Protein AF-0000000065761387 (afdb_homodimer)

Organism: Psychrobacter cryohalolentis (strain ATCC BAA-1226 / DSM 17306 / VKM B-2378 / K5) (NCBI:txid335284)

pLDDT: mean 88.1, std 18.32, range [25.2, 98.88]

Nearest PDB structures (foldseek):
  1f6o-assembly1_A  TM=8.679E-01  e=4.770E-18  Homo sapiens
  1bnk-assembly1_A  TM=9.033E-01  e=1.591E-17  Homo sapiens
  3qi5-assembly1_A  TM=8.68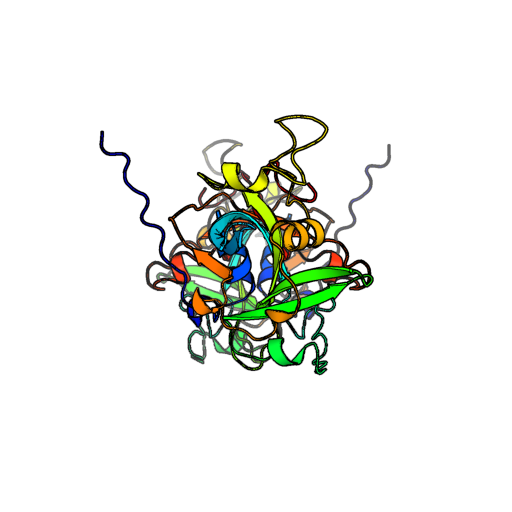0E-01  e=6.447E-18  Homo sapiens
  1ewn-assembly1_A  TM=8.950E-01  e=1.690E-17  Homo sapiens
  3qi5-assembly2_B  TM=8.631E-01  e=3.087E-17  Homo sapiens

Sequence (424 aa):
MLASQVVSSVVKPSWFARPTCVVAADLIGKVLCRELTDSDGQQKILRMRISETEAYIGEGDAACHAHAGTRTPRTEIMYHIGGVFYVYLTYGIHHMLNLVSGPTESPEAVLIRAGFLIEGSARLMNEQLLDVNRQLNHIKQLAGPGKLTKGLQIDRTLYGKPITPASKVWVEDDGCQPLVSLRPRIGIDYAGDAKEWLLRYIWTDHPSLSKKMLASQVVSSVVKPSWFARPTCVVAADLIGKVLCRELTDSDGQQKILRMRISETEAYIGEGDAACHAHAGTRTPRTEIMYHIGGVFYVYLTYGIHHMLNLVSGPTESPEAVLIRAGFLIEGSARLMNEQLLDVNRQLNHIKQLAGPGKLTKGLQIDRTLYGKPITPASKVWVEDDGCQPLVSLRPRIGIDYAGDAKEWLLRYIWTDHPSLSKK

Solvent-accessible surface area (backbone atoms only — not comparable to full-atom values): 21859 Å² total; per-residue (Å²): 129,77,75,76,72,66,71,64,39,76,49,57,32,70,69,30,46,34,56,39,67,45,48,29,53,63,42,32,42,22,32,44,35,34,58,44,68,45,97,86,65,46,77,41,64,44,38,27,33,28,32,24,24,31,44,31,71,7,47,88,24,65,67,22,87,26,26,80,65,47,75,45,86,85,48,46,61,26,34,35,51,17,21,25,30,44,39,47,73,45,93,86,74,32,36,41,53,24,43,20,12,16,50,65,74,38,37,16,26,27,36,52,31,15,18,30,76,44,80,84,30,68,66,70,70,38,72,86,86,45,65,79,87,82,96,70,75,52,47,47,56,20,31,24,31,45,43,31,22,61,73,63,69,51,55,58,88,45,45,64,37,53,37,31,69,92,62,37,34,28,41,31,41,52,77,55,74,66,60,40,27,51,36,51,52,80,92,40,82,82,18,66,74,54,37,67,38,60,39,15,31,30,37,61,89,47,83,25,46,61,66,135,130,81,70,78,73,67,69,64,40,76,48,55,32,68,70,30,47,35,57,37,68,44,50,28,52,62,43,35,41,23,31,44,33,34,56,45,68,46,97,86,66,46,77,42,65,43,38,27,35,27,32,25,25,31,44,32,70,7,47,88,24,65,68,24,88,26,27,80,66,47,76,44,87,85,48,47,60,27,34,35,50,17,22,25,31,44,40,48,74,45,94,84,73,32,34,39,52,24,42,20,11,15,50,65,75,39,37,16,28,26,36,51,31,16,17,31,76,43,84,85,28,67,67,69,60,37,73,87,78,42,62,88,86,81,91,78,67,53,45,49,54,20,31,24,31,42,42,31,24,62,73,65,70,49,56,60,87,45,46,63,36,54,37,31,68,91,62,36,34,28,41,31,41,52,78,55,73,65,60,40,26,52,35,51,53,80,90,40,84,83,18,64,74,54,38,70,37,57,39,16,31,29,38,61,88,47,84,26,46,60,68,134

Radius of gyration: 23.66 Å; Cα contacts (8 Å, |Δi|>4): 1040; chains: 2; bounding box: 50×80×62 Å

InterPro domains:
  IPR003180 Methylpurine-DNA glycosylase [MF_00527] (13-210)
  IPR003180 Methylpurine-DNA glycosylase [PF02245] (15-207)
  IPR003180 Methylpurine-DNA glycosylase [PTHR10429] (11-211)
  IPR003180 Methylpurine-DNA glycosylase [TIGR00567] (13-210)
  IPR003180 Methylpurine-DNA glycosylase [cd00540] (15-210)
  IPR011034 Formyl transferase-like, C-terminal domain superfamily [SSF50486] (12-211)
  IPR036995 Methylpurine-DNA glycosylase superfamily [G3DSA:3.10.300.10] (7-212)

Structure (mmCIF, N/CA/C/O backbone):
data_AF-0000000065761387-model_v1
#
loop_
_entity.id
_entity.type
_entity.pdbx_description
1 polymer 'Putative 3-methyladenine DNA glycosylase'
#
loop_
_atom_site.group_PDB
_atom_site.id
_atom_site.type_symbol
_atom_site.label_atom_id
_atom_site.label_alt_id
_atom_site.label_comp_id
_atom_site.label_asym_id
_atom_site.label_entity_id
_atom_site.label_seq_id
_atom_site.pdbx_PDB_ins_code
_atom_site.Cartn_x
_atom_site.Cartn_y
_atom_site.Cartn_z
_atom_site.occupancy
_atom_site.B_iso_or_equiv
_atom_site.auth_seq_id
_atom_site.auth_comp_id
_atom_site.auth_asym_id
_atom_site.auth_atom_id
_atom_site.pdbx_PDB_model_num
ATOM 1 N N . MET A 1 1 ? 29.922 13.508 22.656 1 25.2 1 MET A N 1
ATOM 2 C CA . MET A 1 1 ? 29.281 12.797 21.547 1 25.2 1 MET A CA 1
ATOM 3 C C . MET A 1 1 ? 28.188 13.656 20.922 1 25.2 1 MET A C 1
ATOM 5 O O . MET A 1 1 ? 27.266 14.109 21.609 1 25.2 1 MET A O 1
ATOM 9 N N . LEU A 1 2 ? 28.406 14.453 19.953 1 30.34 2 LEU A N 1
ATOM 10 C CA . LEU A 1 2 ? 27.578 15.484 19.359 1 30.34 2 LEU A CA 1
ATOM 11 C C . LEU A 1 2 ? 26.188 14.93 19.016 1 30.34 2 LEU A C 1
ATOM 13 O O . LEU A 1 2 ? 26.078 13.867 18.406 1 30.34 2 LEU A O 1
ATOM 17 N N . ALA A 1 3 ? 25.219 15.156 19.781 1 38.06 3 ALA A N 1
ATOM 18 C CA . ALA A 1 3 ? 23.844 14.836 19.422 1 38.06 3 ALA A CA 1
ATOM 19 C C . ALA A 1 3 ? 23.625 14.953 17.906 1 38.06 3 ALA A C 1
ATOM 21 O O . ALA A 1 3 ? 23.859 16.016 17.328 1 38.06 3 ALA A O 1
ATOM 22 N N . SER A 1 4 ? 23.938 14.07 17.094 1 41.97 4 SER A N 1
ATOM 23 C CA . SER A 1 4 ? 23.719 14.141 15.641 1 41.97 4 SER A CA 1
ATOM 24 C C . SER A 1 4 ? 22.438 14.898 15.305 1 41.97 4 SER A C 1
ATOM 26 O O . SER A 1 4 ? 21.359 14.547 15.781 1 41.97 4 SER A O 1
ATOM 28 N N . GLN A 1 5 ? 22.359 16.188 15.32 1 44.12 5 GLN A N 1
ATOM 29 C CA . GLN A 1 5 ? 21.266 17.109 15.039 1 44.12 5 GLN A CA 1
ATOM 30 C C . GLN A 1 5 ? 20.438 16.625 13.859 1 44.12 5 GLN A C 1
ATOM 32 O O . GLN A 1 5 ? 20.922 16.547 12.734 1 44.12 5 GLN A O 1
ATOM 37 N N . VAL A 1 6 ? 19.625 15.641 14.008 1 55.91 6 VAL A N 1
ATOM 38 C CA . VAL A 1 6 ? 18.734 15.227 12.93 1 55.91 6 VAL A CA 1
ATOM 39 C C . VAL A 1 6 ? 18.156 16.453 12.227 1 55.91 6 VAL A C 1
ATOM 41 O O . VAL A 1 6 ? 17.516 17.297 12.867 1 55.91 6 VAL A O 1
ATOM 44 N N . VAL A 1 7 ? 18.781 16.984 11.164 1 69.69 7 VAL A N 1
ATOM 45 C CA . VAL A 1 7 ? 18.328 18.125 10.375 1 69.69 7 VAL A CA 1
ATOM 46 C C . VAL A 1 7 ? 16.984 17.812 9.719 1 69.69 7 VAL A C 1
ATOM 48 O O . VAL A 1 7 ? 16.875 16.828 8.969 1 69.69 7 VAL A O 1
ATOM 51 N N . SER A 1 8 ? 15.859 18.359 10.25 1 86.19 8 SER A N 1
ATOM 52 C CA . SER A 1 8 ? 14.531 18.266 9.664 1 86.19 8 SER A CA 1
ATOM 53 C C . SER A 1 8 ? 14.406 19.188 8.445 1 86.19 8 SER A C 1
ATOM 55 O O . SER A 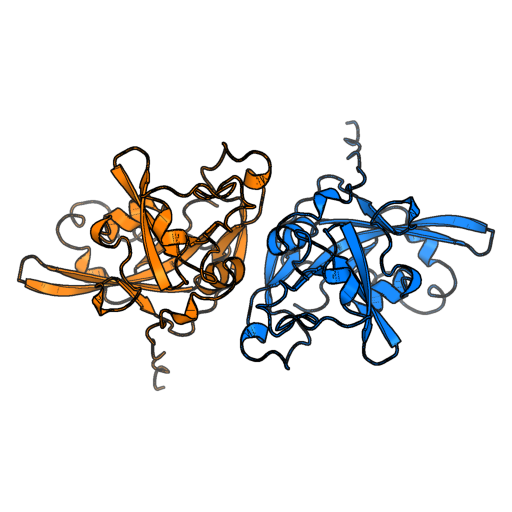1 8 ? 14.906 20.312 8.461 1 86.19 8 SER A O 1
ATOM 57 N N . SER A 1 9 ? 13.977 18.625 7.344 1 95 9 SER A N 1
ATOM 58 C CA . SER A 1 9 ? 13.742 19.406 6.137 1 95 9 SER A CA 1
ATOM 59 C C . SER A 1 9 ? 12.266 19.438 5.766 1 95 9 SER A C 1
ATOM 61 O O . SER A 1 9 ? 11.547 18.453 5.977 1 95 9 SER A O 1
ATOM 63 N N . VAL A 1 10 ? 11.875 20.578 5.254 1 97.75 10 VAL A N 1
ATOM 64 C CA . VAL A 1 10 ? 10.492 20.734 4.797 1 97.75 10 VAL A CA 1
ATOM 65 C C . VAL A 1 10 ? 10.273 19.875 3.549 1 97.75 10 VAL A C 1
ATOM 67 O O . VAL A 1 10 ? 11.07 19.922 2.607 1 97.75 10 VAL A O 1
ATOM 70 N N . VAL A 1 11 ? 9.273 19.125 3.572 1 98.31 11 VAL A N 1
ATOM 71 C CA . VAL A 1 11 ? 8.906 18.328 2.412 1 98.31 11 VAL A CA 1
ATOM 72 C C . VAL A 1 11 ? 8.258 19.219 1.351 1 98.31 11 VAL A C 1
ATOM 74 O O . VAL A 1 11 ? 7.289 19.922 1.63 1 98.31 11 VAL A O 1
ATOM 77 N N . LYS A 1 12 ? 8.742 19.156 0.144 1 98.31 12 LYS A N 1
ATOM 78 C CA . LYS A 1 12 ? 8.219 19.984 -0.938 1 98.31 12 LYS A CA 1
ATOM 79 C C . LYS A 1 12 ? 6.891 19.438 -1.453 1 98.31 12 LYS A C 1
ATOM 81 O O . LYS A 1 12 ? 6.68 18.219 -1.47 1 98.31 12 LYS A O 1
ATOM 86 N N . PRO A 1 13 ? 6.059 20.281 -1.964 1 98.56 13 PRO A N 1
ATOM 87 C CA . PRO A 1 13 ? 4.773 19.828 -2.496 1 98.56 13 PRO A CA 1
ATOM 88 C C . PRO A 1 13 ? 4.93 18.75 -3.58 1 98.56 13 PRO A C 1
ATOM 90 O O . PRO A 1 13 ? 4.121 17.828 -3.66 1 98.56 13 PRO A O 1
ATOM 93 N N . SER A 1 14 ? 5.922 18.812 -4.395 1 98.06 14 SER A N 1
ATOM 94 C CA . SER A 1 14 ? 6.125 17.859 -5.484 1 98.06 14 SER A CA 1
ATOM 95 C C . SER A 1 14 ? 6.324 16.438 -4.949 1 98.06 14 SER A C 1
ATOM 97 O O . SER A 1 14 ? 6.125 15.461 -5.672 1 98.06 14 SER A O 1
ATOM 99 N N . TRP A 1 15 ? 6.781 16.359 -3.721 1 97.94 15 TRP A N 1
ATOM 100 C CA . TRP A 1 15 ? 6.98 15.07 -3.061 1 97.94 15 TRP A CA 1
ATOM 101 C C . TRP A 1 15 ? 5.684 14.273 -3.012 1 97.94 15 TRP A C 1
ATOM 103 O O . TRP A 1 15 ? 5.699 13.047 -3.064 1 97.94 15 TRP A O 1
ATOM 113 N N . PHE A 1 16 ? 4.605 14.977 -3.025 1 98.62 16 PHE A N 1
ATOM 114 C CA . PHE A 1 16 ? 3.299 14.352 -2.869 1 98.62 16 PHE A CA 1
ATOM 115 C C . PHE A 1 16 ? 2.752 13.898 -4.219 1 98.62 16 PHE A C 1
ATOM 117 O O . PHE A 1 16 ? 1.76 13.164 -4.277 1 98.62 16 PHE A O 1
ATOM 124 N N . ALA A 1 17 ? 3.354 14.297 -5.301 1 97.31 17 ALA A N 1
ATOM 125 C CA . ALA A 1 17 ? 2.953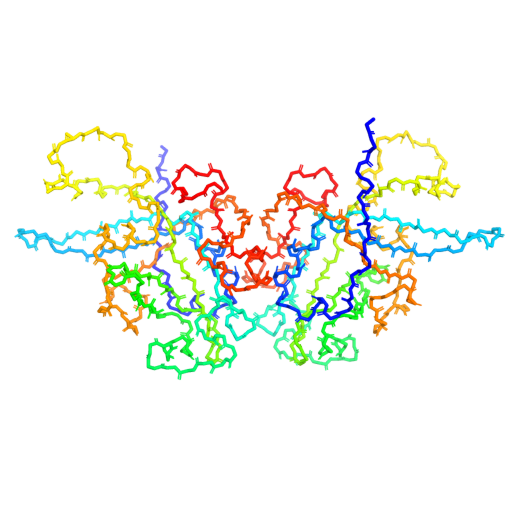 13.852 -6.633 1 97.31 17 ALA A CA 1
ATOM 126 C C . ALA A 1 17 ? 3.5 12.461 -6.934 1 97.31 17 ALA A C 1
ATOM 128 O O . ALA A 1 17 ? 4.094 12.234 -7.992 1 97.31 17 ALA A O 1
ATOM 129 N N . ARG A 1 18 ? 3.479 11.594 -6.039 1 96.81 18 ARG A N 1
ATOM 130 C CA . ARG A 1 18 ? 3.83 10.18 -6.07 1 96.81 18 ARG A CA 1
ATOM 131 C C . ARG A 1 18 ? 2.604 9.305 -5.832 1 96.81 18 ARG A C 1
ATOM 133 O O . ARG A 1 18 ? 1.55 9.797 -5.43 1 96.81 18 ARG A O 1
ATOM 140 N N . PRO A 1 19 ? 2.697 8 -6.152 1 96.44 19 PRO A N 1
ATOM 141 C CA . PRO A 1 19 ? 1.54 7.133 -5.922 1 96.44 19 PRO A CA 1
ATOM 142 C C . PRO A 1 19 ? 1.038 7.191 -4.48 1 96.44 19 PRO A C 1
ATOM 144 O O . PRO A 1 19 ? 1.84 7.219 -3.545 1 96.44 19 PRO A O 1
ATOM 147 N N . THR A 1 20 ? -0.28 7.18 -4.328 1 98.12 20 THR A N 1
ATOM 148 C CA . THR A 1 20 ? -0.917 7.461 -3.047 1 98.12 20 THR A CA 1
ATOM 149 C C . THR A 1 20 ? -0.501 6.434 -1.999 1 98.12 20 THR A C 1
ATOM 151 O O . THR A 1 20 ? -0.276 6.777 -0.837 1 98.12 20 THR A O 1
ATOM 154 N N . CYS A 1 21 ? -0.424 5.172 -2.383 1 98.25 21 CYS A N 1
ATOM 155 C CA . CYS A 1 21 ? -0.028 4.148 -1.422 1 98.25 21 CYS A CA 1
ATOM 156 C C . CYS A 1 21 ? 1.389 4.395 -0.917 1 98.25 21 CYS A C 1
ATOM 158 O O . CYS A 1 21 ? 1.69 4.133 0.249 1 98.25 21 CYS A O 1
ATOM 160 N N . VAL A 1 22 ? 2.285 4.891 -1.76 1 98.38 22 VAL A N 1
ATOM 161 C CA . VAL A 1 22 ? 3.658 5.219 -1.395 1 98.38 22 VAL A CA 1
ATOM 162 C C . VAL A 1 22 ? 3.672 6.418 -0.449 1 98.38 22 VAL A C 1
ATOM 164 O O . VAL A 1 22 ? 4.336 6.391 0.589 1 98.38 22 VAL A O 1
ATOM 167 N N . VAL A 1 23 ? 2.918 7.406 -0.789 1 98.75 23 VAL A N 1
ATOM 168 C CA . VAL A 1 23 ? 2.848 8.617 0.026 1 98.75 23 VAL A CA 1
ATOM 169 C C . VAL A 1 23 ? 2.305 8.273 1.411 1 98.75 23 VAL A C 1
ATOM 171 O O . VAL A 1 23 ? 2.863 8.703 2.426 1 98.75 23 VAL A O 1
ATOM 174 N N . ALA A 1 24 ? 1.229 7.527 1.438 1 98.88 24 ALA A N 1
ATOM 175 C CA . ALA A 1 24 ? 0.584 7.164 2.697 1 98.88 24 ALA A CA 1
ATOM 176 C C . ALA A 1 24 ? 1.552 6.43 3.619 1 98.88 24 ALA A C 1
ATOM 178 O O . ALA A 1 24 ? 1.617 6.715 4.816 1 98.88 24 ALA A O 1
ATOM 179 N N . ALA A 1 25 ? 2.291 5.508 3.062 1 98.81 25 ALA A N 1
ATOM 180 C CA . ALA A 1 25 ? 3.262 4.738 3.834 1 98.81 25 ALA A CA 1
ATOM 181 C C . ALA A 1 25 ? 4.426 5.617 4.289 1 98.81 25 ALA A C 1
ATOM 183 O O . ALA A 1 25 ? 4.832 5.562 5.449 1 98.81 25 ALA A O 1
ATOM 184 N N . ASP A 1 26 ? 4.93 6.449 3.416 1 98.56 26 ASP A N 1
ATOM 185 C CA . ASP A 1 26 ? 6.117 7.258 3.68 1 98.56 26 ASP A CA 1
ATOM 186 C C . ASP A 1 26 ? 5.812 8.367 4.688 1 98.56 26 ASP A C 1
ATOM 188 O O . ASP A 1 26 ? 6.723 8.891 5.332 1 98.56 26 ASP A O 1
ATOM 192 N N . LEU A 1 27 ? 4.582 8.734 4.816 1 98.81 27 LEU A N 1
ATOM 193 C CA . LEU A 1 27 ? 4.199 9.781 5.758 1 98.81 27 LEU A CA 1
ATOM 194 C C . LEU A 1 27 ? 4.34 9.297 7.195 1 98.81 27 LEU A C 1
ATOM 196 O O . LEU A 1 27 ? 4.473 10.109 8.117 1 98.81 27 LEU A O 1
ATOM 200 N N . ILE A 1 28 ? 4.207 7.973 7.395 1 98.75 28 ILE A N 1
ATOM 201 C CA . ILE A 1 28 ? 4.402 7.449 8.742 1 98.75 28 ILE A CA 1
ATOM 202 C C . ILE A 1 28 ? 5.809 7.793 9.227 1 98.75 28 ILE A C 1
ATOM 204 O O . ILE A 1 28 ? 6.797 7.512 8.547 1 98.75 28 ILE A O 1
ATOM 208 N N . GLY A 1 29 ? 5.867 8.492 10.312 1 97.81 29 GLY A N 1
ATOM 209 C CA . GLY A 1 29 ? 7.141 8.914 10.867 1 97.81 29 GLY A CA 1
ATOM 210 C C . GLY A 1 29 ? 7.484 10.359 10.539 1 97.81 29 GLY A C 1
ATOM 211 O O . GLY A 1 29 ? 8.336 10.961 11.195 1 97.81 29 GLY A O 1
ATOM 212 N N . LYS A 1 30 ? 6.887 10.898 9.555 1 98.44 30 LYS A N 1
ATOM 213 C CA . LYS A 1 30 ? 7.113 12.312 9.242 1 98.44 30 LYS A CA 1
ATOM 214 C C . LYS A 1 30 ? 6.438 13.211 10.266 1 98.44 30 LYS A C 1
ATOM 216 O O . LYS A 1 30 ? 5.652 12.75 11.094 1 98.44 30 LYS A O 1
ATOM 221 N N . VAL A 1 31 ? 6.738 14.516 10.156 1 97.5 31 VAL A N 1
ATOM 222 C CA . VAL A 1 31 ? 6.266 15.453 11.164 1 97.5 31 VAL A CA 1
ATOM 223 C C . VAL A 1 31 ? 5.324 16.469 10.523 1 97.5 31 VAL A C 1
ATOM 225 O O . VAL A 1 31 ? 5.715 17.188 9.609 1 97.5 31 VAL A O 1
ATOM 228 N N . LEU A 1 32 ? 4.102 16.5 10.945 1 97.94 32 LEU A N 1
ATOM 229 C CA . LEU A 1 32 ? 3.146 17.547 10.586 1 97.94 32 LEU A CA 1
ATOM 230 C C . LEU A 1 32 ? 3.293 18.766 11.5 1 97.94 32 LEU A C 1
ATOM 232 O O . LEU A 1 32 ? 3.172 18.641 12.719 1 97.94 32 LEU A O 1
ATOM 236 N N . CYS A 1 33 ? 3.475 19.891 10.898 1 96.81 33 CYS A N 1
ATOM 237 C CA . CYS A 1 33 ? 3.721 21.109 11.656 1 96.81 33 CYS A CA 1
ATOM 238 C C . CYS A 1 33 ? 2.576 22.094 11.477 1 96.81 33 CYS A C 1
ATOM 240 O O . CYS A 1 33 ? 2.029 22.234 10.375 1 96.81 33 CYS A O 1
ATOM 242 N N . ARG A 1 34 ? 2.293 22.766 12.508 1 96.5 34 ARG A N 1
ATOM 243 C CA . ARG A 1 34 ? 1.254 23.797 12.539 1 96.5 34 ARG A CA 1
ATOM 244 C C . ARG A 1 34 ? 1.735 25.031 13.281 1 96.5 34 ARG A C 1
ATOM 246 O O . ARG A 1 34 ? 2.146 24.953 14.438 1 96.5 34 ARG A O 1
ATOM 253 N N . GLU A 1 35 ? 1.705 26.125 12.609 1 95.06 35 GLU A N 1
ATOM 254 C CA . GLU A 1 35 ? 2.037 27.391 13.234 1 95.06 35 GLU A CA 1
ATOM 255 C C . GLU A 1 35 ? 0.789 28.078 13.773 1 95.06 35 GLU A C 1
ATOM 257 O O . GLU A 1 35 ? -0.197 28.25 13.055 1 95.06 35 GLU A O 1
ATOM 262 N N . LEU A 1 36 ? 0.84 28.422 15.031 1 92.06 36 LEU A N 1
ATOM 263 C CA . LEU A 1 36 ? -0.24 29.141 15.695 1 92.06 36 LEU A CA 1
ATOM 264 C C . LEU A 1 36 ? 0.288 30.391 16.391 1 92.06 36 LEU A C 1
ATOM 266 O O . LEU A 1 36 ? 1.486 30.5 16.656 1 92.06 36 LEU A O 1
ATOM 270 N N . THR A 1 37 ? -0.575 31.391 16.516 1 88.62 37 THR A N 1
ATOM 271 C CA . THR A 1 37 ? -0.281 32.594 17.312 1 88.62 37 THR A CA 1
ATOM 272 C C . THR A 1 37 ? -0.974 32.5 18.672 1 88.62 37 THR A C 1
ATOM 274 O O . THR A 1 37 ? -2.186 32.281 18.75 1 88.62 37 THR A O 1
ATOM 277 N N . ASP A 1 38 ? -0.186 32.656 19.672 1 80.69 38 ASP A N 1
ATOM 278 C CA . ASP A 1 38 ? -0.79 32.562 21 1 80.69 38 ASP A CA 1
ATOM 279 C C . ASP A 1 38 ? -1.457 33.875 21.391 1 80.69 38 ASP A C 1
ATOM 281 O O . ASP A 1 38 ? -1.491 34.812 20.609 1 80.69 38 ASP A O 1
ATOM 285 N N . SER A 1 39 ? -2.094 33.844 22.641 1 83.62 39 SER A N 1
ATOM 286 C CA . SER A 1 39 ? -2.857 34.969 23.125 1 83.62 39 SER A CA 1
ATOM 287 C C . SER A 1 39 ? -1.968 36.219 23.281 1 83.62 39 SER A C 1
ATOM 289 O O . SER A 1 39 ? -2.449 37.344 23.203 1 83.62 39 SER A O 1
ATOM 291 N N . ASP A 1 40 ? -0.707 36.062 23.453 1 87.06 40 ASP A N 1
ATOM 292 C CA . ASP A 1 40 ? 0.241 37.156 23.641 1 87.06 40 ASP A CA 1
ATOM 293 C C . ASP A 1 40 ? 0.829 37.594 22.297 1 87.06 40 ASP A C 1
ATOM 295 O O . ASP A 1 40 ? 1.705 38.469 22.266 1 87.06 40 ASP A O 1
ATOM 299 N N . GLY A 1 41 ? 0.37 36.938 21.297 1 86.56 41 GLY A N 1
ATOM 300 C CA . GLY A 1 41 ? 0.827 37.312 19.969 1 86.56 41 GLY A CA 1
ATOM 301 C C . GLY A 1 41 ? 2.09 36.562 19.547 1 86.56 41 GLY A C 1
ATOM 302 O O . GLY A 1 41 ? 2.664 36.875 18.5 1 86.56 41 GLY A O 1
ATOM 303 N N . GLN A 1 42 ? 2.504 35.688 20.344 1 88 42 GLN A N 1
ATOM 304 C CA . GLN A 1 42 ? 3.713 34.938 20.016 1 88 42 GLN A CA 1
ATOM 305 C C . GLN A 1 42 ? 3.391 33.75 19.141 1 88 42 GLN A C 1
ATOM 307 O O . GLN A 1 42 ? 2.404 33.031 19.375 1 88 42 GLN A O 1
ATOM 312 N N . GLN A 1 43 ? 4.281 33.562 18.156 1 88.81 43 GLN A N 1
ATOM 313 C CA . GLN A 1 43 ? 4.113 32.438 17.25 1 88.81 43 GLN A CA 1
ATOM 314 C C . GLN A 1 43 ? 4.637 31.141 17.891 1 88.81 43 GLN A C 1
ATOM 316 O O . GLN A 1 43 ? 5.684 31.141 18.531 1 88.81 43 GLN A O 1
ATOM 321 N N . LYS A 1 44 ? 3.812 30.156 17.75 1 88.31 44 LYS A N 1
ATOM 322 C CA . LYS A 1 44 ? 4.203 28.828 18.219 1 88.31 44 LYS A CA 1
ATOM 323 C C . LYS A 1 44 ? 4.008 27.781 17.125 1 88.31 44 LYS A C 1
ATOM 325 O O . LYS A 1 44 ? 3.064 27.875 16.344 1 88.31 44 LYS A O 1
ATOM 330 N N . ILE A 1 45 ? 4.953 26.812 17.156 1 92 45 ILE A N 1
ATOM 331 C CA . ILE A 1 45 ? 4.855 25.734 16.188 1 92 45 ILE A CA 1
ATOM 332 C C . ILE A 1 45 ? 4.562 24.406 16.891 1 92 45 ILE A C 1
ATOM 334 O O . ILE A 1 45 ? 5.336 23.969 17.75 1 92 45 ILE A O 1
ATOM 338 N N . LEU A 1 46 ? 3.418 23.875 16.594 1 92 46 LEU A N 1
ATOM 339 C CA . LEU A 1 46 ? 3.104 22.516 17.016 1 92 46 LEU A CA 1
ATOM 340 C C . LEU A 1 46 ? 3.676 21.5 16.031 1 92 46 LEU A C 1
ATOM 342 O O . LEU A 1 46 ? 3.617 21.703 14.82 1 92 46 LEU A O 1
ATOM 346 N N . ARG A 1 47 ? 4.277 20.422 16.625 1 93.69 47 ARG A N 1
ATOM 347 C CA . ARG A 1 47 ? 4.855 19.359 15.812 1 93.69 47 ARG A CA 1
ATOM 348 C C . ARG A 1 47 ? 4.289 18 16.203 1 93.69 47 ARG A C 1
ATOM 350 O O . ARG A 1 47 ? 4.434 17.578 17.359 1 93.69 47 ARG A O 1
ATOM 357 N N . MET A 1 48 ? 3.699 17.422 15.227 1 94.94 48 MET A N 1
ATOM 358 C CA . MET A 1 48 ? 3.107 16.109 15.438 1 94.94 48 MET A CA 1
ATOM 359 C C . MET A 1 48 ? 3.775 15.062 14.555 1 94.94 48 MET A C 1
ATOM 361 O O . MET A 1 48 ? 3.855 15.227 13.336 1 94.94 48 MET A O 1
ATOM 365 N N . ARG A 1 49 ? 4.215 14.023 15.172 1 96.62 49 ARG A N 1
ATOM 366 C CA . ARG A 1 49 ? 4.688 12.875 14.406 1 96.62 49 ARG A CA 1
ATOM 367 C C . ARG A 1 49 ? 3.52 12 13.953 1 96.62 49 ARG A C 1
ATOM 369 O O . ARG A 1 49 ? 2.691 11.594 14.766 1 96.62 49 ARG A O 1
ATOM 376 N N . ILE A 1 50 ? 3.482 11.703 12.688 1 97.94 50 ILE A N 1
ATOM 377 C CA . ILE A 1 50 ? 2.363 10.969 12.109 1 97.94 50 ILE A CA 1
ATOM 378 C C . ILE A 1 50 ? 2.543 9.477 12.359 1 97.94 50 ILE A C 1
ATOM 380 O O . ILE A 1 50 ? 3.592 8.906 12.055 1 97.94 50 ILE A O 1
ATOM 384 N N . SER A 1 51 ? 1.485 8.828 12.898 1 98.19 51 SER A N 1
ATOM 385 C CA . SER A 1 51 ? 1.59 7.402 13.211 1 98.19 51 SER A CA 1
ATOM 386 C C . SER A 1 51 ? 0.546 6.594 12.453 1 98.19 51 SER A C 1
ATOM 388 O O . SER A 1 51 ? 0.612 5.363 12.414 1 98.19 51 SER A O 1
ATOM 390 N N . GLU A 1 52 ? -0.405 7.277 11.828 1 98.62 52 GLU A N 1
ATOM 391 C CA . GLU A 1 52 ? -1.51 6.574 11.18 1 98.62 52 GLU A CA 1
ATOM 392 C C . GLU A 1 52 ? -2.07 7.379 10.016 1 98.62 52 GLU A C 1
ATOM 394 O O . GLU A 1 52 ? -2.383 8.562 10.164 1 98.62 52 GLU A O 1
ATOM 399 N N . THR A 1 53 ? -2.146 6.758 8.867 1 98.81 53 THR A N 1
ATOM 400 C CA . THR A 1 53 ? -2.732 7.375 7.684 1 98.81 53 THR A CA 1
ATOM 401 C C . THR A 1 53 ? -3.68 6.406 6.984 1 98.81 53 THR A C 1
ATOM 403 O O . THR A 1 53 ? -3.639 5.199 7.234 1 98.81 53 THR A O 1
ATOM 406 N N . GLU A 1 54 ? -4.539 6.887 6.184 1 98.75 54 GLU A N 1
ATOM 407 C CA . GLU A 1 54 ? -5.375 6.117 5.266 1 98.75 54 GLU A CA 1
ATOM 408 C C . GLU A 1 54 ? -5.246 6.629 3.836 1 98.75 54 GLU A C 1
ATOM 410 O O . GLU A 1 54 ? -5.309 7.836 3.594 1 98.75 54 GLU A O 1
ATOM 415 N N . ALA A 1 55 ? -5.059 5.664 2.943 1 98.75 55 ALA A N 1
ATOM 416 C CA . ALA A 1 55 ? -4.984 6.027 1.53 1 98.75 55 ALA A CA 1
ATOM 417 C C . ALA A 1 55 ? -6.348 5.895 0.858 1 98.75 55 ALA A C 1
ATOM 419 O O . ALA A 1 55 ? -7.031 4.883 1.024 1 98.75 55 ALA A O 1
ATOM 420 N N . TYR A 1 56 ? -6.738 6.863 0.179 1 98.06 56 TYR A N 1
ATOM 421 C CA . TYR A 1 56 ? -7.891 6.848 -0.713 1 98.06 56 TYR A CA 1
ATOM 422 C C . TYR A 1 56 ? -7.461 7.023 -2.164 1 98.06 56 TYR A C 1
ATOM 424 O O . TYR A 1 56 ? -6.996 8.094 -2.555 1 98.06 56 TYR A O 1
ATOM 432 N N . ILE A 1 57 ? -7.66 5.98 -2.93 1 95.69 57 ILE A N 1
ATOM 433 C CA . ILE A 1 57 ? -6.891 5.852 -4.164 1 95.69 57 ILE A CA 1
ATOM 434 C C . ILE A 1 57 ? -7.793 6.141 -5.363 1 95.69 57 ILE A C 1
ATOM 436 O O . ILE A 1 57 ? -7.629 5.539 -6.426 1 95.69 57 ILE A O 1
ATOM 440 N N . GLY A 1 58 ? -8.742 6.938 -5.23 1 93.06 58 GLY A N 1
ATOM 441 C CA . GLY A 1 58 ? -9.406 7.594 -6.344 1 93.06 58 GLY A CA 1
ATOM 442 C C . GLY A 1 58 ? -10.609 6.828 -6.863 1 93.06 58 GLY A C 1
ATOM 443 O O . GLY A 1 58 ? -11.406 6.316 -6.078 1 93.06 58 GLY A O 1
ATOM 444 N N . GLU A 1 59 ? -10.75 6.77 -8.234 1 88.56 59 GLU A N 1
ATOM 445 C CA . GLU A 1 59 ? -11.992 6.402 -8.898 1 88.56 59 GLU A CA 1
ATOM 446 C C . GLU A 1 59 ? -12.312 4.922 -8.703 1 88.56 59 GLU A C 1
ATOM 448 O O . GLU A 1 59 ? -13.484 4.539 -8.625 1 88.56 59 GLU A O 1
ATOM 453 N N . GLY A 1 60 ? -11.328 4.133 -8.594 1 88.38 60 GLY A N 1
ATOM 454 C CA . GLY A 1 60 ? -11.539 2.705 -8.422 1 88.38 60 GLY A CA 1
ATOM 455 C C . GLY A 1 60 ? -11.766 2.303 -6.98 1 88.38 60 GLY A C 1
ATOM 456 O O . GLY A 1 60 ? -11.938 1.118 -6.68 1 88.38 60 GLY A O 1
ATOM 457 N N . ASP A 1 61 ? -11.859 3.205 -6.141 1 94.25 61 ASP A N 1
ATOM 458 C CA . ASP A 1 61 ? -12.008 3.004 -4.703 1 94.25 61 ASP A CA 1
ATOM 459 C C . ASP A 1 61 ? -13.383 3.445 -4.227 1 94.25 61 ASP A C 1
ATOM 461 O O . ASP A 1 61 ? -13.648 4.641 -4.082 1 94.25 61 ASP A O 1
ATOM 465 N N . ALA A 1 62 ? -14.203 2.498 -3.857 1 93.81 62 ALA A N 1
ATOM 466 C CA . ALA A 1 62 ? -15.586 2.779 -3.477 1 93.81 62 ALA A CA 1
ATOM 467 C C . ALA A 1 62 ? -15.648 3.588 -2.184 1 93.81 62 ALA A C 1
ATOM 469 O O . ALA A 1 62 ? -16.688 4.168 -1.853 1 93.81 62 ALA A O 1
ATOM 470 N N . ALA A 1 63 ? -14.562 3.602 -1.438 1 94 63 ALA A N 1
ATOM 471 C CA . ALA A 1 63 ? -14.523 4.359 -0.19 1 94 63 ALA A CA 1
ATOM 472 C C . ALA A 1 63 ? -14.078 5.797 -0.434 1 94 63 ALA A C 1
ATOM 474 O O . ALA A 1 63 ? -14.133 6.633 0.472 1 94 63 ALA A O 1
ATOM 475 N N . CYS A 1 64 ? -13.633 6.086 -1.55 1 93.69 64 CYS A N 1
ATOM 476 C CA . CYS A 1 64 ? -13.117 7.41 -1.885 1 93.69 64 CYS A CA 1
ATOM 477 C C . CYS A 1 64 ? -14.258 8.352 -2.26 1 93.69 64 CYS A C 1
ATOM 479 O O . CYS A 1 64 ? -15.188 7.961 -2.959 1 93.69 64 CYS A O 1
ATOM 481 N N . HIS A 1 65 ? -14.125 9.594 -1.852 1 91.25 65 HIS A N 1
ATOM 482 C CA . HIS A 1 65 ? -15.133 10.602 -2.145 1 91.25 65 HIS A CA 1
ATOM 483 C C . HIS A 1 65 ? -15.266 10.828 -3.646 1 91.25 65 HIS A C 1
ATOM 485 O O . HIS A 1 65 ? -16.312 11.281 -4.121 1 91.25 65 HIS A O 1
ATOM 491 N N . ALA A 1 66 ? -14.242 10.57 -4.355 1 87.75 66 ALA A N 1
ATOM 492 C CA . ALA A 1 66 ? -14.219 10.773 -5.801 1 87.75 66 ALA A CA 1
ATOM 493 C C . ALA A 1 66 ? -14.5 9.477 -6.543 1 87.75 66 ALA A C 1
ATOM 495 O O . ALA A 1 66 ? -14.164 9.344 -7.723 1 87.75 66 ALA A O 1
ATOM 496 N N . HIS A 1 67 ? -15.055 8.586 -5.871 1 86.25 67 HIS A N 1
ATOM 497 C CA . HIS A 1 67 ? -15.383 7.312 -6.508 1 86.25 67 HIS A CA 1
ATOM 498 C C . HIS A 1 67 ? -16.234 7.523 -7.758 1 86.25 67 HIS A C 1
ATOM 500 O O . HIS A 1 67 ? -17.078 8.414 -7.797 1 86.25 67 HIS A O 1
ATOM 506 N N . ALA A 1 68 ? -15.953 6.637 -8.789 1 81.81 68 ALA A N 1
ATOM 507 C CA . ALA A 1 68 ? -16.719 6.621 -10.031 1 81.81 68 ALA A CA 1
ATOM 508 C C . ALA A 1 68 ? -16.656 7.977 -10.727 1 81.81 68 ALA A C 1
ATOM 510 O O . ALA A 1 68 ? -17.594 8.359 -11.438 1 81.81 68 ALA A O 1
ATOM 511 N N . GLY A 1 69 ? -15.641 8.773 -10.367 1 79.75 69 GLY A N 1
ATOM 512 C CA . GLY A 1 69 ? -15.398 10.023 -11.07 1 79.75 69 GLY A CA 1
ATOM 513 C C . GLY A 1 69 ? -16.281 11.164 -10.586 1 79.75 69 GLY A C 1
ATOM 514 O O . GLY A 1 69 ? -16.531 12.117 -11.32 1 79.75 69 GLY A O 1
ATOM 515 N N . THR A 1 70 ? -16.859 11.062 -9.461 1 81.69 70 THR A N 1
ATOM 516 C CA . THR A 1 70 ? -17.688 12.133 -8.922 1 81.69 70 THR A CA 1
ATOM 517 C C . THR A 1 70 ? -16.859 13.391 -8.68 1 81.69 70 THR A C 1
ATOM 519 O O . THR A 1 70 ? -15.852 13.352 -7.98 1 81.69 70 THR A O 1
ATOM 522 N N . ARG A 1 71 ? -17.266 14.398 -9.359 1 88.94 71 ARG A N 1
ATOM 523 C CA . ARG A 1 71 ? -16.578 15.68 -9.242 1 88.94 71 ARG A CA 1
ATOM 524 C C . ARG A 1 71 ? -17.531 16.766 -8.75 1 88.94 71 ARG A C 1
ATOM 526 O O . ARG A 1 71 ? -18.453 17.156 -9.469 1 88.94 71 ARG A O 1
ATOM 533 N N . THR A 1 72 ? -17.438 17.156 -7.48 1 90.94 72 THR A N 1
ATOM 534 C CA . THR A 1 72 ? -18.219 18.203 -6.816 1 90.94 72 THR A CA 1
ATOM 535 C C . THR A 1 72 ? -17.328 19.359 -6.406 1 90.94 72 THR A C 1
ATOM 537 O O . THR A 1 72 ? -16.109 19.266 -6.457 1 90.94 72 THR A O 1
ATOM 540 N N . PRO A 1 73 ? -17.922 20.422 -6.074 1 91.12 73 PRO A N 1
ATOM 541 C CA . PRO A 1 73 ? -17.094 21.531 -5.566 1 91.12 73 PRO A CA 1
ATOM 542 C C . PRO A 1 73 ? -16.203 21.109 -4.402 1 91.12 73 PRO A C 1
ATOM 544 O O . PRO A 1 73 ? -15.062 21.562 -4.309 1 91.12 73 PRO A O 1
ATOM 547 N N . ARG A 1 74 ? -16.656 20.234 -3.574 1 91.69 74 ARG A N 1
ATOM 548 C CA . ARG A 1 74 ? -15.891 19.75 -2.428 1 91.69 74 ARG A CA 1
ATOM 549 C C . ARG A 1 74 ? -14.711 18.891 -2.877 1 91.69 74 ARG A C 1
ATOM 551 O O . ARG A 1 74 ? -13.602 19.047 -2.373 1 91.69 74 ARG A O 1
ATOM 558 N N . THR A 1 75 ? -14.883 18.016 -3.893 1 94.31 75 THR A N 1
ATOM 559 C CA . THR A 1 75 ? -13.875 17.031 -4.254 1 94.31 75 THR A CA 1
ATOM 560 C C . THR A 1 75 ? -12.992 17.547 -5.391 1 94.31 75 THR A C 1
ATOM 562 O O . THR A 1 75 ? -12.008 16.906 -5.762 1 94.31 75 THR A O 1
ATOM 565 N N . GLU A 1 76 ? -13.328 18.703 -5.922 1 96 76 GLU A N 1
ATOM 566 C CA . GLU A 1 76 ? -12.602 19.266 -7.062 1 96 76 GLU A CA 1
ATOM 567 C C . GLU A 1 76 ? -11.102 19.297 -6.801 1 96 76 GLU A C 1
ATOM 569 O O . GLU A 1 76 ? -10.305 18.969 -7.68 1 96 76 GLU A O 1
ATOM 574 N N . ILE A 1 77 ? -10.711 19.641 -5.648 1 97.19 77 ILE A N 1
ATOM 575 C CA . ILE A 1 77 ? -9.312 19.859 -5.309 1 97.19 77 ILE A CA 1
ATOM 576 C C . ILE A 1 77 ? -8.555 18.531 -5.383 1 97.19 77 ILE A C 1
ATOM 578 O O . ILE A 1 77 ? -7.328 18.516 -5.547 1 97.19 77 ILE A O 1
ATOM 582 N N . MET A 1 78 ? -9.25 17.438 -5.242 1 97 78 MET A N 1
ATOM 583 C CA . MET A 1 78 ? -8.602 16.125 -5.301 1 97 78 MET A CA 1
ATOM 584 C C . MET A 1 78 ? -8.07 15.836 -6.703 1 97 78 MET A C 1
ATOM 586 O O . MET A 1 78 ? -7.242 14.945 -6.887 1 97 78 MET A O 1
ATOM 590 N N . TYR A 1 79 ? -8.578 16.531 -7.691 1 96.69 79 TYR A N 1
ATOM 591 C CA . TYR A 1 79 ? -8.156 16.344 -9.07 1 96.69 79 TYR A CA 1
ATOM 592 C C . TYR A 1 79 ? -6.906 17.156 -9.383 1 96.69 79 TYR A C 1
ATOM 594 O O . TYR A 1 79 ? -6.359 17.078 -10.484 1 96.69 79 TYR A O 1
ATOM 602 N N . HIS A 1 80 ? -6.484 17.906 -8.43 1 96.81 80 HIS A N 1
ATOM 603 C CA . HIS A 1 80 ? -5.234 18.656 -8.523 1 96.81 80 HIS A CA 1
ATOM 604 C C . HIS A 1 80 ? -4.027 17.734 -8.344 1 96.81 80 HIS A C 1
ATOM 606 O O . HIS A 1 80 ? -4.156 16.641 -7.789 1 96.81 80 HIS A O 1
ATOM 612 N N . ILE A 1 81 ? -2.867 18.188 -8.852 1 97.88 81 ILE A N 1
ATOM 613 C CA . ILE A 1 81 ? -1.622 17.469 -8.586 1 97.88 81 ILE A CA 1
ATOM 614 C C . ILE A 1 81 ? -1.355 17.422 -7.086 1 97.88 81 ILE A C 1
ATOM 616 O O . ILE A 1 81 ? -1.714 18.359 -6.359 1 97.88 81 ILE A O 1
ATOM 620 N N . GLY A 1 82 ? -0.672 16.406 -6.668 1 98.44 82 GLY A N 1
ATOM 621 C CA . GLY A 1 82 ? -0.343 16.297 -5.258 1 98.44 82 GLY A CA 1
ATOM 622 C C . GLY A 1 82 ? 0.37 17.516 -4.703 1 98.44 82 GLY A C 1
ATOM 623 O O . GLY A 1 82 ? 1.166 18.141 -5.402 1 98.44 82 GLY A O 1
ATOM 624 N N . GLY A 1 83 ? 0.087 17.734 -3.361 1 98.75 83 GLY A N 1
ATOM 625 C CA . GLY A 1 83 ? 0.834 18.812 -2.729 1 98.75 83 GLY A CA 1
ATOM 626 C C . GLY A 1 83 ? -0.052 19.922 -2.189 1 98.75 83 GLY A C 1
ATOM 627 O O . GLY A 1 83 ? 0.437 20.984 -1.815 1 98.75 83 GLY A O 1
ATOM 628 N N . VAL A 1 84 ? -1.372 19.656 -2.137 1 98.81 84 VAL A N 1
ATOM 629 C CA . VAL A 1 84 ? -2.318 20.609 -1.576 1 98.81 84 VAL A CA 1
ATOM 630 C C . VAL A 1 84 ? -3.209 19.922 -0.546 1 98.81 84 VAL A C 1
ATOM 632 O O . VAL A 1 84 ? -3.262 18.688 -0.494 1 98.81 84 VAL A O 1
ATOM 635 N N . PHE A 1 85 ? -3.883 20.734 0.239 1 98.81 85 PHE A N 1
ATOM 636 C CA . PHE A 1 85 ? -4.742 20.188 1.282 1 98.81 85 PHE A CA 1
ATOM 637 C C . PHE A 1 85 ? -6.16 19.984 0.764 1 98.81 85 PHE A C 1
ATOM 639 O O . PHE A 1 85 ? -6.676 20.812 0.01 1 98.81 85 PHE A O 1
ATOM 646 N N . TYR A 1 86 ? -6.746 18.922 1.14 1 98.56 86 TYR A N 1
ATOM 647 C CA . TYR A 1 86 ? -8.18 18.656 1.069 1 98.56 86 TYR A CA 1
ATOM 648 C C . TYR A 1 86 ? -8.766 18.469 2.463 1 98.56 86 TYR A C 1
ATOM 650 O O . TYR A 1 86 ? -8.477 17.469 3.137 1 98.56 86 TYR A O 1
ATOM 658 N N . VAL A 1 87 ? -9.531 19.422 2.908 1 98.06 87 VAL A N 1
ATOM 659 C CA . VAL A 1 87 ? -10.156 19.359 4.223 1 98.06 87 VAL A CA 1
ATOM 660 C C . VAL A 1 87 ? -11.672 19.422 4.074 1 98.06 87 VAL A C 1
ATOM 662 O O . VAL A 1 87 ? -12.203 20.297 3.395 1 98.06 87 VAL A O 1
ATOM 665 N N . TYR A 1 88 ? -12.344 18.5 4.66 1 96.25 88 TYR A N 1
ATOM 666 C CA . TYR A 1 88 ? -13.805 18.484 4.633 1 96.25 88 TYR A CA 1
ATOM 667 C C . TYR A 1 88 ? -14.375 18.188 6.012 1 96.25 88 TYR A C 1
ATOM 669 O O . TYR A 1 88 ? -13.633 17.828 6.934 1 96.25 88 TYR A O 1
ATOM 677 N N . LEU A 1 89 ? -15.664 18.391 6.109 1 94.12 89 LEU A N 1
ATOM 678 C CA . LEU A 1 89 ? -16.344 18.156 7.375 1 94.12 89 LEU A CA 1
ATOM 679 C C . LEU A 1 89 ? -17.109 16.828 7.344 1 94.12 89 LEU A C 1
ATOM 681 O O . LEU A 1 89 ? -17.719 16.484 6.328 1 94.12 89 LEU A O 1
ATOM 685 N N . THR A 1 90 ? -16.969 16.141 8.398 1 89.69 90 THR A N 1
ATOM 686 C CA . THR A 1 90 ? -17.781 14.945 8.617 1 89.69 90 THR A CA 1
ATOM 687 C C . THR A 1 90 ? -18.641 15.102 9.867 1 89.69 90 THR A C 1
ATOM 689 O O . THR A 1 90 ? -18.203 15.711 10.852 1 89.69 90 THR A O 1
ATOM 692 N N . TYR A 1 91 ? -19.859 14.555 9.883 1 85 91 TYR A N 1
ATOM 693 C CA . TYR A 1 91 ? -20.812 14.609 10.984 1 85 91 TYR A CA 1
ATOM 694 C C . TYR A 1 91 ? -21.031 16.047 11.445 1 85 91 TYR A C 1
ATOM 696 O O . TYR A 1 91 ? -21.219 16.297 12.641 1 85 91 TYR A O 1
ATOM 704 N N . GLY A 1 92 ? -20.797 16.938 10.688 1 82.94 92 GLY A N 1
ATOM 705 C CA . GLY A 1 92 ? -21.156 18.344 10.898 1 82.94 92 GLY A CA 1
ATOM 706 C C . GLY A 1 92 ? -20.094 19.109 11.664 1 82.94 92 GLY A C 1
ATOM 707 O O . GLY A 1 92 ? -20.047 20.344 11.594 1 82.94 92 GLY A O 1
ATOM 708 N N . ILE A 1 93 ? -19.109 18.391 12.312 1 87.62 93 ILE A N 1
ATOM 709 C CA . ILE A 1 93 ? -18.297 19.219 13.203 1 87.62 93 ILE A CA 1
ATOM 710 C C . ILE A 1 93 ? -16.844 18.781 13.117 1 87.62 93 ILE A C 1
ATOM 712 O O . ILE A 1 93 ? -15.945 19.516 13.578 1 87.62 93 ILE A O 1
ATOM 716 N N . HIS A 1 94 ? -16.562 17.625 12.539 1 94.12 94 HIS A N 1
ATOM 717 C CA . HIS A 1 94 ? -15.188 17.141 12.555 1 94.12 94 HIS A CA 1
ATOM 718 C C . HIS A 1 94 ? -14.5 17.391 11.211 1 94.12 94 HIS A C 1
ATOM 720 O O . HIS A 1 94 ? -14.977 16.922 10.172 1 94.12 94 HIS A O 1
ATOM 726 N N . HIS A 1 95 ? -13.375 18.094 11.297 1 97.38 95 HIS A N 1
ATOM 727 C CA . HIS A 1 95 ? -12.594 18.312 10.086 1 97.38 95 HIS A CA 1
ATOM 728 C C . HIS A 1 95 ? -11.68 17.125 9.789 1 97.38 95 HIS A C 1
ATOM 730 O O . HIS A 1 95 ? -11.055 16.578 10.703 1 97.38 95 HIS A O 1
ATOM 736 N N . MET A 1 96 ? -11.664 16.734 8.539 1 98 96 MET A N 1
ATOM 737 C CA . MET A 1 96 ? -10.797 15.664 8.062 1 98 96 MET A CA 1
ATOM 738 C C . MET A 1 96 ? -9.68 16.219 7.184 1 98 96 MET A C 1
ATOM 740 O O . MET A 1 96 ? -9.938 16.734 6.094 1 98 96 MET A O 1
ATOM 744 N N . LEU A 1 97 ? -8.461 16.094 7.711 1 98.56 97 LEU A N 1
ATOM 745 C CA . LEU A 1 97 ? -7.316 16.609 6.984 1 98.56 97 LEU A CA 1
ATOM 746 C C . LEU A 1 97 ? -6.758 15.578 6.02 1 98.56 97 LEU A C 1
ATOM 748 O O . LEU A 1 97 ? -6.262 14.531 6.445 1 98.56 97 LEU A O 1
ATOM 752 N N . ASN A 1 98 ? -6.859 15.852 4.734 1 98.81 98 ASN A N 1
ATOM 753 C CA . ASN A 1 98 ? -6.254 15.031 3.691 1 98.81 98 ASN A CA 1
ATOM 754 C C . ASN A 1 98 ? -5.172 15.789 2.934 1 98.81 98 ASN A C 1
ATOM 756 O O . ASN A 1 98 ? -5.293 17 2.715 1 98.81 98 ASN A O 1
ATOM 760 N N . LEU A 1 99 ? -4.16 15.078 2.594 1 98.88 99 LEU A N 1
ATOM 761 C CA . LEU A 1 99 ? -3.119 15.562 1.695 1 98.88 99 LEU A CA 1
ATOM 762 C C . LEU A 1 99 ? -3.291 14.969 0.298 1 98.88 99 LEU A C 1
ATOM 764 O O . LEU A 1 99 ? -3.141 13.766 0.105 1 98.88 99 LEU A O 1
ATOM 768 N N . VAL A 1 100 ? -3.631 15.812 -0.664 1 98.75 100 VAL A N 1
ATOM 769 C CA . VAL A 1 100 ? -3.809 15.344 -2.035 1 98.75 100 VAL A CA 1
ATOM 770 C C . VAL A 1 100 ? -2.496 14.766 -2.559 1 98.75 100 VAL A C 1
ATOM 772 O O . VAL A 1 100 ? -1.427 15.344 -2.338 1 98.75 100 VAL A O 1
ATOM 775 N N . SER A 1 101 ? -2.576 13.656 -3.256 1 98.31 101 SER A N 1
ATOM 776 C CA . SER A 1 101 ? -1.426 12.938 -3.795 1 98.31 101 SER A CA 1
ATOM 777 C C . SER A 1 101 ? -1.688 12.461 -5.219 1 98.31 101 SER A C 1
ATOM 779 O O . SER A 1 101 ? -2.832 12.469 -5.68 1 98.31 101 SER A O 1
ATOM 781 N N . GLY A 1 102 ? -0.555 12.047 -5.898 1 96.69 102 GLY A N 1
ATOM 782 C CA . GLY A 1 102 ? -0.693 11.523 -7.246 1 96.69 102 GLY A CA 1
ATOM 783 C C . GLY A 1 102 ? -0.656 12.602 -8.312 1 96.69 102 GLY A C 1
ATOM 784 O O . GLY A 1 102 ? -0.405 13.773 -8.016 1 96.69 102 GLY A O 1
ATOM 785 N N . PRO A 1 103 ? -0.855 12.172 -9.57 1 95.12 103 PRO A N 1
ATOM 786 C CA . PRO A 1 103 ? -0.828 13.125 -10.68 1 95.12 103 PRO A CA 1
ATOM 787 C C . PRO A 1 103 ? -2.148 13.867 -10.859 1 95.12 103 PRO A C 1
ATOM 789 O O . PRO A 1 103 ? -3.143 13.531 -10.211 1 95.12 103 PRO A O 1
ATOM 792 N N . THR A 1 104 ? -2.033 14.867 -11.703 1 96.19 104 THR A N 1
ATOM 793 C CA . THR A 1 104 ? -3.242 15.609 -12.055 1 96.19 104 THR A CA 1
ATOM 794 C C . THR A 1 104 ? -4.312 14.672 -12.602 1 96.19 104 THR A C 1
ATOM 796 O O . THR A 1 104 ? -4.004 13.695 -13.289 1 96.19 104 THR 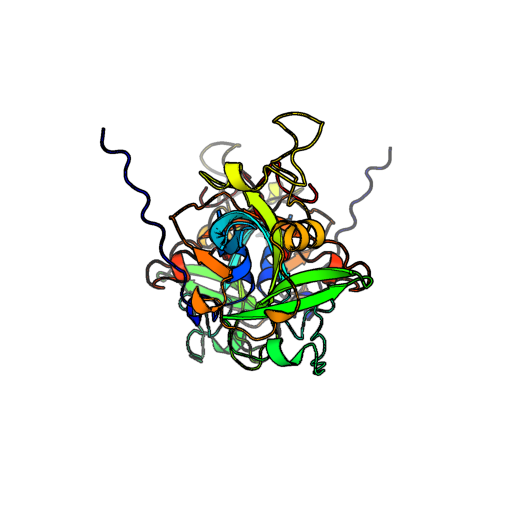A O 1
ATOM 799 N N . GLU A 1 105 ? -5.539 14.945 -12.219 1 94.31 105 GLU A N 1
ATOM 800 C CA . GLU A 1 105 ? -6.734 14.281 -12.727 1 94.31 105 GLU A CA 1
ATOM 801 C C . GLU A 1 105 ? -6.863 12.867 -12.156 1 94.31 105 GLU A C 1
ATOM 803 O O . GLU A 1 105 ? -7.625 12.047 -12.68 1 94.31 105 GLU A O 1
ATOM 808 N N . SER A 1 106 ? -6.09 12.523 -11.234 1 93.25 106 SER A N 1
ATOM 809 C CA . SER A 1 106 ? -6.246 11.344 -10.391 1 93.25 106 SER A CA 1
ATOM 810 C C . SER A 1 106 ? -6.656 11.727 -8.977 1 93.25 106 SER A C 1
ATOM 812 O O . SER A 1 106 ? -5.809 12.062 -8.141 1 93.25 106 SER A O 1
ATOM 814 N N . PRO A 1 107 ? -7.938 11.75 -8.711 1 96.44 107 PRO A N 1
ATOM 815 C CA . PRO A 1 107 ? -8.453 12.289 -7.453 1 96.44 107 PRO A CA 1
ATOM 816 C C . PRO A 1 107 ? -8.141 11.398 -6.254 1 96.44 107 PRO A C 1
ATOM 818 O O . PRO A 1 107 ? -9.031 10.734 -5.723 1 96.44 107 PRO A O 1
ATOM 821 N N . GLU A 1 108 ? -6.949 11.383 -5.766 1 97.5 108 GLU A N 1
ATOM 822 C CA . GLU A 1 108 ? -6.449 10.586 -4.652 1 97.5 108 GLU A CA 1
ATOM 823 C C . GLU A 1 108 ? -5.941 11.469 -3.521 1 97.5 108 GLU A C 1
ATOM 825 O O . GLU A 1 108 ? -5.598 12.633 -3.744 1 97.5 108 GLU A O 1
ATOM 830 N N . ALA A 1 109 ? -5.922 10.906 -2.322 1 98.5 109 ALA A N 1
ATOM 831 C CA . ALA A 1 109 ? -5.465 11.656 -1.159 1 98.5 109 ALA A CA 1
ATOM 832 C C . ALA A 1 109 ? -5.145 10.727 0.006 1 98.5 109 ALA A C 1
ATOM 834 O O . ALA A 1 109 ? -5.52 9.547 -0.011 1 98.5 109 ALA A O 1
ATOM 835 N N . VAL A 1 110 ? -4.445 11.281 0.971 1 98.88 110 VAL A N 1
ATOM 836 C CA . VAL A 1 110 ? -4.094 10.562 2.189 1 98.88 110 VAL A CA 1
ATOM 837 C C . VAL A 1 110 ? -4.711 11.258 3.4 1 98.88 110 VAL A C 1
ATOM 839 O O . VAL A 1 110 ? -4.414 12.422 3.672 1 98.88 110 VAL A O 1
ATOM 842 N N . LEU A 1 111 ? -5.559 10.578 4.098 1 98.75 111 LEU A N 1
ATOM 843 C CA . LEU A 1 111 ? -6.129 11.07 5.348 1 98.75 111 LEU A CA 1
ATOM 844 C C . LEU A 1 111 ? -5.141 10.898 6.496 1 98.75 111 LEU A C 1
ATOM 846 O O . LEU A 1 111 ? -4.59 9.812 6.691 1 98.75 111 LEU A O 1
ATOM 850 N N . ILE A 1 112 ? -4.812 11.938 7.203 1 98.81 112 ILE A N 1
ATOM 851 C CA . ILE A 1 112 ? -4.035 11.828 8.438 1 98.81 112 ILE A CA 1
ATOM 852 C C . ILE A 1 112 ? -4.957 11.461 9.594 1 98.81 112 ILE A C 1
ATOM 854 O O . ILE A 1 112 ? -5.84 12.234 9.969 1 98.81 112 ILE A O 1
ATOM 858 N N . ARG A 1 113 ? -4.715 10.352 10.234 1 98.06 113 ARG A N 1
ATOM 859 C CA . ARG A 1 113 ? -5.703 9.836 11.172 1 98.06 113 ARG A CA 1
ATOM 860 C C . ARG A 1 113 ? -5.23 10 12.609 1 98.06 113 ARG A C 1
ATOM 862 O O . ARG A 1 113 ? -6.047 10.125 13.531 1 98.06 113 ARG A O 1
ATOM 869 N N . ALA A 1 114 ? -3.887 9.82 12.797 1 97.38 114 ALA A N 1
ATOM 870 C CA . ALA A 1 114 ? -3.391 9.906 14.172 1 97.38 114 ALA A CA 1
ATOM 871 C C . ALA A 1 114 ? -1.922 10.32 14.195 1 97.38 114 ALA A C 1
ATOM 873 O O . ALA A 1 114 ? -1.225 10.227 13.188 1 97.38 114 ALA A O 1
ATOM 874 N N . GLY A 1 115 ? -1.501 10.742 15.32 1 96.38 115 GLY A N 1
ATOM 875 C CA . GLY A 1 115 ? -0.13 11.102 15.641 1 96.38 115 GLY A CA 1
ATOM 876 C C . GLY A 1 115 ? 0.058 11.477 17.094 1 96.38 115 GLY A C 1
ATOM 877 O O . GLY A 1 115 ? -0.834 11.266 17.922 1 96.38 115 GLY A O 1
ATOM 878 N N . PHE A 1 116 ? 1.252 11.922 17.359 1 94.19 116 PHE A N 1
ATOM 879 C CA . PHE A 1 116 ? 1.566 12.359 18.719 1 94.19 116 PHE A CA 1
ATOM 880 C C . PHE A 1 116 ? 2.516 13.555 18.703 1 94.19 116 PHE A C 1
ATOM 882 O O . PHE A 1 116 ? 3.355 13.672 17.797 1 94.19 116 PHE A O 1
ATOM 889 N N . LEU A 1 117 ? 2.369 14.414 19.625 1 92.31 117 LEU A N 1
ATOM 890 C CA . LEU A 1 117 ? 3.182 15.617 19.703 1 92.31 117 LEU A CA 1
ATOM 891 C C . LEU A 1 117 ? 4.617 15.289 20.094 1 92.31 117 LEU A C 1
ATOM 893 O O . LEU A 1 117 ? 4.848 14.445 20.969 1 92.31 117 LEU A O 1
ATOM 897 N N . ILE A 1 118 ? 5.574 15.906 19.312 1 87.69 118 ILE A N 1
ATOM 898 C CA . ILE A 1 118 ? 6.98 15.711 19.656 1 87.69 118 ILE A CA 1
ATOM 899 C C . ILE A 1 118 ? 7.562 17.016 20.203 1 87.69 118 ILE A C 1
ATOM 901 O O . ILE A 1 118 ? 6.945 18.078 20.094 1 87.69 118 ILE A O 1
ATOM 905 N N . GLU A 1 119 ? 8.945 17.078 20.734 1 69.62 119 GLU A N 1
ATOM 906 C CA . GLU A 1 119 ? 9.773 18.062 21.422 1 69.62 119 GLU A CA 1
ATOM 907 C C . GLU A 1 119 ? 9.031 19.375 21.594 1 69.62 119 GLU A C 1
ATOM 909 O O . GLU A 1 119 ? 8.094 19.672 20.844 1 69.62 119 GLU A O 1
ATOM 914 N N . GLY A 1 120 ? 9.367 20.281 22.406 1 56.91 120 GLY A N 1
ATOM 915 C CA . GLY A 1 120 ? 9.109 21.625 22.875 1 56.91 120 GLY A CA 1
ATOM 916 C C . GLY A 1 120 ? 7.656 22.031 22.719 1 56.91 120 GLY A C 1
ATOM 917 O O . GLY A 1 120 ? 7.312 23.203 22.938 1 56.91 120 GLY A O 1
ATOM 918 N N . SER A 1 121 ? 7.004 21.188 21.984 1 48.44 121 SER A N 1
ATOM 919 C CA . SER A 1 121 ? 5.617 21.609 21.844 1 48.44 121 SER A CA 1
ATOM 920 C C . SER A 1 121 ? 4.836 21.438 23.141 1 48.44 121 SER A C 1
ATOM 922 O O . SER A 1 121 ? 3.646 21.75 23.203 1 48.44 121 SER A O 1
ATOM 924 N N . ALA A 1 122 ? 5.492 20.734 24.031 1 42.75 122 ALA A N 1
ATOM 925 C CA . ALA A 1 122 ? 4.805 20.547 25.297 1 42.75 122 ALA A CA 1
ATOM 926 C C . ALA A 1 122 ? 4.285 21.875 25.844 1 42.75 122 ALA A C 1
ATOM 928 O O . ALA A 1 122 ? 3.307 21.906 26.594 1 42.75 122 ALA A O 1
ATOM 929 N N . ARG A 1 123 ? 5.219 22.844 25.766 1 40.22 123 ARG A N 1
ATOM 930 C CA . ARG A 1 123 ? 4.727 23.953 26.594 1 40.22 123 ARG A CA 1
ATOM 931 C C . ARG A 1 123 ? 3.328 24.375 26.156 1 40.22 123 ARG A C 1
ATOM 933 O O . ARG A 1 123 ? 2.676 25.172 26.828 1 40.22 123 ARG A O 1
ATOM 940 N N . LEU A 1 124 ? 3.141 24.312 24.859 1 40.22 124 LEU A N 1
ATOM 941 C CA . LEU A 1 124 ? 2.027 25.141 24.406 1 40.22 124 LEU A CA 1
ATOM 942 C C . LEU A 1 124 ? 0.693 24.516 24.797 1 40.22 124 LEU A C 1
ATOM 944 O O . LEU A 1 124 ? -0.366 25.094 24.547 1 40.22 124 LEU A O 1
ATOM 948 N N . MET A 1 125 ? 0.651 23.156 24.891 1 42.09 125 MET A N 1
ATOM 949 C CA . MET A 1 125 ? -0.718 22.828 25.266 1 42.09 125 MET A CA 1
ATOM 950 C C . MET A 1 125 ? -1.032 23.328 26.672 1 42.09 125 MET A C 1
ATOM 952 O O . MET A 1 125 ? -1.213 22.531 27.594 1 42.09 125 MET A O 1
ATOM 956 N N . ASN A 1 126 ? -0.28 24.234 27.188 1 36.09 126 ASN A N 1
ATOM 957 C CA . ASN A 1 126 ? -0.524 24.719 28.547 1 36.09 126 ASN A CA 1
ATOM 958 C C . ASN A 1 126 ? -2.016 24.766 28.859 1 36.09 126 ASN A C 1
ATOM 960 O O . ASN A 1 126 ? -2.463 24.234 29.875 1 36.09 126 ASN A O 1
ATOM 964 N N . GLU A 1 127 ? -2.625 26.109 28.875 1 37.03 127 GLU A N 1
ATOM 965 C CA . GLU A 1 127 ? -3.58 26.812 29.719 1 37.03 127 GLU A CA 1
ATOM 966 C C . GLU A 1 127 ? -4.977 26.219 29.594 1 37.03 127 GLU A C 1
ATOM 968 O O . GLU A 1 127 ? -5.695 26.094 30.594 1 37.03 127 GLU A O 1
ATOM 973 N N . GLN A 1 128 ? -5.707 26.375 28.484 1 36.84 128 GLN A N 1
ATOM 974 C CA . GLN A 1 128 ? -7.133 26.047 28.531 1 36.84 128 GLN A CA 1
ATOM 975 C C . GLN A 1 128 ? -7.348 24.562 28.734 1 36.84 128 GLN A C 1
ATOM 977 O O . GLN A 1 128 ? -8.289 24.141 29.422 1 36.84 128 GLN A O 1
ATOM 982 N N . LEU A 1 129 ? -6.633 23.688 28.062 1 38.09 129 LEU A N 1
ATOM 983 C CA . LEU A 1 129 ? -6.816 22.25 28.266 1 38.09 129 LEU A CA 1
ATOM 984 C C . LEU A 1 129 ? -6.023 21.781 29.484 1 38.09 129 LEU A C 1
ATOM 986 O O . LEU A 1 129 ? -6.039 20.594 29.797 1 38.09 129 LEU A O 1
ATOM 990 N N . LEU A 1 130 ? -5.152 22.641 30.062 1 37.03 130 LEU A N 1
ATOM 991 C CA . LEU A 1 130 ? -4.387 22.297 31.266 1 37.03 130 LEU A CA 1
ATOM 992 C C . LEU A 1 130 ? -5.293 22.188 32.469 1 37.03 130 LEU A C 1
ATOM 994 O O . LEU A 1 130 ? -4.82 21.953 33.594 1 37.03 130 LEU A O 1
ATOM 998 N N . ASP A 1 131 ? -6.371 23.031 32.719 1 35.31 131 ASP A N 1
ATOM 999 C CA . ASP A 1 131 ? -6.902 22.844 34.062 1 35.31 131 ASP A CA 1
ATOM 1000 C C . ASP A 1 131 ? -6.836 21.375 34.469 1 35.31 131 ASP A C 1
ATOM 1002 O O . ASP A 1 131 ? -6.453 21.062 35.625 1 35.31 131 ASP A O 1
ATOM 1006 N N . VAL A 1 132 ? -7.949 20.656 34.438 1 33.22 132 VAL A N 1
ATOM 1007 C CA . VAL A 1 132 ? -8.281 19.516 35.281 1 33.22 132 VAL A CA 1
ATOM 1008 C C . VAL A 1 132 ? -7.164 18.469 35.219 1 33.22 132 VAL A C 1
ATOM 1010 O O . VAL A 1 132 ? -6.652 18.016 36.219 1 33.22 132 VAL A O 1
ATOM 1013 N N . ASN A 1 133 ? -7.5 17.062 35.031 1 32.5 133 ASN A N 1
ATOM 1014 C CA . ASN A 1 133 ? -6.91 15.742 35.25 1 32.5 133 ASN A CA 1
ATOM 1015 C C . ASN A 1 133 ? -5.508 15.656 34.656 1 32.5 133 ASN A C 1
ATOM 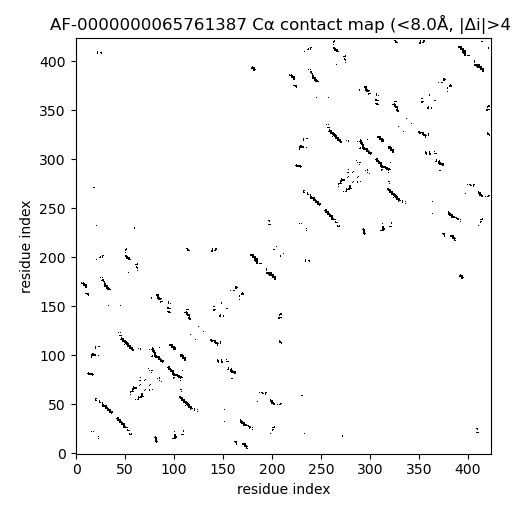1017 O O . ASN A 1 133 ? -5.141 16.453 33.781 1 32.5 133 ASN A O 1
ATOM 1021 N N . ARG A 1 134 ? -4.773 14.172 34.562 1 34.66 134 ARG A N 1
ATOM 1022 C CA . ARG A 1 134 ? -3.52 13.422 34.531 1 34.66 134 ARG A CA 1
ATOM 1023 C C . ARG A 1 134 ? -2.586 13.977 33.469 1 34.66 134 ARG A C 1
ATOM 1025 O O . ARG A 1 134 ? -3.035 14.391 32.406 1 34.66 134 ARG A O 1
ATOM 1032 N N . GLN A 1 135 ? -1.187 14.359 33.5 1 34.28 135 GLN A N 1
ATOM 1033 C CA . GLN A 1 135 ? 0.155 14.078 33 1 34.28 135 GLN A CA 1
ATOM 1034 C C . GLN A 1 135 ? 0.101 13.25 31.719 1 34.28 135 GLN A C 1
ATOM 1036 O O . GLN A 1 135 ? 1.047 13.258 30.922 1 34.28 135 GLN A O 1
ATOM 1041 N N . LEU A 1 136 ? -0.242 11.914 31.812 1 39.78 136 LEU A N 1
ATOM 1042 C CA . LEU A 1 136 ? -0.145 10.703 31 1 39.78 136 LEU A CA 1
ATOM 1043 C C . LEU A 1 136 ? -0.749 10.922 29.625 1 39.78 136 LEU A C 1
ATOM 1045 O O . LEU A 1 136 ? -0.362 10.258 28.656 1 39.78 136 LEU A O 1
ATOM 1049 N N . ASN A 1 137 ? -2.162 11.164 29.375 1 49.94 137 ASN A N 1
ATOM 1050 C CA . ASN A 1 137 ? -2.947 10.539 28.312 1 49.94 137 ASN A CA 1
ATOM 1051 C C . ASN A 1 137 ? -2.627 11.141 26.953 1 49.94 137 ASN A C 1
ATOM 1053 O O . ASN A 1 137 ? -3.516 11.648 26.266 1 49.94 137 ASN A O 1
ATOM 1057 N N . HIS A 1 138 ? -1.564 11.672 26.781 1 65.38 138 HIS A N 1
ATOM 1058 C CA . HIS A 1 138 ? -0.956 12.555 25.797 1 65.38 138 HIS A CA 1
ATOM 1059 C C . HIS A 1 138 ? -0.74 11.844 24.469 1 65.38 138 HIS A C 1
ATOM 1061 O O . HIS A 1 138 ? -1.034 12.398 23.406 1 65.38 138 HIS A O 1
ATOM 1067 N N . ILE A 1 139 ? -0.356 10.695 24.609 1 76.75 139 ILE A N 1
ATOM 1068 C CA . ILE A 1 139 ? 0.043 10.008 23.375 1 76.75 139 ILE A CA 1
ATOM 1069 C C . ILE A 1 139 ? -1.185 9.75 22.516 1 76.75 139 ILE A C 1
ATOM 1071 O O . ILE A 1 139 ? -1.077 9.672 21.281 1 76.75 139 ILE A O 1
ATOM 1075 N N . LYS A 1 140 ? -2.387 9.781 23.109 1 83.88 140 LYS A N 1
ATOM 1076 C CA . LYS A 1 140 ? -3.6 9.492 22.344 1 83.88 140 LYS A CA 1
ATOM 1077 C C . LYS A 1 140 ? -4.418 10.758 22.109 1 83.88 140 LYS A C 1
ATOM 1079 O O . LYS A 1 140 ? -5.57 10.688 21.672 1 83.88 140 LYS A O 1
ATOM 1084 N N . GLN A 1 141 ? -3.807 11.883 22.438 1 85.88 141 GLN A N 1
ATOM 1085 C CA . GLN A 1 141 ? -4.516 13.148 22.312 1 85.88 141 GLN A CA 1
ATOM 1086 C C . GLN A 1 141 ? -4.906 13.414 20.859 1 85.88 141 GLN A C 1
ATOM 1088 O O . GLN A 1 141 ? -5.918 14.062 20.594 1 85.88 141 GLN A O 1
ATOM 1093 N N . LEU A 1 142 ? -4.121 12.852 20 1 92.38 142 LEU A N 1
ATOM 1094 C CA . LEU A 1 142 ? -4.355 13.07 18.578 1 92.38 142 LEU A CA 1
ATOM 1095 C C . LEU A 1 142 ? -4.684 11.766 17.875 1 92.38 142 LEU A C 1
ATOM 1097 O O . LEU A 1 142 ? -4.387 11.602 16.688 1 92.38 142 LEU A O 1
ATOM 1101 N N . ALA A 1 143 ? -5.273 10.828 18.656 1 92.56 143 ALA A N 1
ATOM 1102 C CA . ALA A 1 143 ? -5.633 9.516 18.109 1 92.56 143 ALA A CA 1
ATOM 1103 C C . ALA A 1 143 ? -7 9.555 17.438 1 92.56 143 ALA A C 1
ATOM 1105 O O . ALA A 1 143 ? -7.996 9.117 18.016 1 92.56 143 ALA A O 1
ATOM 1106 N N . GLY A 1 144 ? -7.148 9.961 16.359 1 94.94 144 GLY A N 1
ATOM 1107 C CA . GLY A 1 144 ? -8.344 10.133 15.539 1 94.94 144 GLY A CA 1
ATOM 1108 C C . GLY A 1 144 ? -8.305 11.383 14.688 1 94.94 144 GLY A C 1
ATOM 1109 O O . GLY A 1 144 ? -7.875 12.445 15.148 1 94.94 144 GLY A O 1
ATOM 1110 N N . PRO A 1 145 ? -8.844 11.234 13.547 1 96.12 145 PRO A N 1
ATOM 1111 C CA . PRO A 1 145 ? -8.695 12.367 12.633 1 96.12 145 PRO A CA 1
ATOM 1112 C C . PRO A 1 145 ? -9.398 13.625 13.141 1 96.12 145 PRO A C 1
ATOM 1114 O O . PRO A 1 145 ? -8.891 14.734 12.961 1 96.12 145 PRO A O 1
ATOM 1117 N N . GLY A 1 146 ? -10.562 13.469 13.766 1 94.62 146 GLY A N 1
ATOM 1118 C CA . GLY A 1 146 ? -11.25 14.617 14.344 1 94.62 146 GLY A CA 1
ATOM 1119 C C . GLY A 1 146 ? -10.508 15.242 15.508 1 94.62 146 GLY A C 1
ATOM 1120 O O . GLY A 1 146 ? -10.383 16.469 15.586 1 94.62 146 GLY A O 1
ATOM 1121 N N . LYS A 1 147 ? -10.016 14.367 16.375 1 92.69 147 LYS A N 1
ATOM 1122 C CA . LYS A 1 147 ? -9.234 14.852 17.516 1 92.69 147 LYS A CA 1
ATOM 1123 C C . LYS A 1 147 ? -7.988 15.586 17.047 1 92.69 147 LYS A C 1
ATOM 1125 O O . LYS A 1 147 ? -7.613 16.609 17.625 1 92.69 147 LYS A O 1
ATOM 1130 N N . LEU A 1 148 ? -7.465 15.086 16.031 1 94.81 148 LEU A N 1
ATOM 1131 C CA . LEU A 1 148 ? -6.23 15.625 15.484 1 94.81 148 LEU A CA 1
ATOM 1132 C C . LEU A 1 148 ? -6.441 17.062 14.984 1 94.81 148 LEU A C 1
ATOM 1134 O O . LEU A 1 148 ? -5.695 17.969 15.359 1 94.81 148 LEU A O 1
ATOM 1138 N N . THR A 1 149 ? -7.426 17.234 14.172 1 96.44 149 THR A N 1
ATOM 1139 C CA . THR A 1 149 ? -7.637 18.562 13.594 1 96.44 149 THR A CA 1
ATOM 1140 C C . THR A 1 149 ? -8.102 19.547 14.664 1 96.44 149 THR A C 1
ATOM 1142 O O . THR A 1 149 ? -7.746 20.734 14.617 1 96.44 149 THR A O 1
ATOM 1145 N N . LYS A 1 150 ? -8.867 19.078 15.641 1 93.75 150 LYS A N 1
ATOM 1146 C CA . LYS A 1 150 ? -9.242 19.938 16.766 1 93.75 150 LYS A CA 1
ATOM 1147 C C . LYS A 1 150 ? -8.016 20.359 17.562 1 93.75 150 LYS A C 1
ATOM 1149 O O . LYS A 1 150 ? -7.84 21.547 17.844 1 93.75 150 LYS A O 1
ATOM 1154 N N . GLY A 1 151 ? -7.184 19.422 17.828 1 92.19 151 GLY A N 1
ATOM 1155 C CA . GLY A 1 151 ? -5.984 19.703 18.594 1 92.19 151 GLY A CA 1
ATOM 1156 C C . GLY A 1 151 ? -5.02 20.641 17.891 1 92.19 151 GLY A C 1
ATOM 1157 O O . GLY A 1 151 ? -4.367 21.453 18.547 1 92.19 151 GLY A O 1
ATOM 1158 N N . LEU A 1 152 ? -4.969 20.531 16.656 1 94.06 152 LEU A N 1
ATOM 1159 C CA . LEU A 1 152 ? -4.031 21.344 15.891 1 94.06 152 LEU A CA 1
ATOM 1160 C C . LEU A 1 152 ? -4.715 22.594 15.344 1 94.06 152 LEU A C 1
ATOM 1162 O O . LEU A 1 152 ? -4.098 23.375 14.633 1 94.06 152 LEU A O 1
ATOM 1166 N N . GLN A 1 153 ? -5.953 22.703 15.602 1 93.88 153 GLN A N 1
ATOM 1167 C CA . GLN A 1 153 ? -6.746 23.844 15.164 1 93.88 153 GLN A CA 1
ATOM 1168 C C . GLN A 1 153 ? -6.715 23.969 13.641 1 93.88 153 GLN A C 1
ATOM 1170 O O . GLN A 1 153 ? -6.426 25.047 13.109 1 93.88 153 GLN A O 1
ATOM 1175 N N . ILE A 1 154 ? -6.98 22.906 12.984 1 96.56 154 ILE A N 1
ATOM 1176 C CA . ILE A 1 154 ? -7.055 22.859 11.523 1 96.56 154 ILE A CA 1
ATOM 1177 C C . ILE A 1 154 ? -8.516 22.844 11.086 1 96.56 154 ILE A C 1
ATOM 1179 O O . ILE A 1 154 ? -9.336 22.109 11.648 1 96.56 154 ILE A O 1
ATOM 1183 N N . ASP A 1 155 ? -8.766 23.703 10.086 1 96.38 155 ASP A N 1
ATOM 1184 C CA . ASP A 1 155 ? -10.125 23.75 9.555 1 96.38 155 ASP A CA 1
ATOM 1185 C C . ASP A 1 155 ? -10.117 23.922 8.039 1 96.38 155 ASP A C 1
ATOM 1187 O O . ASP A 1 155 ? -9.086 23.734 7.391 1 96.38 155 ASP A O 1
ATOM 1191 N N . ARG A 1 156 ? -11.25 24.234 7.469 1 96.56 156 ARG A N 1
ATOM 1192 C CA . ARG A 1 156 ? -11.445 24.219 6.023 1 96.56 156 ARG A CA 1
ATOM 1193 C C . ARG A 1 156 ? -10.75 25.391 5.355 1 96.56 156 ARG A C 1
ATOM 1195 O O . ARG A 1 156 ? -10.648 25.453 4.129 1 96.56 156 ARG A O 1
ATOM 1202 N N . THR A 1 157 ? -10.234 26.328 6.102 1 97 157 THR A N 1
ATOM 1203 C CA . THR A 1 157 ? -9.492 27.438 5.512 1 97 157 THR A CA 1
ATOM 1204 C C . THR A 1 157 ? -8.258 26.922 4.773 1 97 157 THR A C 1
ATOM 1206 O O . THR A 1 157 ? -7.695 27.625 3.936 1 97 157 THR A O 1
ATOM 1209 N N . LEU A 1 158 ? -7.867 25.719 5.055 1 97.69 158 LEU A N 1
ATOM 1210 C CA . LEU A 1 158 ? -6.699 25.109 4.43 1 97.69 158 LEU A CA 1
ATOM 1211 C C . LEU A 1 158 ? -7.055 24.516 3.068 1 97.69 158 LEU A C 1
ATOM 1213 O O . LEU A 1 158 ? -6.168 24.172 2.285 1 97.69 158 LEU A O 1
ATOM 1217 N N . TYR A 1 159 ? -8.305 24.406 2.752 1 98.12 159 TYR A N 1
ATOM 1218 C CA . TYR A 1 159 ? -8.758 23.781 1.513 1 98.12 159 TYR A CA 1
ATOM 1219 C C . TYR A 1 159 ? -8.062 24.406 0.307 1 98.12 159 TYR A C 1
ATOM 1221 O O . TYR A 1 159 ? -8.164 25.609 0.071 1 98.12 159 TYR A O 1
ATOM 1229 N N . GLY A 1 160 ? -7.312 23.594 -0.365 1 98.25 160 GLY A N 1
ATOM 1230 C CA . GLY A 1 160 ? -6.707 24.016 -1.616 1 98.25 160 GLY A CA 1
ATOM 1231 C C . GLY A 1 160 ? -5.363 24.688 -1.429 1 98.25 160 GLY A C 1
ATOM 1232 O O . GLY A 1 160 ? -4.66 24.969 -2.402 1 98.25 160 GLY A O 1
ATOM 1233 N N . LYS A 1 161 ? -4.938 24.938 -0.277 1 98.62 161 LYS A N 1
ATOM 1234 C CA . LYS A 1 161 ? -3.65 25.578 -0.03 1 98.62 161 LYS A CA 1
ATOM 1235 C C . LYS A 1 161 ? -2.502 24.578 -0.208 1 98.62 161 LYS A C 1
ATOM 1237 O O . LYS A 1 161 ? -2.66 23.391 0.05 1 98.62 161 LYS A O 1
ATOM 1242 N N . PRO A 1 162 ? -1.319 25.094 -0.65 1 98.75 162 PRO A N 1
ATOM 1243 C CA . PRO A 1 162 ? -0.158 24.219 -0.779 1 98.75 162 PRO A CA 1
ATOM 1244 C C . PRO A 1 162 ? 0.377 23.734 0.57 1 98.75 162 PRO A C 1
ATOM 1246 O O . PRO A 1 162 ? 0.286 24.469 1.563 1 98.75 162 PRO A O 1
ATOM 1249 N N . ILE A 1 163 ? 0.915 22.625 0.584 1 98.75 163 ILE A N 1
ATOM 1250 C CA . ILE A 1 163 ? 1.552 22.078 1.779 1 98.75 163 ILE A CA 1
ATOM 1251 C C . ILE A 1 163 ? 2.939 22.688 1.948 1 98.75 163 ILE A C 1
ATOM 1253 O O . ILE A 1 163 ? 3.945 22.078 1.587 1 98.75 163 ILE A O 1
ATOM 1257 N N . THR A 1 164 ? 2.949 23.859 2.51 1 98.62 164 THR A N 1
ATOM 1258 C CA . THR A 1 164 ? 4.16 24.641 2.734 1 98.62 164 THR A CA 1
ATOM 1259 C C . THR A 1 164 ? 4.02 25.5 3.984 1 98.62 164 THR A C 1
ATOM 1261 O O . THR A 1 164 ? 2.91 25.734 4.461 1 98.62 164 THR A O 1
ATOM 1264 N N . PRO A 1 165 ? 5.133 25.969 4.469 1 97.75 165 PRO A N 1
ATOM 1265 C CA . PRO A 1 165 ? 5.07 26.844 5.641 1 97.75 165 PRO A CA 1
ATOM 1266 C C . PRO A 1 165 ? 4.215 28.094 5.402 1 97.75 165 PRO A C 1
ATOM 1268 O O . PRO A 1 165 ? 3.625 28.625 6.344 1 97.75 165 PRO A O 1
ATOM 1271 N N . ALA A 1 166 ? 4.105 28.516 4.188 1 97.75 166 ALA A N 1
ATOM 1272 C CA . ALA A 1 166 ? 3.287 29.672 3.869 1 97.75 166 ALA A CA 1
ATOM 1273 C C . ALA A 1 166 ? 1.828 29.438 4.25 1 97.75 166 ALA A C 1
ATOM 1275 O O . ALA A 1 166 ? 1.104 30.391 4.566 1 97.75 166 ALA A O 1
ATOM 1276 N N . SER A 1 167 ? 1.396 28.234 4.305 1 98.31 167 SER A N 1
ATOM 1277 C CA . SER A 1 167 ? 0.034 27.859 4.668 1 98.31 167 SER A CA 1
ATOM 1278 C C . SER A 1 167 ? -0.102 27.672 6.176 1 98.31 167 SER A C 1
ATOM 1280 O O . SER A 1 167 ? -1.187 27.359 6.672 1 98.31 167 SER A O 1
ATOM 1282 N N . LYS A 1 168 ? 0.989 27.75 6.93 1 97.44 168 LYS A N 1
ATOM 1283 C CA . LYS A 1 168 ? 1.075 27.594 8.375 1 97.44 168 LYS A CA 1
ATOM 1284 C C . LYS A 1 168 ? 0.876 26.141 8.789 1 97.44 168 LYS A C 1
ATOM 1286 O O . LYS A 1 168 ? 0.757 25.844 9.977 1 97.44 168 LYS A O 1
ATOM 1291 N N . VAL A 1 169 ? 0.677 25.281 7.855 1 98.31 169 VAL A N 1
ATOM 1292 C CA . VAL A 1 169 ? 0.702 23.828 8.031 1 98.31 169 VAL A CA 1
ATOM 1293 C C . VAL A 1 169 ? 1.607 23.188 6.98 1 98.31 169 VAL A C 1
ATOM 1295 O O . VAL A 1 169 ? 1.487 23.484 5.789 1 98.31 169 VAL A O 1
ATOM 1298 N N . TRP A 1 170 ? 2.568 22.406 7.367 1 98.62 170 TRP A N 1
ATOM 1299 C CA . TRP A 1 170 ? 3.475 21.75 6.434 1 98.62 170 TRP A CA 1
ATOM 1300 C C . TRP A 1 170 ? 4.004 20.438 7.016 1 98.62 170 TRP A C 1
ATOM 1302 O O . TRP A 1 170 ? 3.629 20.047 8.125 1 98.62 170 TRP A O 1
ATOM 1312 N N . VAL A 1 171 ? 4.762 19.703 6.242 1 98.62 171 VAL A N 1
ATOM 1313 C CA . VAL A 1 171 ? 5.332 18.422 6.664 1 98.62 171 VAL A CA 1
ATOM 1314 C C . VAL A 1 171 ? 6.859 18.516 6.641 1 98.62 171 VAL A C 1
ATOM 1316 O O . VAL A 1 171 ? 7.441 19.078 5.719 1 98.62 171 VAL A O 1
ATOM 1319 N N . GLU A 1 172 ? 7.434 17.922 7.637 1 98 172 GLU A N 1
ATOM 1320 C CA . GLU A 1 172 ? 8.891 17.844 7.711 1 98 172 GLU A CA 1
ATOM 1321 C C . GLU A 1 172 ? 9.367 16.391 7.742 1 98 172 GLU A C 1
ATOM 1323 O O . GLU A 1 172 ? 8.633 15.5 8.172 1 98 172 GLU A O 1
ATOM 1328 N N . ASP A 1 173 ? 10.547 16.25 7.219 1 97.56 173 ASP A N 1
ATOM 1329 C CA . ASP A 1 173 ? 11.25 14.977 7.227 1 97.56 173 ASP A CA 1
ATOM 1330 C C . ASP A 1 173 ? 12.531 15.055 8.062 1 97.56 173 ASP A C 1
ATOM 1332 O O . ASP A 1 173 ? 13.453 15.797 7.719 1 97.56 173 ASP A O 1
ATOM 1336 N N . ASP A 1 174 ? 12.625 14.32 9.141 1 95.19 174 ASP A N 1
ATOM 1337 C CA . ASP A 1 174 ? 13.828 14.312 9.977 1 95.19 174 ASP A CA 1
ATOM 1338 C C . ASP A 1 174 ? 14.539 12.969 9.906 1 95.19 174 ASP A C 1
ATOM 1340 O O . ASP A 1 174 ? 15.398 12.672 10.742 1 95.19 174 ASP A O 1
ATOM 1344 N N . GLY A 1 175 ? 14.047 12.07 9.016 1 94.44 175 GLY A N 1
ATOM 1345 C CA . GLY A 1 175 ? 14.727 10.805 8.773 1 94.44 175 GLY A CA 1
ATOM 1346 C C . GLY A 1 175 ? 14.125 9.641 9.539 1 94.44 175 GLY A C 1
ATOM 1347 O O . GLY A 1 175 ? 14.547 8.5 9.375 1 94.44 175 GLY A O 1
ATOM 1348 N N . CYS A 1 176 ? 13.078 9.875 10.336 1 95 176 CYS A N 1
ATOM 1349 C CA . CYS A 1 176 ? 12.422 8.812 11.086 1 95 176 CYS A CA 1
ATOM 1350 C C . CYS A 1 176 ? 11.711 7.844 10.148 1 95 176 CYS A C 1
ATOM 1352 O O . CYS A 1 176 ? 10.898 8.258 9.32 1 95 176 CYS A O 1
ATOM 1354 N N . GLN A 1 177 ? 12 6.535 10.242 1 94.69 177 GLN A N 1
ATOM 1355 C CA . GLN A 1 177 ? 11.406 5.496 9.406 1 94.69 177 GLN A CA 1
ATOM 1356 C C . GLN A 1 177 ? 10.984 4.293 10.242 1 94.69 177 GLN A C 1
ATOM 1358 O O . GLN A 1 177 ? 11.711 3.293 10.312 1 94.69 177 GLN A O 1
ATOM 1363 N N . PRO A 1 178 ? 9.875 4.363 10.812 1 96.81 178 PRO A N 1
ATOM 1364 C CA . PRO A 1 178 ? 9.422 3.23 11.625 1 96.81 178 PRO A CA 1
ATOM 1365 C C . PRO A 1 178 ? 8.922 2.064 10.773 1 96.81 178 PRO A C 1
ATOM 1367 O O . PRO A 1 178 ? 8.781 2.199 9.555 1 96.81 178 PRO A O 1
ATOM 1370 N N . LEU A 1 179 ? 8.695 0.935 11.484 1 96.5 179 LEU A N 1
ATOM 1371 C CA . LEU A 1 179 ? 8.047 -0.191 10.828 1 96.5 179 LEU A CA 1
ATOM 1372 C C . LEU A 1 179 ? 6.59 0.13 10.516 1 96.5 179 LEU A C 1
ATOM 1374 O O . LEU A 1 179 ? 5.875 0.677 11.359 1 96.5 179 LEU A O 1
ATOM 1378 N N . VAL A 1 180 ? 6.23 -0.191 9.312 1 98.44 180 VAL A N 1
ATOM 1379 C CA . VAL A 1 180 ? 4.879 0.118 8.859 1 98.44 180 VAL A CA 1
ATOM 1380 C C . VAL A 1 180 ? 4.102 -1.176 8.633 1 98.44 180 VAL A C 1
ATOM 1382 O O . VAL A 1 180 ? 4.605 -2.102 7.988 1 98.44 180 VAL A O 1
ATOM 1385 N N . SER A 1 181 ? 2.891 -1.259 9.148 1 98.06 181 SER A N 1
ATOM 1386 C CA . SER A 1 181 ? 1.948 -2.354 8.938 1 98.06 181 SER A CA 1
ATOM 1387 C C . SER A 1 181 ? 0.663 -1.86 8.281 1 98.06 181 SER A C 1
ATOM 1389 O O . SER A 1 181 ? 0.403 -0.656 8.242 1 98.06 181 SER A O 1
ATOM 1391 N N . LEU A 1 182 ? -0.073 -2.824 7.777 1 98.56 182 LEU A N 1
ATOM 1392 C CA . LEU A 1 182 ? -1.31 -2.482 7.082 1 98.56 182 LEU A CA 1
ATOM 1393 C C . LEU A 1 182 ? -2.523 -2.998 7.848 1 98.56 182 LEU A C 1
ATOM 1395 O O . LEU A 1 182 ? -2.469 -4.07 8.453 1 98.56 182 LEU A O 1
ATOM 1399 N N . ARG A 1 183 ? -3.557 -2.209 7.801 1 97.88 183 ARG A N 1
ATOM 1400 C CA . ARG A 1 183 ? -4.875 -2.547 8.328 1 97.88 183 ARG A CA 1
ATOM 1401 C C . ARG A 1 183 ? -5.98 -2.037 7.41 1 97.88 183 ARG A C 1
ATOM 1403 O O . ARG A 1 183 ? -5.734 -1.2 6.539 1 97.88 183 ARG A O 1
ATOM 1410 N N . PRO A 1 184 ? -7.172 -2.619 7.605 1 97.38 184 PRO A N 1
ATOM 1411 C CA . PRO A 1 184 ? -8.305 -2.018 6.895 1 97.38 184 PRO A CA 1
ATOM 1412 C C . PRO A 1 184 ? -8.617 -0.601 7.375 1 97.38 184 PRO A C 1
ATOM 1414 O O . PRO A 1 184 ? -8.406 -0.282 8.547 1 97.38 184 PRO A O 1
ATOM 1417 N N . ARG A 1 185 ? -9.086 0.212 6.5 1 97.94 185 ARG A N 1
ATOM 1418 C CA . ARG A 1 185 ? -9.477 1.572 6.855 1 97.94 185 ARG A CA 1
ATOM 1419 C C . ARG A 1 185 ? -10.648 1.566 7.832 1 97.94 185 ARG A C 1
ATOM 1421 O O . ARG A 1 185 ? -11.312 0.543 8 1 97.94 185 ARG A O 1
ATOM 1428 N N . ILE A 1 186 ? -10.875 2.658 8.484 1 96.31 186 ILE A N 1
ATOM 1429 C CA . ILE A 1 186 ? -11.875 2.738 9.539 1 96.31 186 ILE A CA 1
ATOM 1430 C C . ILE A 1 186 ? -13.023 3.643 9.094 1 96.31 186 ILE A C 1
ATOM 1432 O O . ILE A 1 186 ? -12.797 4.688 8.477 1 96.31 186 ILE A O 1
ATOM 1436 N N . GLY A 1 187 ? -14.203 3.281 9.406 1 93.19 187 GLY A N 1
ATOM 1437 C CA . GLY A 1 187 ? -15.359 4.145 9.234 1 93.19 187 GLY A CA 1
ATOM 1438 C C . GLY A 1 187 ? -15.914 4.137 7.824 1 93.19 187 GLY A C 1
ATOM 1439 O O . GLY A 1 187 ? -16.484 5.129 7.371 1 93.19 187 GLY A O 1
ATOM 1440 N N . ILE A 1 188 ? -15.648 3.102 7.09 1 94.94 188 ILE A N 1
ATOM 1441 C CA . ILE A 1 188 ? -16.094 3.09 5.699 1 94.94 188 ILE A CA 1
ATOM 1442 C C . ILE A 1 188 ? -16.984 1.873 5.453 1 94.94 188 ILE A C 1
ATOM 1444 O O . ILE A 1 188 ? -16.828 1.182 4.441 1 94.94 188 ILE A O 1
ATOM 1448 N N . ASP A 1 189 ? -17.828 1.559 6.273 1 91.81 189 ASP A N 1
ATOM 1449 C CA . ASP A 1 189 ? -18.719 0.398 6.215 1 91.81 189 ASP A CA 1
ATOM 1450 C C . ASP A 1 189 ? -19.609 0.448 4.977 1 91.81 189 ASP A C 1
ATOM 1452 O O . ASP A 1 189 ? -20.094 -0.586 4.508 1 91.81 189 ASP A O 1
ATOM 1456 N N . TYR A 1 190 ? -19.734 1.54 4.406 1 90.44 190 TYR A N 1
ATOM 1457 C CA . TYR A 1 190 ? -20.594 1.749 3.254 1 90.44 190 TYR A CA 1
ATOM 1458 C C . TYR A 1 190 ? -19.906 1.322 1.965 1 90.44 190 TYR A C 1
ATOM 1460 O O . TYR A 1 190 ? -20.547 1.209 0.917 1 90.44 190 TYR A O 1
ATOM 1468 N N . ALA A 1 191 ? -18.656 0.969 1.938 1 94 191 ALA A N 1
ATOM 1469 C CA . ALA A 1 191 ? -17.844 0.881 0.73 1 94 191 ALA A CA 1
ATOM 1470 C C . ALA A 1 191 ? -17.766 -0.558 0.23 1 94 191 ALA A C 1
ATOM 1472 O O . ALA A 1 191 ? -16.766 -0.946 -0.399 1 94 191 ALA A O 1
ATOM 1473 N N . GLY A 1 192 ? -18.734 -1.392 0.589 1 93.62 192 GLY A N 1
ATOM 1474 C CA . GLY A 1 192 ? -18.734 -2.762 0.102 1 93.62 192 GLY A CA 1
ATOM 1475 C C . GLY A 1 192 ? -17.438 -3.5 0.392 1 93.62 192 GLY A C 1
ATOM 1476 O O . GLY A 1 192 ? -16.953 -3.482 1.522 1 93.62 192 GLY A O 1
ATOM 1477 N N . ASP A 1 193 ? -16.812 -4.129 -0.688 1 92.94 193 ASP A N 1
ATOM 1478 C CA . ASP A 1 193 ? -15.617 -4.938 -0.526 1 92.94 193 ASP A CA 1
ATOM 1479 C C . ASP A 1 193 ? -14.414 -4.066 -0.174 1 92.94 193 ASP A C 1
ATOM 1481 O O . ASP A 1 193 ? -13.461 -4.535 0.457 1 92.94 193 ASP A O 1
ATOM 1485 N N . ALA A 1 194 ? -14.461 -2.863 -0.577 1 95.12 194 ALA A N 1
ATOM 1486 C CA . ALA A 1 194 ? -13.328 -1.965 -0.359 1 95.12 194 ALA A CA 1
ATOM 1487 C C . ALA A 1 194 ? -13.078 -1.75 1.131 1 95.12 194 ALA A C 1
ATOM 1489 O O . ALA A 1 194 ? -12 -1.294 1.526 1 95.12 194 ALA A O 1
ATOM 1490 N N . LYS A 1 195 ? -14.07 -2.07 1.961 1 95.5 195 LYS A N 1
ATOM 1491 C CA . LYS A 1 195 ? -13.906 -1.905 3.402 1 95.5 195 LYS A CA 1
ATOM 1492 C C . LYS A 1 195 ? -12.836 -2.844 3.947 1 95.5 195 LYS A C 1
ATOM 1494 O O . LYS A 1 195 ? -12.25 -2.584 5.004 1 95.5 195 LYS A O 1
ATOM 1499 N N . GLU A 1 196 ? -12.539 -3.914 3.17 1 95.69 196 GLU A N 1
ATOM 1500 C CA . GLU A 1 196 ? -11.586 -4.91 3.641 1 95.69 196 GLU A CA 1
ATOM 1501 C C . GLU A 1 196 ? -10.188 -4.641 3.09 1 95.69 196 GLU A C 1
ATOM 1503 O O . GLU A 1 196 ? -9.219 -5.305 3.473 1 95.69 196 GLU A O 1
ATOM 1508 N N . TRP A 1 197 ? -10.141 -3.682 2.186 1 97.5 197 TRP A N 1
ATOM 1509 C CA . TRP A 1 197 ? -8.844 -3.402 1.571 1 97.5 197 TRP A CA 1
ATOM 1510 C C . TRP A 1 197 ? -7.859 -2.857 2.6 1 97.5 197 TRP A C 1
ATOM 1512 O O . TRP A 1 197 ? -8.219 -2.027 3.438 1 97.5 197 TRP A O 1
ATOM 1522 N N . LEU A 1 198 ? -6.621 -3.355 2.549 1 98.25 198 LEU A N 1
ATOM 1523 C CA . LEU A 1 198 ? -5.578 -2.916 3.471 1 98.25 198 LEU A CA 1
ATOM 1524 C C . LEU A 1 198 ? -4.934 -1.621 2.986 1 98.25 198 LEU A C 1
ATOM 1526 O O . LEU A 1 198 ? -3.875 -1.646 2.357 1 98.25 198 LEU A O 1
ATOM 1530 N N . LEU A 1 199 ? -5.57 -0.498 3.387 1 98.62 199 LEU A N 1
ATOM 1531 C CA . LEU A 1 199 ? -5.098 0.802 2.922 1 98.62 199 LEU A CA 1
ATOM 1532 C C . LEU A 1 199 ? -4.93 1.768 4.09 1 98.62 199 LEU A C 1
ATOM 1534 O O . LEU A 1 199 ? -4.867 2.982 3.891 1 98.62 199 LEU A O 1
ATOM 1538 N N . ARG A 1 200 ? -4.961 1.223 5.285 1 98.62 200 ARG A N 1
ATOM 1539 C CA . ARG A 1 200 ? -4.555 1.964 6.477 1 98.62 200 ARG A CA 1
ATOM 1540 C C . ARG A 1 200 ? -3.127 1.616 6.875 1 98.62 200 ARG A C 1
ATOM 1542 O O . ARG A 1 200 ? -2.807 0.447 7.102 1 98.62 200 ARG A O 1
ATOM 1549 N N . TYR A 1 201 ? -2.318 2.607 6.883 1 98.81 201 TYR A N 1
ATOM 1550 C CA . TYR A 1 201 ? -0.899 2.477 7.195 1 98.81 201 TYR A CA 1
ATOM 1551 C C . TYR A 1 201 ? -0.604 2.947 8.617 1 98.81 201 TYR A C 1
ATOM 1553 O O . TYR A 1 201 ? -0.968 4.062 8.992 1 98.81 201 TYR A O 1
ATOM 1561 N N . ILE A 1 202 ? 0.062 2.082 9.383 1 98.62 202 ILE A N 1
ATOM 1562 C CA . ILE A 1 202 ? 0.235 2.42 10.797 1 98.62 202 ILE A CA 1
ATOM 1563 C C . ILE A 1 202 ? 1.686 2.186 11.211 1 98.62 202 ILE A C 1
ATOM 1565 O O . ILE A 1 202 ? 2.359 1.311 10.656 1 98.62 202 ILE A O 1
ATOM 1569 N N . TRP A 1 203 ? 2.121 3.068 12.078 1 97.94 203 TRP A N 1
ATOM 1570 C CA . TRP A 1 203 ? 3.295 2.703 12.859 1 97.94 203 TRP A CA 1
ATOM 1571 C C . TRP A 1 203 ? 3.031 1.449 13.688 1 97.94 203 TRP A C 1
ATOM 1573 O O . TRP A 1 203 ? 2.26 1.483 14.648 1 97.94 203 TRP A O 1
ATOM 1583 N N . THR A 1 204 ? 3.74 0.383 13.305 1 96.81 204 THR A N 1
ATOM 1584 C CA . THR A 1 204 ? 3.418 -0.936 13.836 1 96.81 204 THR A CA 1
ATOM 1585 C C . THR A 1 204 ? 3.404 -0.913 15.359 1 96.81 204 THR A C 1
ATOM 1587 O O . THR A 1 204 ? 4.418 -0.612 15.992 1 96.81 204 THR A O 1
ATOM 1590 N N . ASP A 1 205 ? 2.199 -1.157 15.922 1 92.75 205 ASP A N 1
ATOM 1591 C CA . ASP A 1 205 ? 1.938 -1.383 17.344 1 92.75 205 ASP A CA 1
ATOM 1592 C C . ASP A 1 205 ? 2.244 -0.132 18.156 1 92.75 205 ASP A C 1
ATOM 1594 O O . ASP A 1 205 ? 2.582 -0.227 19.344 1 92.75 205 ASP A O 1
ATOM 1598 N N . HIS A 1 206 ? 2.193 0.973 17.609 1 95 206 HIS A N 1
ATOM 1599 C CA . HIS A 1 206 ? 2.438 2.195 18.375 1 95 206 HIS A CA 1
ATOM 1600 C C . HIS A 1 206 ? 1.227 2.568 19.219 1 95 206 HIS A C 1
ATOM 1602 O O . HIS A 1 206 ? 0.086 2.451 18.766 1 95 206 HIS A O 1
ATOM 1608 N N . PRO A 1 207 ? 1.384 3.08 20.344 1 92.69 207 PRO A N 1
ATOM 1609 C CA . PRO A 1 207 ? 0.277 3.359 21.266 1 92.69 207 PRO A CA 1
ATOM 1610 C C . PRO A 1 207 ? -0.565 4.555 20.828 1 92.69 207 PRO A C 1
ATOM 1612 O O . PRO A 1 207 ? -1.67 4.758 21.344 1 92.69 207 PRO A O 1
ATOM 1615 N N . SER A 1 208 ? -0.149 5.355 19.922 1 92.62 208 SER A N 1
ATOM 1616 C CA . SER A 1 208 ? -0.844 6.574 19.516 1 92.62 208 SER A CA 1
ATOM 1617 C C . SER A 1 208 ? -1.936 6.273 18.5 1 92.62 208 SER A C 1
ATOM 1619 O O . SER A 1 208 ? -2.682 7.168 18.094 1 92.62 208 SER A O 1
ATOM 1621 N N . LEU A 1 209 ? -2.045 5.07 18.047 1 94.5 209 LEU A N 1
ATOM 1622 C CA . LEU A 1 209 ? -2.982 4.719 16.984 1 94.5 209 LEU A CA 1
ATOM 1623 C C . LEU A 1 209 ? -4.422 4.926 17.438 1 94.5 209 LEU A C 1
ATOM 1625 O O . LEU A 1 209 ? -4.723 4.805 18.625 1 94.5 209 LEU A O 1
ATOM 1629 N N . SER A 1 210 ? -5.25 5.277 16.562 1 89.44 210 SER A N 1
ATOM 1630 C CA . SER A 1 210 ? -6.664 5.496 16.859 1 89.44 210 SER A CA 1
ATOM 1631 C C . SER A 1 210 ? -7.363 4.184 17.203 1 89.44 210 SER A C 1
ATOM 1633 O O . SER A 1 210 ? -8.297 4.16 18 1 89.44 210 SER A O 1
ATOM 1635 N N . LYS A 1 211 ? -7.07 3.199 16.5 1 82.5 211 LYS A N 1
ATOM 1636 C CA . LYS A 1 211 ? -7.555 1.842 16.734 1 82.5 211 LYS A CA 1
ATOM 1637 C C . LYS A 1 211 ? -6.445 0.818 16.484 1 82.5 211 LYS A C 1
ATOM 1639 O O . LYS A 1 211 ? -5.555 1.041 15.672 1 82.5 211 LYS A O 1
ATOM 1644 N N . LYS A 1 212 ? -6.52 -0.276 17.219 1 71.06 212 LYS A N 1
ATOM 1645 C CA . LYS A 1 212 ? -5.523 -1.324 17.016 1 71.06 212 LYS A CA 1
ATOM 1646 C C . LYS A 1 212 ? -5.738 -2.035 15.688 1 71.06 212 LYS A C 1
ATOM 1648 O O . LYS A 1 212 ? -6.875 -2.156 15.219 1 71.06 212 LYS A O 1
ATOM 1653 N N . MET B 1 1 ? -15.891 -32.656 17.125 1 27.39 1 MET B N 1
ATOM 1654 C CA . MET B 1 1 ? -15.82 -31.25 16.781 1 27.39 1 MET B CA 1
ATOM 1655 C C . MET B 1 1 ? -15.477 -31.062 15.305 1 27.39 1 MET B C 1
ATOM 1657 O O . MET B 1 1 ? -14.469 -31.578 14.828 1 27.39 1 MET B O 1
ATOM 1661 N N . LEU B 1 2 ? -16.453 -30.984 14.344 1 26.83 2 LEU B N 1
ATOM 1662 C CA . LEU B 1 2 ? -16.312 -30.938 12.891 1 26.83 2 LEU B CA 1
ATOM 1663 C C . LEU B 1 2 ? -15.312 -29.859 12.484 1 26.83 2 LEU B C 1
ATOM 1665 O O . LEU B 1 2 ? -15.453 -28.688 12.859 1 26.83 2 LEU B O 1
ATOM 1669 N N . ALA B 1 3 ? -14.133 -30.172 12.398 1 37.78 3 ALA B N 1
ATOM 1670 C CA . ALA B 1 3 ? -13.117 -29.266 11.867 1 37.78 3 ALA B CA 1
ATOM 1671 C C . ALA B 1 3 ? -13.711 -28.344 10.797 1 37.78 3 ALA B C 1
ATOM 1673 O O . ALA B 1 3 ? -14.32 -28.828 9.836 1 37.78 3 ALA B O 1
ATOM 1674 N N . SER B 1 4 ? -14.188 -27.172 11.016 1 42.31 4 SER B N 1
ATOM 1675 C CA . SER B 1 4 ? -14.727 -26.219 10.055 1 42.31 4 SER B CA 1
ATOM 1676 C C . SER B 1 4 ? -14.008 -26.312 8.719 1 42.31 4 SER B C 1
ATOM 1678 O O . SER B 1 4 ? -12.781 -26.172 8.656 1 42.31 4 SER B O 1
ATOM 1680 N N . GLN B 1 5 ? -14.227 -27.203 7.844 1 44.5 5 GLN B N 1
ATOM 1681 C CA . GLN B 1 5 ? -13.68 -27.406 6.508 1 44.5 5 GLN B CA 1
ATOM 1682 C C . GLN B 1 5 ? -13.414 -26.078 5.812 1 44.5 5 GLN B C 1
ATOM 1684 O O . GLN B 1 5 ? -14.344 -25.312 5.555 1 44.5 5 GLN B O 1
ATOM 1689 N N . VAL B 1 6 ? -12.398 -25.359 6.133 1 55.69 6 VAL B N 1
ATOM 1690 C CA . VAL B 1 6 ? -12.078 -24.125 5.418 1 55.69 6 VAL B CA 1
ATOM 1691 C C . VAL B 1 6 ? -12.258 -24.344 3.914 1 55.69 6 VAL B C 1
ATOM 1693 O O . VAL B 1 6 ? -11.609 -25.203 3.324 1 55.69 6 VAL B O 1
ATOM 1696 N N . VAL B 1 7 ? -13.406 -24.141 3.301 1 68.44 7 VAL B N 1
ATOM 1697 C CA . VAL B 1 7 ? -13.703 -24.281 1.879 1 68.44 7 VAL B CA 1
ATOM 1698 C C . VAL B 1 7 ? -12.867 -23.281 1.079 1 68.44 7 VAL B C 1
ATOM 1700 O O . VAL B 1 7 ? -12.945 -22.078 1.312 1 68.44 7 VAL B O 1
ATOM 1703 N N . SER B 1 8 ? -11.789 -23.766 0.373 1 86.19 8 SER B N 1
ATOM 1704 C CA . SER B 1 8 ? -10.977 -22.969 -0.547 1 86.19 8 SER B CA 1
ATOM 1705 C C . SER B 1 8 ? -11.703 -22.734 -1.863 1 86.19 8 SER B C 1
ATOM 1707 O O . SER B 1 8 ? -12.383 -23.625 -2.381 1 86.19 8 SER B O 1
ATOM 1709 N N . SER B 1 9 ? -11.797 -21.484 -2.27 1 94.75 9 SER B N 1
ATOM 1710 C CA . SER B 1 9 ? -12.406 -21.141 -3.547 1 94.75 9 SER B CA 1
ATOM 1711 C C . SER B 1 9 ? -11.383 -20.547 -4.508 1 94.75 9 SER B C 1
ATOM 1713 O O . SER B 1 9 ? -10.445 -19.859 -4.086 1 94.75 9 SER B O 1
ATOM 1715 N N . VAL B 1 10 ? -11.586 -20.891 -5.77 1 97.75 10 VAL B N 1
ATOM 1716 C CA . VAL B 1 10 ? -10.711 -20.344 -6.809 1 97.75 10 VAL B CA 1
ATOM 1717 C C . VAL B 1 10 ? -10.977 -18.844 -6.969 1 97.75 10 VAL B C 1
ATOM 1719 O O . VAL B 1 10 ? -12.125 -18.422 -7.074 1 97.75 10 VAL B O 1
ATOM 1722 N N . VAL B 1 11 ? -9.961 -18.109 -6.953 1 98.31 11 VAL B N 1
ATOM 1723 C CA . VAL B 1 11 ? -10.07 -16.672 -7.18 1 98.31 11 VAL B CA 1
ATOM 1724 C C . VAL B 1 11 ? -10.297 -16.391 -8.664 1 98.31 11 VAL B C 1
ATOM 1726 O O . VAL B 1 11 ? -9.516 -16.844 -9.508 1 98.31 11 VAL B O 1
ATOM 1729 N N . LYS B 1 12 ? -11.305 -15.641 -8.984 1 98.25 12 LYS B N 1
ATOM 1730 C CA . LYS B 1 12 ? -11.617 -15.336 -10.383 1 98.25 12 LYS B CA 1
ATOM 1731 C C . LYS B 1 12 ? -10.656 -14.289 -10.945 1 98.25 12 LYS B C 1
ATOM 1733 O O . LYS B 1 12 ? -10.211 -13.398 -10.219 1 98.25 12 LYS B O 1
ATOM 1738 N N . PRO B 1 13 ? -10.43 -14.328 -12.219 1 98.56 13 PRO B N 1
ATOM 1739 C CA . PRO B 1 13 ? -9.531 -13.344 -12.828 1 98.56 13 PRO B CA 1
ATOM 1740 C C . PRO B 1 13 ? -9.969 -11.906 -12.562 1 98.56 13 PRO B C 1
ATOM 1742 O O . PRO B 1 13 ? -9.125 -11.023 -12.383 1 98.56 13 PRO B O 1
ATOM 1745 N N . SER B 1 14 ? -11.211 -11.602 -12.508 1 98.06 14 SER B N 1
ATOM 1746 C CA . SER B 1 14 ? -11.711 -10.25 -12.297 1 98.06 14 SER B CA 1
ATOM 1747 C C . SER B 1 14 ? -11.273 -9.695 -10.953 1 98.06 14 SER B C 1
ATOM 1749 O O . SER B 1 14 ? -11.25 -8.484 -10.742 1 98.06 14 SER B O 1
ATOM 1751 N N . TRP B 1 15 ? -10.992 -10.602 -10.031 1 97.94 15 TRP B N 1
ATOM 1752 C CA . TRP B 1 15 ? -10.523 -10.227 -8.703 1 97.94 15 TRP B CA 1
ATOM 1753 C C . TRP B 1 15 ? -9.234 -9.406 -8.797 1 97.94 15 TRP B C 1
ATOM 1755 O O . TRP B 1 15 ? -8.984 -8.539 -7.957 1 97.94 15 TRP B O 1
ATOM 1765 N N . PHE B 1 16 ? -8.523 -9.617 -9.844 1 98.62 16 PHE B N 1
ATOM 1766 C CA . PHE B 1 16 ? -7.215 -8.992 -10.008 1 98.62 16 PHE B CA 1
ATOM 1767 C C . PHE B 1 16 ? -7.348 -7.617 -10.648 1 98.62 16 PHE B C 1
ATOM 1769 O O . PHE B 1 16 ? -6.387 -6.844 -10.68 1 98.62 16 PHE B O 1
ATOM 1776 N N . ALA B 1 17 ? -8.5 -7.281 -11.164 1 97.31 17 ALA B N 1
ATOM 1777 C CA . ALA B 1 17 ? -8.75 -5.961 -11.742 1 97.31 17 ALA B CA 1
ATOM 1778 C C . ALA B 1 17 ? -9.023 -4.93 -10.648 1 97.31 17 ALA B C 1
ATOM 1780 O O . ALA B 1 17 ? -10.008 -4.191 -10.727 1 97.31 17 ALA B O 1
ATOM 1781 N N . ARG B 1 18 ? -8.344 -4.945 -9.609 1 96.81 18 ARG B N 1
ATOM 1782 C CA . ARG B 1 18 ? -8.312 -4.039 -8.469 1 96.81 18 ARG B CA 1
ATOM 1783 C C . ARG B 1 18 ? -6.977 -3.316 -8.375 1 96.81 18 ARG B C 1
ATOM 1785 O O . ARG B 1 18 ? -6.016 -3.686 -9.055 1 96.81 18 ARG B O 1
ATOM 1792 N N . PRO B 1 19 ? -6.902 -2.23 -7.582 1 96.44 19 PRO B N 1
ATOM 1793 C CA . PRO B 1 19 ? -5.625 -1.525 -7.457 1 96.44 19 PRO B CA 1
ATOM 1794 C C . PRO B 1 19 ? -4.484 -2.443 -7.023 1 96.44 19 PRO B C 1
ATOM 1796 O O . PRO B 1 19 ? -4.676 -3.299 -6.156 1 96.44 19 PRO B O 1
ATOM 1799 N N . THR B 1 20 ? -3.324 -2.234 -7.621 1 98.12 20 THR B N 1
ATOM 1800 C CA . THR B 1 20 ? -2.207 -3.164 -7.492 1 98.12 20 THR B CA 1
ATOM 1801 C C . THR B 1 20 ? -1.771 -3.285 -6.035 1 98.12 20 THR B C 1
ATOM 1803 O O . THR B 1 20 ? -1.444 -4.379 -5.566 1 98.12 20 THR B O 1
ATOM 1806 N N . CYS B 1 21 ? -1.734 -2.178 -5.305 1 98.25 21 CYS B N 1
ATOM 1807 C CA . CYS B 1 21 ? -1.33 -2.238 -3.902 1 98.25 21 CYS B CA 1
ATOM 1808 C C . CYS B 1 21 ? -2.299 -3.09 -3.092 1 98.25 21 CYS B C 1
ATOM 1810 O O . CYS B 1 21 ? -1.888 -3.793 -2.166 1 98.25 21 CYS B O 1
ATOM 1812 N N . VAL B 1 22 ? -3.58 -3.053 -3.416 1 98.38 22 VAL B N 1
ATOM 1813 C CA . VAL B 1 22 ? -4.605 -3.854 -2.752 1 98.38 22 VAL B CA 1
ATOM 1814 C C . VAL B 1 22 ? -4.41 -5.328 -3.096 1 98.38 22 VAL B C 1
ATOM 1816 O O . VAL B 1 22 ? -4.422 -6.188 -2.209 1 98.38 22 VAL B O 1
ATOM 1819 N N . VAL B 1 23 ? -4.203 -5.59 -4.336 1 98.75 23 VAL B N 1
ATOM 1820 C CA . VAL B 1 23 ? -4.012 -6.961 -4.793 1 98.75 23 VAL B CA 1
ATOM 1821 C C . VAL B 1 23 ? -2.771 -7.559 -4.129 1 98.75 23 VAL B C 1
ATOM 1823 O O . VAL B 1 23 ? -2.811 -8.68 -3.623 1 98.75 23 VAL B O 1
ATOM 1826 N N . ALA B 1 24 ? -1.689 -6.816 -4.148 1 98.88 24 ALA B N 1
ATOM 1827 C CA . ALA B 1 24 ? -0.427 -7.293 -3.588 1 98.88 24 ALA B CA 1
ATOM 1828 C C . ALA B 1 24 ? -0.582 -7.656 -2.115 1 98.88 24 ALA B C 1
ATOM 1830 O O . ALA B 1 24 ? -0.089 -8.695 -1.669 1 98.88 24 ALA B O 1
ATOM 1831 N N . ALA B 1 25 ? -1.252 -6.812 -1.377 1 98.81 25 ALA B N 1
ATOM 1832 C CA . ALA B 1 25 ? -1.478 -7.047 0.047 1 98.81 25 ALA B CA 1
ATOM 1833 C C . ALA B 1 25 ? -2.41 -8.234 0.265 1 98.81 25 ALA B C 1
ATOM 1835 O O . ALA B 1 25 ? -2.137 -9.102 1.101 1 98.81 25 ALA B O 1
ATOM 1836 N N . ASP B 1 26 ? -3.473 -8.328 -0.499 1 98.56 26 ASP B N 1
ATOM 1837 C CA . ASP B 1 26 ? -4.504 -9.344 -0.316 1 98.56 26 ASP B CA 1
ATOM 1838 C C . ASP B 1 26 ? -3.996 -10.719 -0.723 1 98.56 26 ASP B C 1
ATOM 1840 O O . ASP B 1 26 ? -4.539 -11.742 -0.293 1 98.56 26 ASP B O 1
ATOM 1844 N N . LEU B 1 27 ? -3.01 -10.773 -1.545 1 98.81 27 LEU B N 1
ATOM 1845 C CA . LEU B 1 27 ? -2.457 -12.047 -1.986 1 98.81 27 LEU B CA 1
ATOM 1846 C C . LEU B 1 27 ? -1.725 -12.742 -0.845 1 98.81 27 LEU B C 1
ATOM 1848 O O . LEU B 1 27 ? -1.554 -13.969 -0.867 1 98.81 27 LEU B O 1
ATOM 1852 N N . ILE B 1 28 ? -1.19 -11.938 0.098 1 98.75 28 ILE B N 1
ATOM 1853 C CA . ILE B 1 28 ? -0.54 -12.562 1.245 1 98.75 28 ILE B CA 1
ATOM 1854 C C . ILE B 1 28 ? -1.531 -13.469 1.972 1 98.75 28 ILE B C 1
ATOM 1856 O O . ILE B 1 28 ? -2.631 -13.031 2.324 1 98.75 28 ILE B O 1
ATOM 1860 N N . GLY B 1 29 ? -1.19 -14.711 2.074 1 97.75 29 GLY B N 1
ATOM 1861 C CA . GLY B 1 29 ? -2.059 -15.68 2.717 1 97.75 29 GLY B CA 1
ATOM 1862 C C . GLY B 1 29 ? -2.848 -16.516 1.729 1 97.75 29 GLY B C 1
ATOM 1863 O O . GLY B 1 29 ? -3.361 -17.578 2.082 1 97.75 29 GLY B O 1
ATOM 1864 N N . LYS B 1 30 ? -2.996 -16.062 0.544 1 98.44 30 LYS B N 1
ATOM 1865 C CA . LYS B 1 30 ? -3.674 -16.859 -0.472 1 98.44 30 LYS B CA 1
ATOM 1866 C C . LYS B 1 30 ? -2.803 -18.031 -0.923 1 98.44 30 LYS B C 1
ATOM 1868 O O . LYS B 1 30 ? -1.624 -18.109 -0.571 1 98.44 30 LYS B O 1
ATOM 1873 N N . VAL B 1 31 ? -3.408 -18.906 -1.73 1 97.5 31 VAL B N 1
ATOM 1874 C CA . VAL B 1 31 ? -2.721 -20.141 -2.109 1 97.5 31 VAL B CA 1
ATOM 1875 C C . VAL B 1 31 ? -2.512 -20.172 -3.623 1 97.5 31 VAL B C 1
ATOM 1877 O O . VAL B 1 31 ? -3.477 -20.125 -4.391 1 97.5 31 VAL B O 1
ATOM 1880 N N . LEU B 1 32 ? -1.295 -20.203 -4.055 1 97.94 32 LEU B N 1
ATOM 1881 C CA . LEU B 1 32 ? -0.934 -20.438 -5.449 1 97.94 32 LEU B CA 1
ATOM 1882 C C . LEU B 1 32 ? -0.873 -21.922 -5.75 1 97.94 32 LEU B C 1
ATOM 1884 O O . LEU B 1 32 ? -0.12 -22.672 -5.109 1 97.94 32 LEU B O 1
ATOM 1888 N N . CYS B 1 33 ? -1.594 -22.328 -6.727 1 96.75 33 CYS B N 1
ATOM 1889 C CA . CYS B 1 33 ? -1.699 -23.75 -7.07 1 96.75 33 CYS B CA 1
ATOM 1890 C C . CYS B 1 33 ? -1.079 -24.031 -8.43 1 96.75 33 CYS B C 1
ATOM 1892 O O . CYS B 1 33 ? -1.226 -23.234 -9.359 1 96.75 33 CYS B O 1
ATOM 1894 N N . ARG B 1 34 ? -0.47 -25.125 -8.508 1 96.5 34 ARG B N 1
ATOM 1895 C CA . ARG B 1 34 ? 0.159 -25.594 -9.734 1 96.5 34 ARG B CA 1
ATOM 1896 C C . ARG B 1 34 ? -0.151 -27.078 -9.969 1 96.5 34 ARG B C 1
ATOM 1898 O O . ARG B 1 34 ? 0.118 -27.922 -9.117 1 96.5 34 ARG B O 1
ATOM 1905 N N . GLU B 1 35 ? -0.728 -27.344 -11.086 1 95 35 GLU B N 1
ATOM 1906 C CA . GLU B 1 35 ? -0.979 -28.719 -11.477 1 95 35 GLU B CA 1
ATOM 1907 C C . GLU B 1 35 ? 0.166 -29.266 -12.32 1 95 35 GLU B C 1
ATOM 1909 O O . GLU B 1 35 ? 0.573 -28.641 -13.305 1 95 35 GLU B O 1
ATOM 1914 N N . LEU B 1 36 ? 0.688 -30.391 -11.898 1 92.06 36 LEU B N 1
ATOM 1915 C CA . LEU B 1 36 ? 1.751 -31.078 -12.609 1 92.06 36 LEU B CA 1
ATOM 1916 C C . LEU B 1 36 ? 1.379 -32.531 -12.852 1 92.06 36 LEU B C 1
ATOM 1918 O O . LEU B 1 36 ? 0.504 -33.094 -12.18 1 92.06 36 LEU B O 1
ATOM 1922 N N . THR B 1 37 ? 1.922 -33.094 -13.93 1 88.56 37 THR B N 1
ATOM 1923 C CA . THR B 1 37 ? 1.814 -34.531 -14.188 1 88.56 37 THR B CA 1
ATOM 1924 C C . THR B 1 37 ? 3.105 -35.25 -13.812 1 88.56 37 THR B C 1
ATOM 1926 O O . THR B 1 37 ? 4.191 -34.844 -14.258 1 88.56 37 THR B O 1
ATOM 1929 N N . ASP B 1 38 ? 2.945 -36.219 -12.992 1 80.94 38 ASP B N 1
ATOM 1930 C CA . ASP B 1 38 ? 4.152 -36.938 -12.57 1 80.94 38 ASP B CA 1
ATOM 1931 C C . ASP B 1 38 ? 4.594 -37.938 -13.625 1 80.94 38 ASP B C 1
ATOM 1933 O O . ASP B 1 38 ? 3.986 -38.031 -14.695 1 80.94 38 ASP B O 1
ATOM 1937 N N . SER B 1 39 ? 5.77 -38.625 -13.297 1 83.88 39 SER B N 1
ATOM 1938 C CA . SER B 1 39 ? 6.375 -39.562 -14.234 1 83.88 39 SER B CA 1
ATOM 1939 C C . SER B 1 39 ? 5.434 -40.719 -14.547 1 83.88 39 SER B C 1
ATOM 1941 O O . SER B 1 39 ? 5.523 -41.344 -15.617 1 83.88 39 SER B O 1
ATOM 1943 N N . ASP B 1 40 ? 4.52 -41.031 -13.711 1 87.38 40 ASP B N 1
ATOM 1944 C CA . ASP B 1 40 ? 3.576 -42.156 -13.875 1 87.38 40 ASP B CA 1
ATOM 1945 C C . ASP B 1 40 ? 2.295 -41.688 -14.562 1 87.38 40 ASP B C 1
ATOM 1947 O O . ASP B 1 40 ? 1.347 -42.438 -14.719 1 87.38 40 ASP B O 1
ATOM 1951 N N . GLY B 1 41 ? 2.299 -40.406 -14.859 1 86.69 41 GLY B N 1
ATOM 1952 C CA . GLY B 1 41 ? 1.148 -39.844 -15.547 1 86.69 41 GLY B CA 1
ATOM 1953 C C . GLY B 1 41 ? 0.067 -39.375 -14.602 1 86.69 41 GLY B C 1
ATOM 1954 O O . GLY B 1 41 ? -1.021 -38.969 -15.039 1 86.69 41 GLY B O 1
ATOM 1955 N N . GLN B 1 42 ? 0.341 -39.406 -13.383 1 88.19 42 GLN B N 1
ATOM 1956 C CA . GLN B 1 42 ? -0.639 -38.969 -12.398 1 88.19 42 GLN B CA 1
ATOM 1957 C C . GLN B 1 42 ? -0.546 -37.438 -12.18 1 88.19 42 GLN B C 1
ATOM 1959 O O . GLN B 1 42 ? 0.551 -36.906 -12.086 1 88.19 42 GLN B O 1
ATOM 1964 N N . GLN B 1 43 ? -1.737 -36.875 -12.094 1 88.88 43 GLN B N 1
ATOM 1965 C CA . GLN B 1 43 ? -1.802 -35.438 -11.852 1 88.88 43 GLN B CA 1
ATOM 1966 C C . GLN B 1 43 ? -1.608 -35.125 -10.375 1 88.88 43 GLN B C 1
ATOM 1968 O O . GLN B 1 43 ? -2.141 -35.812 -9.508 1 88.88 43 GLN B O 1
ATOM 1973 N N . LYS B 1 44 ? -0.762 -34.156 -10.18 1 88.31 44 LYS B N 1
ATOM 1974 C CA . LYS B 1 44 ? -0.53 -33.656 -8.828 1 88.31 44 LYS B CA 1
ATOM 1975 C C . LYS B 1 44 ? -0.69 -32.156 -8.758 1 88.31 44 LYS B C 1
ATOM 1977 O O . LYS B 1 44 ? -0.339 -31.438 -9.703 1 88.31 44 LYS B O 1
ATOM 1982 N N . ILE B 1 45 ? -1.238 -31.719 -7.594 1 92 45 ILE B N 1
ATOM 1983 C CA . ILE B 1 45 ? -1.408 -30.281 -7.395 1 92 45 ILE B CA 1
ATOM 1984 C C . ILE B 1 45 ? -0.493 -29.812 -6.266 1 92 45 ILE B C 1
ATOM 1986 O O . ILE B 1 45 ? -0.594 -30.281 -5.133 1 92 45 ILE B O 1
ATOM 1990 N N . LEU B 1 46 ? 0.427 -28.969 -6.641 1 91.94 46 LEU B N 1
ATOM 1991 C CA . LEU B 1 46 ? 1.225 -28.266 -5.645 1 91.94 46 LEU B CA 1
ATOM 1992 C C . LEU B 1 46 ? 0.489 -27.031 -5.141 1 91.94 46 LEU B C 1
ATOM 1994 O O . LEU B 1 46 ? -0.133 -26.297 -5.926 1 91.94 46 LEU B O 1
ATOM 1998 N N . ARG B 1 47 ? 0.539 -26.844 -3.801 1 93.62 47 ARG B N 1
ATOM 1999 C CA . ARG B 1 47 ? -0.104 -25.703 -3.178 1 93.62 47 ARG B CA 1
ATOM 2000 C C . ARG B 1 47 ? 0.888 -24.906 -2.326 1 93.62 47 ARG B C 1
ATOM 2002 O O . ARG B 1 47 ? 1.465 -25.453 -1.379 1 93.62 47 ARG B O 1
ATOM 2009 N N . MET B 1 48 ? 1.026 -23.703 -2.721 1 94.94 48 MET B N 1
ATOM 2010 C CA . MET B 1 48 ? 1.936 -22.812 -2.004 1 94.94 48 MET B CA 1
ATOM 2011 C C . MET B 1 48 ? 1.176 -21.641 -1.386 1 94.94 48 MET B C 1
ATOM 2013 O O . MET B 1 48 ? 0.446 -20.922 -2.082 1 94.94 48 MET B O 1
ATOM 2017 N N . ARG B 1 49 ? 1.364 -21.469 -0.134 1 96.62 49 ARG B N 1
ATOM 2018 C CA . ARG B 1 49 ? 0.854 -20.266 0.515 1 96.62 49 ARG B CA 1
ATOM 2019 C C . ARG B 1 49 ? 1.789 -19.078 0.29 1 96.62 49 ARG B C 1
ATOM 2021 O O . ARG B 1 49 ? 2.99 -19.172 0.554 1 96.62 49 ARG B O 1
ATOM 2028 N N . ILE B 1 50 ? 1.248 -18 -0.166 1 97.94 50 ILE B N 1
ATOM 2029 C CA . ILE B 1 50 ? 2.045 -16.828 -0.524 1 97.94 50 ILE B CA 1
ATOM 2030 C C . ILE B 1 50 ? 2.381 -16.031 0.731 1 97.94 50 ILE B C 1
ATOM 2032 O O . ILE B 1 50 ? 1.489 -15.68 1.508 1 97.94 50 ILE B O 1
ATOM 2036 N N . SER B 1 51 ? 3.678 -15.703 0.91 1 98.19 51 SER B N 1
ATOM 2037 C CA . SER B 1 51 ? 4.086 -14.977 2.105 1 98.19 51 SER B CA 1
ATOM 2038 C C . SER B 1 51 ? 4.746 -13.648 1.744 1 98.19 51 SER B C 1
ATOM 2040 O O . SER B 1 51 ? 4.965 -12.797 2.611 1 98.19 51 SER B O 1
ATOM 2042 N N . GLU B 1 52 ? 5.055 -13.453 0.472 1 98.62 52 GLU B N 1
ATOM 2043 C CA . GLU B 1 52 ? 5.801 -12.266 0.064 1 98.62 52 GLU B CA 1
ATOM 2044 C C . GLU B 1 52 ? 5.477 -11.883 -1.376 1 98.62 52 GLU B C 1
ATOM 2046 O O . GLU B 1 52 ? 5.531 -12.719 -2.277 1 98.62 52 GLU B O 1
ATOM 2051 N N . THR B 1 53 ? 5.09 -10.641 -1.567 1 98.81 53 THR B N 1
ATOM 2052 C CA . THR B 1 53 ? 4.82 -10.109 -2.896 1 98.81 53 THR B CA 1
ATOM 2053 C C . THR B 1 53 ? 5.469 -8.734 -3.066 1 98.81 53 THR B C 1
ATOM 2055 O O . THR B 1 53 ? 5.844 -8.094 -2.084 1 98.81 53 THR B O 1
ATOM 2058 N N . GLU B 1 54 ? 5.66 -8.312 -4.25 1 98.75 54 GLU B N 1
ATOM 2059 C CA . GLU B 1 54 ? 6.059 -6.953 -4.609 1 98.75 54 GLU B CA 1
ATOM 2060 C C . GLU B 1 54 ? 5.094 -6.344 -5.625 1 98.75 54 GLU B C 1
A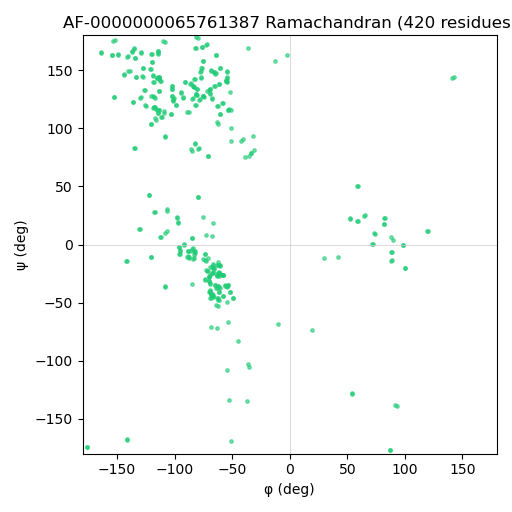TOM 2062 O O . GLU B 1 54 ? 4.738 -6.988 -6.613 1 98.75 54 GLU B O 1
ATOM 2067 N N . ALA B 1 55 ? 4.707 -5.113 -5.32 1 98.75 55 ALA B N 1
ATOM 2068 C CA . ALA B 1 55 ? 3.836 -4.402 -6.25 1 98.75 55 ALA B CA 1
ATOM 2069 C C . ALA B 1 55 ? 4.648 -3.525 -7.199 1 98.75 55 ALA B C 1
ATOM 2071 O O . ALA B 1 55 ? 5.539 -2.791 -6.77 1 98.75 55 ALA B O 1
ATOM 2072 N N . TYR B 1 56 ? 4.391 -3.619 -8.422 1 98.06 56 TYR B N 1
ATOM 2073 C CA . TYR B 1 56 ? 4.891 -2.723 -9.453 1 98.06 56 TYR B CA 1
ATOM 2074 C C . TYR B 1 56 ? 3.748 -1.94 -10.094 1 98.06 56 TYR B C 1
ATOM 2076 O O . TYR B 1 56 ? 2.912 -2.512 -10.797 1 98.06 56 TYR B O 1
ATOM 2084 N N . ILE B 1 57 ? 3.754 -0.648 -9.859 1 95.69 57 ILE B N 1
ATOM 2085 C CA . ILE B 1 57 ? 2.516 0.11 -10 1 95.69 57 ILE B CA 1
ATOM 2086 C C . ILE B 1 57 ? 2.572 0.955 -11.273 1 95.69 57 ILE B C 1
ATOM 2088 O O . ILE B 1 57 ? 2.014 2.053 -11.32 1 95.69 57 ILE B O 1
ATOM 2092 N N . GLY B 1 58 ? 3.252 0.549 -12.242 1 93.06 58 GLY B N 1
ATOM 2093 C CA . GLY B 1 58 ? 3.064 1.028 -13.602 1 93.06 58 GLY B CA 1
ATOM 2094 C C . GLY B 1 58 ? 3.977 2.188 -13.953 1 93.06 58 GLY B C 1
ATOM 2095 O O . GLY B 1 58 ? 5.16 2.184 -13.609 1 93.06 58 GLY B O 1
ATOM 2096 N N . GLU B 1 59 ? 3.406 3.201 -14.68 1 88.56 59 GLU B N 1
ATOM 2097 C CA . GLU B 1 59 ? 4.18 4.203 -15.406 1 88.56 59 GLU B CA 1
ATOM 2098 C C . GLU B 1 59 ? 4.895 5.152 -14.453 1 88.56 59 GLU B C 1
ATOM 2100 O O . GLU B 1 59 ? 5.984 5.641 -14.75 1 88.56 59 GLU B O 1
ATOM 2105 N N . GLY B 1 60 ? 4.324 5.387 -13.344 1 88.31 60 GLY B N 1
ATOM 2106 C CA . GLY B 1 60 ? 4.918 6.297 -12.375 1 88.31 60 GLY B CA 1
ATOM 2107 C C . GLY B 1 60 ? 5.941 5.625 -11.477 1 88.31 60 GLY B C 1
ATOM 2108 O O . GLY B 1 60 ? 6.512 6.266 -10.594 1 88.31 60 GLY B O 1
ATOM 2109 N N . ASP B 1 61 ? 6.23 4.445 -11.719 1 94.31 61 ASP B N 1
ATOM 2110 C CA . ASP B 1 61 ? 7.137 3.625 -10.922 1 94.31 61 ASP B CA 1
ATOM 2111 C C . ASP B 1 61 ? 8.422 3.322 -11.688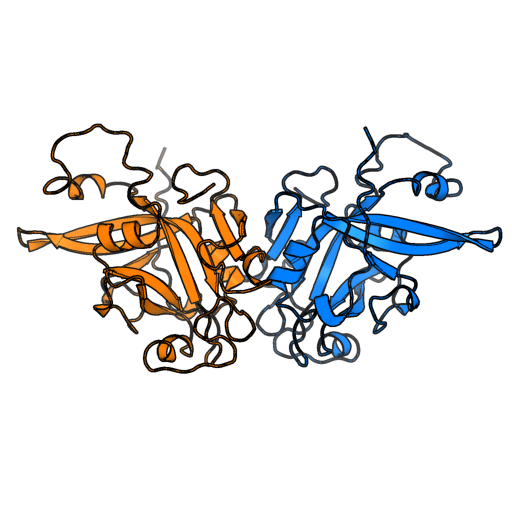 1 94.31 61 ASP B C 1
ATOM 2113 O O . ASP B 1 61 ? 8.43 2.469 -12.578 1 94.31 61 ASP B O 1
ATOM 2117 N N . ALA B 1 62 ? 9.516 3.914 -11.258 1 93.94 62 ALA B N 1
ATOM 2118 C CA . ALA B 1 62 ? 10.781 3.787 -11.969 1 93.94 62 ALA B CA 1
ATOM 2119 C C . ALA B 1 62 ? 11.305 2.355 -11.906 1 93.94 62 ALA B C 1
ATOM 2121 O O . ALA B 1 62 ? 12.195 1.98 -12.672 1 93.94 62 ALA B O 1
ATOM 2122 N N . ALA B 1 63 ? 10.781 1.567 -10.984 1 94.12 63 ALA B N 1
ATOM 2123 C CA . ALA B 1 63 ? 11.219 0.179 -10.859 1 94.12 63 ALA B CA 1
ATOM 2124 C C . ALA B 1 63 ? 10.391 -0.739 -11.75 1 94.12 63 ALA B C 1
ATOM 2126 O O . ALA B 1 63 ? 10.703 -1.923 -11.898 1 94.12 63 ALA B O 1
ATOM 2127 N N . CYS B 1 64 ? 9.375 -0.28 -12.281 1 93.75 64 CYS B N 1
ATOM 2128 C CA . CYS B 1 64 ? 8.469 -1.073 -13.109 1 93.75 64 CYS B CA 1
ATOM 2129 C C . CYS B 1 64 ? 9 -1.191 -14.531 1 93.75 64 CYS B C 1
ATOM 2131 O O . CYS B 1 64 ? 9.508 -0.219 -15.094 1 93.75 64 CYS B O 1
ATOM 2133 N N . HIS B 1 65 ? 8.812 -2.342 -15.133 1 91.19 65 HIS B N 1
ATOM 2134 C CA . HIS B 1 65 ? 9.258 -2.588 -16.5 1 91.19 65 HIS B CA 1
ATOM 2135 C C . HIS B 1 65 ? 8.539 -1.675 -17.484 1 91.19 65 HIS B C 1
ATOM 2137 O O . HIS B 1 65 ? 9.055 -1.399 -18.562 1 91.19 65 HIS B O 1
ATOM 2143 N N . ALA B 1 66 ? 7.387 -1.258 -17.141 1 87.75 66 ALA B N 1
ATOM 2144 C CA . ALA B 1 66 ? 6.578 -0.401 -18 1 87.75 66 ALA B CA 1
ATOM 2145 C C . ALA B 1 66 ? 6.734 1.067 -17.625 1 87.75 66 ALA B C 1
ATOM 2147 O O . ALA B 1 66 ? 5.887 1.898 -17.953 1 87.75 66 ALA B O 1
ATOM 2148 N N . HIS B 1 67 ? 7.75 1.338 -16.938 1 86 67 HIS B N 1
ATOM 2149 C CA . HIS B 1 67 ? 7.996 2.721 -16.547 1 86 67 HIS B CA 1
ATOM 2150 C C . HIS B 1 67 ? 8.008 3.643 -17.766 1 86 67 HIS B C 1
ATOM 2152 O O . HIS B 1 67 ? 8.492 3.264 -18.828 1 86 67 HIS B O 1
ATOM 2158 N N . ALA B 1 68 ? 7.453 4.895 -17.531 1 82.12 68 ALA B N 1
ATOM 2159 C CA . ALA B 1 68 ? 7.457 5.945 -18.547 1 82.12 68 ALA B CA 1
ATOM 2160 C C . ALA B 1 68 ? 6.73 5.492 -19.812 1 82.12 68 ALA B C 1
ATOM 2162 O O . ALA B 1 68 ? 7.055 5.938 -20.922 1 82.12 68 ALA B O 1
ATOM 2163 N N . GLY B 1 69 ? 5.879 4.461 -19.672 1 80.19 69 GLY B N 1
ATOM 2164 C CA . GLY B 1 69 ? 5.023 4.035 -20.766 1 80.19 69 GLY B CA 1
ATOM 2165 C C . GLY B 1 69 ? 5.727 3.129 -21.75 1 80.19 69 GLY B C 1
ATOM 2166 O O . GLY B 1 69 ? 5.324 3.037 -22.906 1 80.19 69 GLY B O 1
ATOM 2167 N N . THR B 1 70 ? 6.805 2.564 -21.406 1 81.88 70 THR B N 1
ATOM 2168 C CA . THR B 1 70 ? 7.516 1.653 -22.297 1 81.88 70 THR B CA 1
ATOM 2169 C C . THR B 1 70 ? 6.652 0.436 -22.625 1 81.88 70 THR B C 1
ATOM 2171 O O . THR B 1 70 ? 6.176 -0.253 -21.719 1 81.88 70 THR B O 1
ATOM 2174 N N . ARG B 1 71 ? 6.406 0.316 -23.875 1 89.06 71 ARG B N 1
ATOM 2175 C CA . ARG B 1 71 ? 5.602 -0.803 -24.359 1 89.06 71 ARG B CA 1
ATOM 2176 C C . ARG B 1 71 ? 6.387 -1.655 -25.344 1 89.06 71 ARG B C 1
ATOM 2178 O O . ARG B 1 71 ? 6.664 -1.217 -26.469 1 89.06 71 ARG B O 1
ATOM 2185 N N . THR B 1 72 ? 6.871 -2.824 -24.906 1 91 72 THR B N 1
ATOM 2186 C CA . THR B 1 72 ? 7.609 -3.805 -25.688 1 91 72 THR B CA 1
ATOM 2187 C C . THR B 1 72 ? 6.812 -5.098 -25.828 1 91 72 THR B C 1
ATOM 2189 O O . THR B 1 72 ? 5.797 -5.285 -25.156 1 91 72 THR B O 1
ATOM 2192 N N . PRO B 1 73 ? 7.227 -5.914 -26.703 1 91.25 73 PRO B N 1
ATOM 2193 C CA . PRO B 1 73 ? 6.551 -7.211 -26.797 1 91.25 73 PRO B CA 1
ATOM 2194 C C . PRO B 1 73 ? 6.5 -7.945 -25.469 1 91.25 73 PRO B C 1
ATOM 2196 O O . PRO B 1 73 ? 5.5 -8.594 -25.141 1 91.25 73 PRO B O 1
ATOM 2199 N N . ARG B 1 74 ? 7.508 -7.809 -24.656 1 91.75 74 ARG B N 1
ATOM 2200 C CA . ARG B 1 74 ? 7.57 -8.461 -23.344 1 91.75 74 ARG B CA 1
ATOM 2201 C C . ARG B 1 74 ? 6.57 -7.836 -22.375 1 91.75 74 ARG B C 1
ATOM 2203 O O . ARG B 1 74 ? 5.871 -8.555 -21.656 1 91.75 74 ARG B O 1
ATOM 2210 N N . THR B 1 75 ? 6.41 -6.492 -22.375 1 94.31 75 THR B N 1
ATOM 2211 C CA . THR B 1 75 ? 5.621 -5.812 -21.359 1 94.31 75 THR B CA 1
ATOM 2212 C C . THR B 1 75 ? 4.191 -5.586 -21.844 1 94.31 75 THR B C 1
ATOM 2214 O O . THR B 1 75 ? 3.338 -5.121 -21.078 1 94.31 75 THR B O 1
ATOM 2217 N N . GLU B 1 76 ? 3.914 -5.926 -23.094 1 96.06 76 GLU B N 1
ATOM 2218 C CA . GLU B 1 76 ? 2.602 -5.691 -23.688 1 96.06 76 GLU B CA 1
ATOM 2219 C C . GLU B 1 76 ? 1.487 -6.258 -22.812 1 96.06 76 GLU B C 1
ATOM 2221 O O . GLU B 1 76 ? 0.453 -5.617 -22.625 1 96.06 76 GLU B O 1
ATOM 2226 N N . ILE B 1 77 ? 1.68 -7.379 -22.266 1 97.19 77 ILE B N 1
ATOM 2227 C CA . ILE B 1 77 ? 0.648 -8.094 -21.516 1 97.19 77 ILE B CA 1
ATOM 2228 C C . ILE B 1 77 ? 0.292 -7.316 -20.25 1 97.19 77 ILE B C 1
ATOM 2230 O O . ILE B 1 77 ? -0.799 -7.48 -19.703 1 97.19 77 ILE B O 1
ATOM 2234 N N . MET B 1 78 ? 1.192 -6.496 -19.766 1 97 78 MET B N 1
ATOM 2235 C CA . MET B 1 78 ? 0.938 -5.711 -18.562 1 97 78 MET B CA 1
ATOM 2236 C C . MET B 1 78 ? -0.156 -4.676 -18.812 1 97 78 MET B C 1
ATOM 2238 O O . MET B 1 78 ? -0.728 -4.137 -17.859 1 97 78 MET B O 1
ATOM 2242 N N . TYR B 1 79 ? -0.407 -4.344 -20.047 1 96.69 79 TYR B N 1
ATOM 2243 C CA . TYR B 1 79 ? -1.421 -3.357 -20.406 1 96.69 79 TYR B CA 1
ATOM 2244 C C . TYR B 1 79 ? -2.801 -4 -20.484 1 96.69 79 TYR B C 1
ATOM 2246 O O . TYR B 1 79 ? -3.799 -3.312 -20.703 1 96.69 79 TYR B O 1
ATOM 2254 N N . HIS B 1 80 ? -2.832 -5.273 -20.297 1 96.81 80 HIS B N 1
ATOM 2255 C CA . HIS B 1 80 ? -4.086 -6.016 -20.219 1 96.81 80 HIS B CA 1
ATOM 2256 C C . HIS B 1 80 ? -4.77 -5.797 -18.875 1 96.81 80 HIS B C 1
ATOM 2258 O O . HIS B 1 80 ? -4.121 -5.402 -17.906 1 96.81 80 HIS B O 1
ATOM 2264 N N . ILE B 1 81 ? -6.098 -6.02 -18.844 1 97.81 81 ILE B N 1
ATOM 2265 C CA . ILE B 1 81 ? -6.824 -6.004 -17.578 1 97.81 81 ILE B CA 1
ATOM 2266 C C . ILE B 1 81 ? -6.262 -7.078 -16.656 1 97.81 81 ILE B C 1
ATOM 2268 O O . ILE B 1 81 ? -5.812 -8.133 -17.109 1 97.81 81 ILE B O 1
ATOM 2272 N N . GLY B 1 82 ? -6.371 -6.836 -15.383 1 98.44 82 GLY B N 1
ATOM 2273 C CA . GLY B 1 82 ? -5.891 -7.809 -14.414 1 98.44 82 GLY B CA 1
ATOM 2274 C C . GLY B 1 82 ? -6.484 -9.188 -14.609 1 98.44 82 GLY B C 1
ATOM 2275 O O . GLY B 1 82 ? -7.648 -9.32 -14.992 1 98.44 82 GLY B O 1
ATOM 2276 N N . GLY B 1 83 ? -5.609 -10.203 -14.234 1 98.75 83 GLY B N 1
ATOM 2277 C CA . GLY B 1 83 ? -6.152 -11.555 -14.273 1 98.75 83 GLY B CA 1
ATOM 2278 C C . GLY B 1 83 ? -5.406 -12.477 -15.219 1 98.75 83 GLY B C 1
ATOM 2279 O O . GLY B 1 83 ? -5.867 -13.578 -15.516 1 98.75 83 GLY B O 1
ATOM 2280 N N . VAL B 1 84 ? -4.238 -12.016 -15.688 1 98.81 84 VAL B N 1
ATOM 2281 C CA . VAL B 1 84 ? -3.395 -12.836 -16.547 1 98.81 84 VAL B CA 1
ATOM 2282 C C . VAL B 1 84 ? -1.97 -12.867 -16 1 98.81 84 VAL B C 1
ATOM 2284 O O . VAL B 1 84 ? -1.608 -12.047 -15.156 1 98.81 84 VAL B O 1
ATOM 2287 N N . PHE B 1 85 ? -1.203 -13.805 -16.516 1 98.81 85 PHE B N 1
ATOM 2288 C CA . PHE B 1 85 ? 0.17 -13.953 -16.047 1 98.81 85 PHE B CA 1
ATOM 2289 C C . PHE B 1 85 ? 1.124 -13.125 -16.891 1 98.81 85 PHE B C 1
ATOM 2291 O O . PHE B 1 85 ? 0.969 -13.039 -18.109 1 98.81 85 PHE B O 1
ATOM 2298 N N . TYR B 1 86 ? 2.053 -12.516 -16.281 1 98.56 86 TYR B N 1
ATOM 2299 C CA . TYR B 1 86 ? 3.26 -11.945 -16.859 1 98.56 86 TYR B CA 1
ATOM 2300 C C . TYR B 1 86 ? 4.508 -12.641 -16.328 1 98.56 86 TYR B C 1
ATOM 2302 O O . TYR B 1 86 ? 4.852 -12.492 -15.148 1 98.56 86 TYR B O 1
ATOM 2310 N N . VAL B 1 87 ? 5.137 -13.43 -17.141 1 98.06 87 VAL B N 1
ATOM 2311 C CA . VAL B 1 87 ? 6.344 -14.148 -16.766 1 98.06 87 VAL B CA 1
ATOM 2312 C C . VAL B 1 87 ? 7.508 -13.727 -17.656 1 98.06 87 VAL B C 1
ATOM 2314 O O . VAL B 1 87 ? 7.387 -13.727 -18.875 1 98.06 87 VAL B O 1
ATOM 2317 N N . TYR B 1 88 ? 8.578 -13.344 -17.062 1 96.25 88 TYR B N 1
ATOM 2318 C CA . TYR B 1 88 ? 9.773 -12.977 -17.812 1 96.25 88 TYR B CA 1
ATOM 2319 C C . TYR B 1 88 ? 11.023 -13.586 -17.203 1 96.25 88 TYR B C 1
ATOM 2321 O O . TYR B 1 88 ? 10.961 -14.164 -16.109 1 96.25 88 TYR B O 1
ATOM 2329 N N . LEU B 1 89 ? 12.102 -13.484 -17.953 1 94.12 89 LEU B N 1
ATOM 2330 C CA . LEU B 1 89 ? 13.367 -14.031 -17.5 1 94.12 89 LEU B CA 1
ATOM 2331 C C . LEU B 1 89 ? 14.281 -12.922 -16.984 1 94.12 89 LEU B C 1
ATOM 2333 O O . LEU B 1 89 ? 14.344 -11.836 -17.562 1 94.12 89 LEU B O 1
ATOM 2337 N N . THR B 1 90 ? 14.875 -13.219 -15.891 1 89.5 90 THR B N 1
ATOM 2338 C CA . THR B 1 90 ? 15.938 -12.359 -15.375 1 89.5 90 THR B CA 1
ATOM 2339 C C . THR B 1 90 ? 17.25 -13.125 -15.289 1 89.5 90 THR B C 1
ATOM 2341 O O . THR B 1 90 ? 17.266 -14.328 -15 1 89.5 90 THR B O 1
ATOM 2344 N N . TYR B 1 91 ? 18.375 -12.461 -15.523 1 84.69 91 TYR B N 1
ATOM 2345 C CA . TYR B 1 91 ? 19.719 -13.031 -15.492 1 84.69 91 TYR B CA 1
ATOM 2346 C C . TYR B 1 91 ? 19.812 -14.273 -16.375 1 84.69 91 TYR B C 1
ATOM 2348 O O . TYR B 1 91 ? 20.516 -15.227 -16.047 1 84.69 91 TYR B O 1
ATOM 2356 N N . GLY B 1 92 ? 19.016 -14.43 -17.25 1 82.75 92 GLY B N 1
ATOM 2357 C CA . GLY B 1 92 ? 19.094 -15.438 -18.297 1 82.75 92 GLY B CA 1
ATOM 2358 C C . GLY B 1 92 ? 18.438 -16.75 -17.906 1 82.75 92 GLY B C 1
ATOM 2359 O O . GLY B 1 92 ? 18.109 -17.578 -18.766 1 82.75 92 GLY B O 1
ATOM 2360 N N . ILE B 1 93 ? 18.109 -16.938 -16.578 1 87.62 93 ILE B N 1
ATOM 2361 C CA . ILE B 1 93 ? 17.719 -18.312 -16.281 1 87.62 93 ILE B CA 1
ATOM 2362 C C . ILE B 1 93 ? 16.578 -18.312 -15.273 1 87.62 93 ILE B C 1
ATOM 2364 O O . ILE B 1 93 ? 15.906 -19.344 -15.086 1 87.62 93 ILE B O 1
ATOM 2368 N N . HIS B 1 94 ? 16.312 -17.203 -14.625 1 94.12 94 HIS B N 1
ATOM 2369 C CA . HIS B 1 94 ? 15.305 -17.203 -13.578 1 94.12 94 HIS B CA 1
ATOM 2370 C C . HIS B 1 94 ? 13.992 -16.609 -14.078 1 94.12 94 HIS B C 1
ATOM 2372 O O . HIS B 1 94 ? 13.961 -15.461 -14.523 1 94.12 94 HIS B O 1
ATOM 2378 N N . HIS B 1 95 ? 12.938 -17.422 -13.953 1 97.38 95 HIS B N 1
ATOM 2379 C CA . HIS B 1 95 ? 11.617 -16.906 -14.312 1 97.38 95 HIS B CA 1
ATOM 2380 C C . HIS B 1 95 ? 10.992 -16.125 -13.172 1 97.38 95 HIS B C 1
ATOM 2382 O O . HIS B 1 95 ? 11.078 -16.516 -12.008 1 97.38 95 HIS B O 1
ATOM 2388 N N . MET B 1 96 ? 10.43 -14.992 -13.531 1 98 96 MET B N 1
ATOM 2389 C CA . MET B 1 96 ? 9.719 -14.141 -12.578 1 98 96 MET B CA 1
ATOM 2390 C C . MET B 1 96 ? 8.219 -14.172 -12.836 1 98 96 MET B C 1
ATOM 2392 O O . MET B 1 96 ? 7.75 -13.719 -13.883 1 98 96 MET B O 1
ATOM 2396 N N . LEU B 1 97 ? 7.512 -14.719 -11.859 1 98.56 97 LEU B N 1
ATOM 2397 C CA . LEU B 1 97 ? 6.062 -14.852 -12 1 98.56 97 LEU B CA 1
ATOM 2398 C C . LEU B 1 97 ? 5.352 -13.602 -11.484 1 98.56 97 LEU B C 1
ATOM 2400 O O . LEU B 1 97 ? 5.406 -13.305 -10.297 1 98.56 97 LEU B O 1
ATOM 2404 N N . ASN B 1 98 ? 4.715 -12.891 -12.383 1 98.81 98 ASN B N 1
ATOM 2405 C CA . ASN B 1 98 ? 3.875 -11.75 -12.039 1 98.81 98 ASN B CA 1
ATOM 2406 C C . ASN B 1 98 ? 2.412 -12 -12.391 1 98.81 98 ASN B C 1
ATOM 2408 O O . ASN B 1 98 ? 2.117 -12.641 -13.398 1 98.81 98 ASN B O 1
ATOM 2412 N N . LEU B 1 99 ? 1.578 -11.508 -11.555 1 98.88 99 LEU B N 1
ATOM 2413 C CA . LEU B 1 99 ? 0.142 -11.453 -11.805 1 98.88 99 LEU B CA 1
ATOM 2414 C C . LEU B 1 99 ? -0.293 -10.047 -12.195 1 98.88 99 LEU B C 1
ATOM 2416 O O . LEU B 1 99 ? -0.23 -9.125 -11.383 1 98.88 99 LEU B O 1
ATOM 2420 N N . VAL B 1 100 ? -0.713 -9.875 -13.445 1 98.75 100 VAL B N 1
ATOM 2421 C CA . VAL B 1 100 ? -1.159 -8.562 -13.906 1 98.75 100 VAL B CA 1
ATOM 2422 C C . VAL B 1 100 ? -2.375 -8.117 -13.094 1 98.75 100 VAL B C 1
ATOM 2424 O O . VAL B 1 100 ? -3.279 -8.914 -12.836 1 98.75 100 VAL B O 1
ATOM 2427 N N . SER B 1 101 ? -2.408 -6.859 -12.719 1 98.31 101 SER B N 1
ATOM 2428 C CA . SER B 1 101 ? -3.465 -6.27 -11.914 1 98.31 101 SER B CA 1
ATOM 2429 C C . SER B 1 101 ? -3.867 -4.898 -12.438 1 98.31 101 SER B C 1
ATOM 2431 O O . SER B 1 101 ? -3.164 -4.316 -13.273 1 98.31 101 SER B O 1
ATOM 2433 N N . GLY B 1 102 ? -5.043 -4.414 -11.914 1 96.69 102 GLY B N 1
ATOM 2434 C CA . GLY B 1 102 ? -5.5 -3.09 -12.312 1 96.69 102 GLY B CA 1
ATOM 2435 C C . GLY B 1 102 ? -6.332 -3.1 -13.578 1 96.69 102 GLY B C 1
ATOM 2436 O O . GLY B 1 102 ? -6.66 -4.164 -14.102 1 96.69 102 GLY B O 1
ATOM 2437 N N . PRO B 1 103 ? -6.711 -1.891 -14.023 1 95.12 103 PRO B N 1
ATOM 2438 C CA . PRO B 1 103 ? -7.531 -1.774 -15.234 1 95.12 103 PRO B CA 1
ATOM 2439 C C . PRO B 1 103 ? -6.703 -1.851 -16.516 1 95.12 103 PRO B C 1
ATOM 2441 O O . PRO B 1 103 ? -5.473 -1.828 -16.469 1 95.12 103 PRO B O 1
ATOM 2444 N N . THR B 1 104 ? -7.469 -1.98 -17.594 1 96.19 104 THR B N 1
ATOM 2445 C CA . THR B 1 104 ? -6.828 -1.959 -18.891 1 96.19 104 THR B CA 1
ATOM 2446 C C . THR B 1 104 ? -6 -0.688 -19.078 1 96.19 104 THR B C 1
ATOM 2448 O O . THR B 1 104 ? -6.383 0.379 -18.594 1 96.19 104 THR B O 1
ATOM 2451 N N . GLU B 1 105 ? -4.863 -0.851 -19.703 1 94.38 105 GLU B N 1
ATOM 2452 C CA . GLU B 1 105 ? -3.982 0.239 -20.109 1 94.38 105 GLU B CA 1
ATOM 2453 C C . GLU B 1 105 ? -3.258 0.842 -18.906 1 94.38 105 GLU B C 1
ATOM 2455 O O . GLU B 1 105 ? -2.707 1.942 -19 1 94.38 105 GLU B O 1
ATOM 2460 N N . SER B 1 106 ? -3.334 0.257 -17.797 1 93.25 106 SER B N 1
ATOM 2461 C CA . SER B 1 106 ? -2.496 0.519 -16.625 1 93.25 106 SER B CA 1
ATOM 2462 C C . SER B 1 106 ? -1.52 -0.626 -16.391 1 93.25 106 SER B C 1
ATOM 2464 O O . SER B 1 106 ? -1.871 -1.622 -15.75 1 93.25 106 SER B O 1
ATOM 2466 N N . PRO B 1 107 ? -0.334 -0.522 -16.922 1 96.44 107 PRO B N 1
ATOM 2467 C CA . PRO B 1 107 ? 0.609 -1.644 -16.922 1 96.44 107 PRO B CA 1
ATOM 2468 C C . PRO B 1 107 ? 1.175 -1.938 -15.539 1 96.44 107 PRO B C 1
ATOM 2470 O O . PRO B 1 107 ? 2.342 -1.641 -15.266 1 96.44 107 PRO B O 1
ATOM 2473 N N . GLU B 1 108 ? 0.457 -2.543 -14.672 1 97.5 108 GLU B N 1
ATOM 2474 C CA . GLU B 1 108 ? 0.804 -2.885 -13.289 1 97.5 108 GLU B CA 1
ATOM 2475 C C . GLU B 1 108 ? 0.754 -4.395 -13.07 1 97.5 108 GLU B C 1
ATOM 2477 O O . GLU B 1 108 ? 0.081 -5.113 -13.812 1 97.5 108 GLU B O 1
ATOM 2482 N N . ALA B 1 109 ? 1.486 -4.836 -12.062 1 98.56 109 ALA B N 1
ATOM 2483 C CA . ALA B 1 109 ? 1.526 -6.262 -11.758 1 98.56 109 ALA B CA 1
ATOM 2484 C C . ALA B 1 109 ? 2.08 -6.508 -10.359 1 98.56 109 ALA B C 1
ATOM 2486 O O . ALA B 1 109 ? 2.65 -5.605 -9.742 1 98.56 109 ALA B O 1
ATOM 2487 N N . VAL B 1 110 ? 1.868 -7.727 -9.891 1 98.88 110 VAL B N 1
ATOM 2488 C CA . VAL B 1 110 ? 2.369 -8.156 -8.586 1 98.88 110 VAL B CA 1
ATOM 2489 C C . VAL B 1 110 ? 3.336 -9.328 -8.766 1 98.88 110 VAL B C 1
ATOM 2491 O O . VAL B 1 110 ? 2.953 -10.383 -9.273 1 98.88 110 VAL B O 1
ATOM 2494 N N . LEU B 1 111 ? 4.562 -9.141 -8.391 1 98.75 111 LEU B N 1
ATOM 2495 C CA . LEU B 1 111 ? 5.555 -10.211 -8.391 1 98.75 111 LEU B CA 1
ATOM 2496 C C . LEU B 1 111 ? 5.367 -11.125 -7.18 1 98.75 111 LEU B C 1
ATOM 2498 O O . LEU B 1 111 ? 5.266 -10.648 -6.047 1 98.75 111 LEU B O 1
ATOM 2502 N N . ILE B 1 112 ? 5.219 -12.398 -7.371 1 98.81 112 ILE B N 1
ATOM 2503 C CA . ILE B 1 112 ? 5.234 -13.359 -6.273 1 98.81 112 ILE B CA 1
ATOM 2504 C C . ILE B 1 112 ? 6.68 -13.688 -5.898 1 98.81 112 ILE B C 1
ATOM 2506 O O . ILE B 1 112 ? 7.418 -14.266 -6.699 1 98.81 112 ILE B O 1
ATOM 2510 N N . ARG B 1 113 ? 7.062 -13.43 -4.684 1 98.06 113 ARG B N 1
ATOM 2511 C CA . ARG B 1 113 ? 8.484 -13.484 -4.355 1 98.06 113 ARG B CA 1
ATOM 2512 C C . ARG B 1 113 ? 8.797 -14.703 -3.492 1 98.06 113 ARG B C 1
ATOM 2514 O O . ARG B 1 113 ? 9.914 -15.234 -3.533 1 98.06 113 ARG B O 1
ATOM 2521 N N . ALA B 1 114 ? 7.82 -15.039 -2.582 1 97.38 114 ALA B N 1
ATOM 2522 C CA . ALA B 1 114 ? 8.102 -16.156 -1.694 1 97.38 114 ALA B CA 1
ATOM 2523 C C . ALA B 1 114 ? 6.805 -16.812 -1.21 1 97.38 114 ALA B C 1
ATOM 2525 O O . ALA B 1 114 ? 5.73 -16.203 -1.298 1 97.38 114 ALA B O 1
ATOM 2526 N N . GLY B 1 115 ? 6.93 -17.969 -0.716 1 96.38 115 GLY B N 1
ATOM 2527 C CA . GLY B 1 115 ? 5.883 -18.766 -0.097 1 96.38 115 GLY B CA 1
ATOM 2528 C C . GLY B 1 115 ? 6.387 -20.078 0.477 1 96.38 115 GLY B C 1
ATOM 2529 O O . GLY B 1 115 ? 7.594 -20.281 0.584 1 96.38 115 GLY B O 1
ATOM 2530 N N . PHE B 1 116 ? 5.434 -20.844 0.918 1 94.25 116 PHE B N 1
ATOM 2531 C CA . PHE B 1 116 ? 5.77 -22.156 1.466 1 94.25 116 PHE B CA 1
ATOM 2532 C C . PHE B 1 116 ? 4.695 -23.172 1.117 1 94.25 116 PHE B C 1
ATOM 2534 O O . PHE B 1 116 ? 3.514 -22.828 1.013 1 94.25 116 PHE B O 1
ATOM 2541 N N . LEU B 1 117 ? 5.094 -24.391 0.921 1 92.25 117 LEU B N 1
ATOM 2542 C CA . LEU B 1 117 ? 4.176 -25.453 0.54 1 92.25 117 LEU B CA 1
ATOM 2543 C C . LEU B 1 117 ? 3.273 -25.844 1.708 1 92.25 117 LEU B C 1
ATOM 2545 O O . LEU B 1 117 ? 3.732 -25.922 2.848 1 92.25 117 LEU B O 1
ATOM 2549 N N . ILE B 1 118 ? 1.962 -25.938 1.418 1 87.81 118 ILE B N 1
ATOM 2550 C CA . ILE B 1 118 ? 1.027 -26.375 2.449 1 87.81 118 ILE B CA 1
ATOM 2551 C C . ILE B 1 118 ? 0.533 -27.781 2.133 1 87.81 118 ILE B C 1
ATOM 2553 O O . ILE B 1 118 ? 0.763 -28.297 1.035 1 87.81 118 ILE B O 1
ATOM 2557 N N . GLU B 1 119 ? -0.346 -28.516 3.125 1 69.12 119 GLU B N 1
ATOM 2558 C CA . GLU B 1 119 ? -0.867 -29.875 3.238 1 69.12 119 GLU B CA 1
ATOM 2559 C C . GLU B 1 119 ? -0.668 -30.656 1.938 1 69.12 119 GLU B C 1
ATOM 2561 O O . GLU B 1 119 ? -0.553 -30.062 0.865 1 69.12 119 GLU B O 1
ATOM 2566 N N . GLY B 1 120 ? -0.649 -31.875 1.847 1 57.22 120 GLY B N 1
ATOM 2567 C CA . GLY B 1 120 ? -0.566 -33.031 0.967 1 57.22 120 GLY B CA 1
ATOM 2568 C C . GLY B 1 120 ? 0.458 -32.875 -0.139 1 57.22 120 GLY B C 1
ATOM 2569 O O . GLY B 1 120 ? 0.565 -33.719 -1.025 1 57.22 120 GLY B O 1
ATOM 2570 N N . SER B 1 121 ? 0.889 -31.625 -0.207 1 48.59 121 SER B N 1
ATOM 2571 C CA . SER B 1 121 ? 1.856 -31.469 -1.288 1 48.59 121 SER B CA 1
ATOM 2572 C C . SER B 1 121 ? 3.211 -32.062 -0.904 1 48.59 121 SER B C 1
ATOM 2574 O O . SER B 1 121 ? 4.152 -32.031 -1.699 1 48.59 121 SER B O 1
ATOM 2576 N N . ALA B 1 122 ? 3.332 -32.344 0.372 1 42.78 122 ALA B N 1
ATOM 2577 C CA . ALA B 1 122 ? 4.613 -32.906 0.798 1 42.78 122 ALA B CA 1
ATOM 2578 C C . ALA B 1 122 ? 5.02 -34.062 -0.091 1 42.78 122 ALA B C 1
ATOM 2580 O O . ALA B 1 122 ? 6.207 -34.375 -0.219 1 42.78 122 ALA B O 1
ATOM 2581 N N . ARG B 1 123 ? 4.012 -34.906 -0.307 1 40.44 123 ARG B N 1
ATOM 2582 C CA . ARG B 1 123 ? 4.605 -36.094 -0.893 1 40.44 123 ARG B CA 1
ATOM 2583 C C . ARG B 1 123 ? 5.43 -35.75 -2.127 1 40.44 123 ARG B C 1
ATOM 2585 O O . ARG B 1 123 ? 6.156 -36.625 -2.65 1 40.44 123 ARG B O 1
ATOM 2592 N N . LEU B 1 124 ? 4.945 -34.781 -2.84 1 40.25 124 LEU B N 1
ATOM 2593 C CA . LEU B 1 124 ? 5.449 -34.781 -4.211 1 40.25 124 LEU B CA 1
ATOM 2594 C C . LEU B 1 124 ? 6.898 -34.312 -4.254 1 40.25 124 LEU B C 1
ATOM 2596 O O . LEU B 1 124 ? 7.527 -34.312 -5.316 1 40.25 124 LEU B O 1
ATOM 2600 N N . MET B 1 125 ? 7.281 -33.406 -3.275 1 42.47 125 MET B N 1
ATOM 2601 C CA . MET B 1 125 ? 8.672 -33.062 -3.564 1 42.47 125 MET B CA 1
ATOM 2602 C C . MET B 1 125 ? 9.586 -34.25 -3.35 1 42.47 125 MET B C 1
ATOM 2604 O O . MET B 1 125 ? 10.789 -34.094 -3.139 1 42.47 125 MET B O 1
ATOM 2608 N N . ASN B 1 126 ? 9.047 -35.438 -3.09 1 36.44 126 ASN B N 1
ATOM 2609 C CA . ASN B 1 126 ? 9.93 -36.562 -2.801 1 36.44 126 ASN B CA 1
ATOM 2610 C C . ASN B 1 126 ? 11.109 -36.625 -3.773 1 36.44 126 ASN B C 1
ATOM 2612 O O . ASN B 1 126 ? 12.242 -36.844 -3.365 1 36.44 126 ASN B O 1
ATOM 2616 N N . GLU B 1 127 ? 10.906 -37.25 -5.02 1 37.62 127 GLU B N 1
ATOM 2617 C CA . GLU B 1 127 ? 11.898 -38.125 -5.648 1 37.62 127 GLU B CA 1
ATOM 2618 C C . GLU B 1 127 ? 13.172 -37.375 -5.984 1 37.62 127 GLU B C 1
ATOM 2620 O O . GLU B 1 127 ? 14.281 -37.875 -5.809 1 37.62 127 GLU B O 1
ATOM 2625 N N . GLN B 1 128 ? 13.242 -36.469 -6.984 1 36.5 128 GLN B N 1
ATOM 2626 C CA . GLN B 1 128 ? 14.539 -35.969 -7.414 1 36.5 128 GLN B CA 1
ATOM 2627 C C . GLN B 1 128 ? 15.18 -35.094 -6.332 1 36.5 128 GLN B C 1
ATOM 2629 O O . GLN B 1 128 ? 16.406 -35.094 -6.164 1 36.5 128 GLN B O 1
ATOM 2634 N N . LEU B 1 129 ? 14.445 -34.219 -5.664 1 38.09 129 LEU B N 1
ATOM 2635 C CA . LEU B 1 129 ? 15.047 -33.375 -4.648 1 38.09 129 LEU B CA 1
ATOM 2636 C C . LEU B 1 129 ? 15.07 -34.062 -3.293 1 38.09 129 LEU B C 1
ATOM 2638 O O . LEU B 1 129 ? 15.453 -33.469 -2.287 1 38.09 129 LEU B O 1
ATOM 2642 N N . LEU B 1 130 ? 14.461 -35.25 -3.191 1 37.53 130 LEU B N 1
ATOM 2643 C CA . LEU B 1 130 ? 14.453 -36.031 -1.954 1 37.53 130 LEU B CA 1
ATOM 2644 C C . LEU B 1 130 ? 15.852 -36.531 -1.62 1 37.53 130 LEU B C 1
ATOM 2646 O O . LEU B 1 130 ? 16.031 -37.344 -0.71 1 37.53 130 LEU B O 1
ATOM 2650 N N . ASP B 1 131 ? 16.859 -36.719 -2.504 1 35.5 131 ASP B N 1
ATOM 2651 C CA . ASP B 1 131 ? 17.984 -37.375 -1.847 1 35.5 131 ASP B CA 1
ATOM 2652 C C . ASP B 1 131 ? 18.156 -36.875 -0.418 1 35.5 131 ASP B C 1
ATOM 2654 O O . ASP B 1 131 ? 17.484 -35.938 -0.005 1 35.5 131 ASP B O 1
ATOM 2658 N N . VAL B 1 132 ? 19.438 -36.531 0.095 1 32.75 132 VAL B N 1
ATOM 2659 C CA . VAL B 1 132 ? 20.141 -36.531 1.379 1 32.75 132 VAL B CA 1
ATOM 2660 C C . VAL B 1 132 ? 19.328 -35.75 2.406 1 32.75 132 VAL B C 1
ATOM 2662 O O . VAL B 1 132 ? 19.109 -36.219 3.523 1 32.75 132 VAL B O 1
ATOM 2665 N N . ASN B 1 133 ? 19.844 -34.406 2.83 1 33.09 133 ASN B N 1
ATOM 2666 C CA . ASN B 1 133 ? 19.703 -33.562 4.008 1 33.09 133 ASN B CA 1
ATOM 2667 C C . ASN B 1 133 ? 18.234 -33.281 4.34 1 33.09 133 ASN B C 1
ATOM 2669 O O . ASN B 1 133 ? 17.406 -33.156 3.439 1 33.09 133 ASN B O 1
ATOM 2673 N N . ARG B 1 134 ? 17.703 -33.25 5.875 1 34.88 134 ARG B N 1
ATOM 2674 C CA . ARG B 1 134 ? 16.703 -33.25 6.934 1 34.88 134 ARG B CA 1
ATOM 2675 C C . ARG B 1 134 ? 15.461 -32.469 6.516 1 34.88 134 ARG B C 1
ATOM 2677 O O . ARG B 1 134 ? 15.531 -31.609 5.645 1 34.88 134 ARG B O 1
ATOM 2684 N N . GLN B 1 135 ? 14.18 -32.438 7.203 1 34.44 135 GLN B N 1
ATOM 2685 C CA . GLN B 1 135 ? 12.891 -32.031 7.734 1 34.44 135 GLN B CA 1
ATOM 2686 C C . GLN B 1 135 ? 12.68 -30.531 7.516 1 34.44 135 GLN B C 1
ATOM 2688 O O . GLN B 1 135 ? 11.547 -30.062 7.449 1 34.44 135 GLN B O 1
ATOM 2693 N N . LEU B 1 136 ? 13.484 -29.672 8.234 1 41.62 136 LEU B N 1
ATOM 2694 C CA . LEU B 1 136 ? 13.469 -28.234 8.516 1 41.62 136 LEU B CA 1
ATOM 2695 C C . LEU B 1 136 ? 13.414 -27.438 7.219 1 41.62 136 LEU B C 1
ATOM 2697 O O . LEU B 1 136 ? 13.258 -26.203 7.254 1 41.62 136 LEU B O 1
ATOM 2701 N N . ASN B 1 137 ? 14.258 -27.656 6.156 1 50.44 137 ASN B N 1
ATOM 2702 C CA . ASN B 1 137 ? 14.805 -26.781 5.125 1 50.44 137 ASN B CA 1
ATOM 2703 C C . ASN B 1 137 ? 13.742 -26.391 4.105 1 50.44 137 ASN B C 1
ATOM 2705 O O . ASN B 1 137 ? 14.062 -25.812 3.064 1 50.44 137 ASN B O 1
ATOM 2709 N N . HIS B 1 138 ? 12.578 -26.719 4.355 1 65.69 138 HIS B N 1
ATOM 2710 C CA . HIS B 1 138 ? 11.383 -26.75 3.516 1 65.69 138 HIS B CA 1
ATOM 2711 C C . HIS B 1 138 ? 10.703 -25.391 3.467 1 65.69 138 HIS B C 1
ATOM 2713 O O . HIS B 1 138 ? 10.281 -24.938 2.4 1 65.69 138 HIS B O 1
ATOM 2719 N N . ILE B 1 139 ? 10.789 -24.719 4.547 1 76.44 139 ILE B N 1
ATOM 2720 C CA . ILE B 1 139 ? 10 -23.484 4.621 1 76.44 139 ILE B CA 1
ATOM 2721 C C . ILE B 1 139 ? 10.625 -22.422 3.732 1 76.44 139 ILE B C 1
ATOM 2723 O O . ILE B 1 139 ? 9.93 -21.531 3.232 1 76.44 139 ILE B O 1
ATOM 2727 N N . LYS B 1 140 ? 11.906 -22.547 3.424 1 84.12 140 LYS B N 1
ATOM 2728 C CA . LYS B 1 140 ? 12.586 -21.531 2.619 1 84.12 140 LYS B CA 1
ATOM 2729 C C . LYS B 1 140 ? 12.844 -22.047 1.203 1 84.12 140 LYS B C 1
ATOM 2731 O O . LYS B 1 140 ? 13.578 -21.422 0.44 1 84.12 140 LYS B O 1
ATOM 2736 N N . GLN B 1 141 ? 12.227 -23.156 0.909 1 85.88 141 GLN B N 1
ATOM 2737 C CA . GLN B 1 141 ? 12.445 -23.766 -0.401 1 85.88 141 GLN B CA 1
ATOM 2738 C C . GLN B 1 141 ? 11.953 -22.844 -1.519 1 85.88 141 GLN B C 1
ATOM 2740 O O . GLN B 1 141 ? 12.492 -22.859 -2.627 1 85.88 141 GLN B O 1
ATOM 2745 N N . LEU B 1 142 ? 11.008 -22.047 -1.15 1 92.38 142 LEU B N 1
ATOM 2746 C CA . LEU B 1 142 ? 10.414 -21.156 -2.145 1 92.38 142 LEU B CA 1
ATOM 2747 C C . LEU B 1 142 ? 10.633 -19.703 -1.767 1 92.38 142 LEU B C 1
ATOM 2749 O O . LEU B 1 142 ? 9.82 -18.844 -2.107 1 92.38 142 LEU B O 1
ATOM 2753 N N . ALA B 1 143 ? 11.742 -19.469 -1.023 1 92.62 143 ALA B N 1
ATOM 2754 C CA . ALA B 1 143 ? 12.07 -18.109 -0.578 1 92.62 143 ALA B CA 1
ATOM 2755 C C . ALA B 1 143 ? 12.852 -17.359 -1.651 1 92.62 143 ALA B C 1
ATOM 2757 O O . ALA B 1 143 ? 14.07 -17.234 -1.578 1 92.62 143 ALA B O 1
ATOM 2758 N N . GLY B 1 144 ? 12.32 -16.828 -2.547 1 94.94 144 GLY B N 1
ATOM 2759 C CA . GLY B 1 144 ? 12.844 -16.094 -3.691 1 94.94 144 GLY B CA 1
ATOM 2760 C C . GLY B 1 144 ? 12.086 -16.375 -4.977 1 94.94 144 GLY B C 1
ATOM 2761 O O . GLY B 1 144 ? 11.711 -17.516 -5.25 1 94.94 144 GLY B O 1
ATOM 2762 N N . PRO B 1 145 ? 11.969 -15.359 -5.719 1 96.12 145 PRO B N 1
ATOM 2763 C CA . PRO B 1 145 ? 11.109 -15.531 -6.895 1 96.12 145 PRO B CA 1
ATOM 2764 C C . PRO B 1 145 ? 11.648 -16.578 -7.871 1 96.12 145 PRO B C 1
ATOM 2766 O O . PRO B 1 145 ? 10.875 -17.328 -8.469 1 96.12 145 PRO B O 1
ATOM 2769 N N . GLY B 1 146 ? 12.977 -16.641 -8.039 1 94.5 146 GLY B N 1
ATOM 2770 C CA . GLY B 1 146 ? 13.57 -17.656 -8.891 1 94.5 146 GLY B CA 1
ATOM 2771 C C . GLY B 1 146 ? 13.398 -19.062 -8.352 1 94.5 146 GLY B C 1
ATOM 2772 O O . GLY B 1 146 ? 13.047 -19.984 -9.094 1 94.5 146 GLY B O 1
ATOM 2773 N N . LYS B 1 147 ? 13.648 -19.172 -7.062 1 92.69 147 LYS B N 1
ATOM 2774 C CA . LYS B 1 147 ? 13.477 -20.469 -6.414 1 92.69 147 LYS B CA 1
ATOM 2775 C C . LYS B 1 147 ? 12.031 -20.953 -6.52 1 92.69 147 LYS B C 1
ATOM 2777 O O . LYS B 1 147 ? 11.773 -22.141 -6.742 1 92.69 147 LYS B O 1
ATOM 2782 N N . LEU B 1 148 ? 11.195 -20.031 -6.41 1 94.81 148 LEU B N 1
ATOM 2783 C CA . LEU B 1 148 ? 9.766 -20.297 -6.434 1 94.81 148 LEU B CA 1
ATOM 2784 C C . LEU B 1 148 ? 9.344 -20.891 -7.781 1 94.81 148 LEU B C 1
ATOM 2786 O O . LEU B 1 148 ? 8.703 -21.938 -7.836 1 94.81 148 LEU B O 1
ATOM 2790 N N . THR B 1 149 ? 9.703 -20.219 -8.828 1 96.38 149 THR B N 1
ATOM 2791 C CA . THR B 1 149 ? 9.266 -20.672 -10.141 1 96.38 149 THR B CA 1
ATOM 2792 C C . THR B 1 149 ? 9.961 -21.984 -10.523 1 96.38 149 THR B C 1
ATOM 2794 O O . THR B 1 149 ? 9.367 -22.828 -11.188 1 96.38 149 THR B O 1
ATOM 2797 N N . LYS B 1 150 ? 11.227 -22.141 -10.094 1 93.75 150 LYS B N 1
ATOM 2798 C CA . LYS B 1 150 ? 11.906 -23.422 -10.305 1 93.75 150 LYS B CA 1
ATOM 2799 C C . LYS B 1 150 ? 11.195 -24.562 -9.578 1 93.75 150 LYS B C 1
ATOM 2801 O O . LYS B 1 150 ? 10.922 -25.609 -10.164 1 93.75 150 LYS B O 1
ATOM 2806 N N . GLY B 1 151 ? 10.867 -24.297 -8.367 1 92.19 151 GLY B N 1
ATOM 2807 C CA . GLY B 1 151 ? 10.211 -25.297 -7.547 1 92.19 151 GLY B CA 1
ATOM 2808 C C . GLY B 1 151 ? 8.828 -25.672 -8.055 1 92.19 151 GLY B C 1
ATOM 2809 O O . GLY B 1 151 ? 8.43 -26.844 -7.973 1 92.19 151 GLY B O 1
ATOM 2810 N N . LEU B 1 152 ? 8.172 -24.766 -8.578 1 94 152 LEU B N 1
ATOM 2811 C CA . LEU B 1 152 ? 6.816 -25 -9.055 1 94 152 LEU B CA 1
ATOM 2812 C C . LEU B 1 152 ? 6.809 -25.312 -10.547 1 94 152 LEU B C 1
ATOM 2814 O O . LEU B 1 152 ? 5.746 -25.516 -11.141 1 94 152 LEU B O 1
ATOM 2818 N N . GLN B 1 153 ? 7.941 -25.281 -11.133 1 93.81 153 GLN B N 1
ATOM 2819 C CA . GLN B 1 153 ? 8.102 -25.562 -12.555 1 93.81 153 GLN B CA 1
ATOM 2820 C C . GLN B 1 153 ? 7.266 -24.609 -13.398 1 93.81 153 GLN B C 1
ATOM 2822 O O . GLN B 1 153 ? 6.504 -25.047 -14.266 1 93.81 153 GLN B O 1
ATOM 2827 N N . ILE B 1 154 ? 7.395 -23.375 -13.133 1 96.56 154 ILE B N 1
ATOM 2828 C CA . ILE B 1 154 ? 6.723 -22.312 -13.875 1 96.56 154 ILE B CA 1
ATOM 2829 C C . ILE B 1 154 ? 7.703 -21.656 -14.836 1 96.56 154 ILE B C 1
ATOM 2831 O O . ILE B 1 154 ? 8.836 -21.344 -14.469 1 96.56 154 ILE B O 1
ATOM 2835 N N . ASP B 1 155 ? 7.195 -21.484 -16.078 1 96.31 155 ASP B N 1
ATOM 2836 C CA . ASP B 1 155 ? 8.031 -20.844 -17.078 1 96.31 155 ASP B CA 1
ATOM 2837 C C . ASP B 1 155 ? 7.211 -19.906 -17.969 1 96.31 155 ASP B C 1
ATOM 2839 O O . ASP B 1 155 ? 6.07 -19.578 -17.625 1 96.31 155 ASP B O 1
ATOM 2843 N N . ARG B 1 156 ? 7.773 -19.453 -19.047 1 96.62 156 ARG B N 1
ATOM 2844 C CA . ARG B 1 156 ? 7.195 -18.391 -19.859 1 96.62 156 ARG B CA 1
ATOM 2845 C C . ARG B 1 156 ? 6 -18.891 -20.656 1 96.62 156 ARG B C 1
ATOM 2847 O O . ARG B 1 156 ? 5.273 -18.109 -21.266 1 96.62 156 ARG B O 1
ATOM 2854 N N . THR B 1 157 ? 5.734 -20.188 -20.656 1 97 157 THR B N 1
ATOM 2855 C CA . THR B 1 157 ? 4.555 -20.703 -21.344 1 97 157 THR B CA 1
ATOM 2856 C C . THR B 1 157 ? 3.279 -20.141 -20.719 1 97 157 THR B C 1
ATOM 2858 O O . THR B 1 157 ? 2.215 -20.172 -21.344 1 97 157 THR B O 1
ATOM 2861 N N . LEU B 1 158 ? 3.391 -19.594 -19.562 1 97.69 158 LEU B N 1
ATOM 2862 C CA . LEU B 1 158 ? 2.248 -19.031 -18.859 1 97.69 158 LEU B CA 1
ATOM 2863 C C . LEU B 1 158 ? 1.984 -17.594 -19.328 1 97.69 158 LEU B C 1
ATOM 2865 O O . LEU B 1 158 ? 0.931 -17.031 -19.031 1 97.69 158 LEU B O 1
ATOM 2869 N N . TYR B 1 159 ? 2.887 -17 -20.047 1 98.12 159 TYR B N 1
ATOM 2870 C CA . TYR B 1 159 ? 2.77 -15.617 -20.484 1 98.12 159 TYR B CA 1
ATOM 2871 C C . TYR B 1 159 ? 1.43 -15.367 -21.156 1 98.12 159 TYR B C 1
ATOM 2873 O O . TYR B 1 159 ? 1.115 -16 -22.172 1 98.12 159 TYR B O 1
ATOM 2881 N N . GLY B 1 160 ? 0.65 -14.531 -20.547 1 98.25 160 GLY B N 1
ATOM 2882 C CA . GLY B 1 160 ? -0.593 -14.102 -21.172 1 98.25 160 GLY B CA 1
ATOM 2883 C C . GLY B 1 160 ? -1.764 -15.008 -20.859 1 98.25 160 GLY B C 1
ATOM 2884 O O . GLY B 1 160 ? -2.908 -14.695 -21.188 1 98.25 160 GLY B O 1
ATOM 2885 N N . LYS B 1 161 ? -1.576 -16.078 -20.219 1 98.62 161 LYS B N 1
ATOM 2886 C CA . LYS B 1 161 ? -2.662 -16.984 -19.875 1 98.62 161 LYS B CA 1
ATOM 2887 C C . LYS B 1 161 ? -3.469 -16.469 -18.688 1 98.62 161 LYS B C 1
ATOM 2889 O O . LYS B 1 161 ? -2.926 -15.789 -17.812 1 98.62 161 LYS B O 1
ATOM 2894 N N . PRO B 1 162 ? -4.801 -16.781 -18.672 1 98.75 162 PRO B N 1
ATOM 2895 C CA . PRO B 1 162 ? -5.613 -16.359 -17.531 1 98.75 162 PRO B CA 1
ATOM 2896 C C . PRO B 1 162 ? -5.25 -17.094 -16.234 1 98.75 162 PRO B C 1
ATOM 2898 O O . PRO B 1 162 ? -4.832 -18.25 -16.281 1 98.75 162 PRO B O 1
ATOM 2901 N N . ILE B 1 163 ? -5.418 -16.469 -15.18 1 98.75 163 ILE B N 1
ATOM 2902 C CA . ILE B 1 163 ? -5.203 -17.078 -13.867 1 98.75 163 ILE B CA 1
ATOM 2903 C C . ILE B 1 163 ? -6.406 -17.938 -13.5 1 98.75 163 ILE B C 1
ATOM 2905 O O . ILE B 1 163 ? -7.281 -17.5 -12.742 1 98.75 163 ILE B O 1
ATOM 2909 N N . THR B 1 164 ? -6.398 -19.109 -14 1 98.62 164 THR B N 1
ATOM 2910 C CA . THR B 1 164 ? -7.465 -20.094 -13.805 1 98.62 164 THR B CA 1
ATOM 2911 C C . THR B 1 164 ? -6.91 -21.516 -13.836 1 98.62 164 THR B C 1
ATOM 2913 O O . THR B 1 164 ? -5.801 -21.734 -14.32 1 98.62 164 THR B O 1
ATOM 2916 N N . PRO B 1 165 ? -7.691 -22.438 -13.352 1 97.75 165 PRO B N 1
ATOM 2917 C CA . PRO B 1 165 ? -7.242 -23.828 -13.391 1 97.75 165 PRO B CA 1
ATOM 2918 C C . PRO B 1 165 ? -6.953 -24.312 -14.812 1 97.75 165 PRO B C 1
ATOM 2920 O O . PRO B 1 165 ? -6.105 -25.188 -15.008 1 97.75 165 PRO B O 1
ATOM 2923 N N . ALA B 1 166 ? -7.59 -23.734 -15.789 1 97.81 166 ALA B N 1
ATOM 2924 C CA . ALA B 1 166 ? -7.348 -24.109 -17.172 1 97.81 166 ALA B CA 1
ATOM 2925 C C . ALA B 1 166 ? -5.891 -23.875 -17.562 1 97.81 166 ALA B C 1
ATOM 2927 O O . ALA B 1 166 ? -5.352 -24.578 -18.422 1 97.81 166 ALA B O 1
ATOM 2928 N N . SER B 1 167 ? -5.23 -22.984 -16.922 1 98.31 167 SER B N 1
ATOM 2929 C CA . SER B 1 167 ? -3.832 -22.656 -17.172 1 98.31 167 SER B CA 1
ATOM 2930 C C . SER B 1 167 ? -2.9 -23.547 -16.344 1 98.31 167 SER B C 1
ATOM 2932 O O . SER B 1 167 ? -1.677 -23.406 -16.438 1 98.31 167 SER B O 1
ATOM 2934 N N . LYS B 1 168 ? -3.43 -24.375 -15.477 1 97.44 168 LYS B N 1
ATOM 2935 C CA . LYS B 1 168 ? -2.721 -25.297 -14.586 1 97.44 168 LYS B CA 1
ATOM 2936 C C . LYS B 1 168 ? -2.008 -24.531 -13.469 1 97.44 168 LYS B C 1
ATOM 2938 O O . LYS B 1 168 ? -1.228 -25.125 -12.719 1 97.44 168 LYS B O 1
ATOM 2943 N N . VAL B 1 169 ? -2.119 -23.25 -13.453 1 98.31 169 VAL B N 1
ATOM 2944 C CA . VAL B 1 169 ? -1.707 -22.391 -12.352 1 98.31 169 VAL B CA 1
ATOM 2945 C C . VAL B 1 169 ? -2.846 -21.453 -11.977 1 98.31 169 VAL B C 1
ATOM 2947 O O . VAL B 1 169 ? -3.43 -20.797 -12.852 1 98.31 169 VAL B O 1
ATOM 2950 N N . TRP B 1 170 ? -3.254 -21.391 -10.734 1 98.62 170 TRP B N 1
ATOM 2951 C CA . TRP B 1 170 ? -4.328 -20.516 -10.289 1 98.62 170 TRP B CA 1
ATOM 2952 C C . TRP B 1 170 ? -4.16 -20.156 -8.812 1 98.62 170 TRP B C 1
ATOM 2954 O O . TRP B 1 170 ? -3.191 -20.562 -8.172 1 98.62 170 TRP B O 1
ATOM 2964 N N . VAL B 1 171 ? -5.012 -19.297 -8.305 1 98.62 171 VAL B N 1
ATOM 2965 C CA . VAL B 1 171 ? -4.965 -18.844 -6.918 1 98.62 171 VAL B CA 1
ATOM 2966 C C . VAL B 1 171 ? -6.254 -19.234 -6.207 1 98.62 171 VAL B C 1
ATOM 2968 O O . VAL B 1 171 ? -7.344 -19.125 -6.77 1 98.62 171 VAL B O 1
ATOM 2971 N N . GLU B 1 172 ? -6.078 -19.641 -5.004 1 97.94 172 GLU B N 1
ATOM 2972 C CA . GLU B 1 172 ? -7.223 -19.984 -4.168 1 97.94 172 GLU B CA 1
ATOM 2973 C C . GLU B 1 172 ? -7.262 -19.141 -2.904 1 97.94 172 GLU B C 1
ATOM 2975 O O . GLU B 1 172 ? -6.223 -18.656 -2.445 1 97.94 172 GLU B O 1
ATOM 2980 N N . ASP B 1 173 ? -8.461 -18.969 -2.471 1 97.5 173 ASP B N 1
ATOM 2981 C CA . ASP B 1 173 ? -8.734 -18.266 -1.22 1 97.5 173 ASP B CA 1
ATOM 2982 C C . ASP B 1 173 ? -9.383 -19.203 -0.198 1 97.5 173 ASP B C 1
ATOM 2984 O O . ASP B 1 173 ? -10.484 -19.703 -0.415 1 97.5 173 ASP B O 1
ATOM 2988 N N . ASP B 1 174 ? -8.75 -19.469 0.909 1 95.06 174 ASP B N 1
ATOM 2989 C CA . ASP B 1 174 ? -9.305 -20.328 1.948 1 95.06 174 ASP B CA 1
ATOM 2990 C C . ASP B 1 174 ? -9.609 -19.531 3.215 1 95.06 174 ASP B C 1
ATOM 2992 O O . ASP B 1 174 ? -9.82 -20.109 4.281 1 95.06 174 ASP B O 1
ATOM 2996 N N . GLY B 1 175 ? -9.461 -18.188 3.133 1 94.31 175 GLY B N 1
ATOM 2997 C CA . GLY B 1 175 ? -9.852 -17.312 4.234 1 94.31 175 GLY B CA 1
ATOM 2998 C C . GLY B 1 175 ? -8.688 -16.906 5.117 1 94.31 175 GLY B C 1
ATOM 2999 O O . GLY B 1 175 ? -8.852 -16.109 6.043 1 94.31 175 GLY B O 1
ATOM 3000 N N . CYS B 1 176 ? -7.465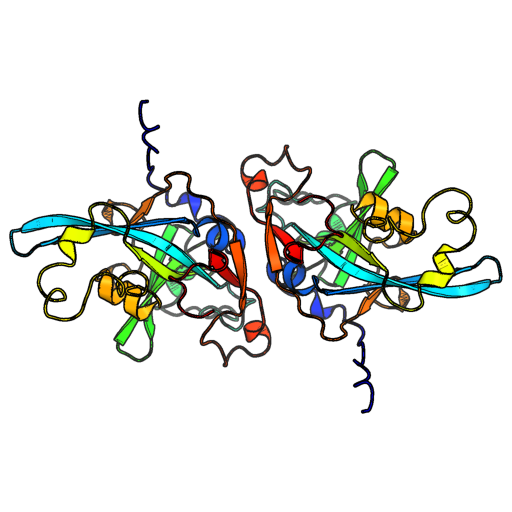 -17.375 4.82 1 95 176 CYS B N 1
ATOM 3001 C CA . CYS B 1 176 ? -6.285 -17.016 5.598 1 95 176 CYS B CA 1
ATOM 3002 C C . CYS B 1 176 ? -5.957 -15.539 5.43 1 95 176 CYS B C 1
ATOM 3004 O O . CYS B 1 176 ? -5.812 -15.055 4.309 1 95 176 CYS B O 1
ATOM 3006 N N . GLN B 1 177 ? -5.84 -14.773 6.535 1 94.62 177 GLN B N 1
ATOM 3007 C CA . GLN B 1 177 ? -5.535 -13.352 6.531 1 94.62 177 GLN B CA 1
ATOM 3008 C C . GLN B 1 177 ? -4.469 -13.016 7.574 1 94.62 177 GLN B C 1
ATOM 3010 O O . GLN B 1 177 ? -4.793 -12.555 8.672 1 94.62 177 GLN B O 1
ATOM 3015 N N . PRO B 1 178 ? -3.275 -13.195 7.238 1 96.81 178 PRO B N 1
ATOM 3016 C CA . PRO B 1 178 ? -2.215 -12.883 8.195 1 96.81 178 PRO B CA 1
ATOM 3017 C C . PRO B 1 178 ? -1.96 -11.383 8.32 1 96.81 178 PRO B C 1
ATOM 3019 O O . PRO B 1 178 ? -2.504 -10.594 7.539 1 96.81 178 PRO B O 1
ATOM 3022 N N . LEU B 1 179 ? -1.14 -11.047 9.352 1 96.44 179 LEU B N 1
ATOM 3023 C CA . LEU B 1 179 ? -0.678 -9.664 9.461 1 96.44 179 LEU B CA 1
ATOM 3024 C C . LEU B 1 179 ? 0.289 -9.32 8.336 1 96.44 179 LEU B C 1
ATOM 3026 O O . LEU B 1 179 ? 1.185 -10.109 8.016 1 96.44 179 LEU B O 1
ATOM 3030 N N . VAL B 1 180 ? 0.038 -8.188 7.766 1 98.44 180 VAL B N 1
ATOM 3031 C CA . VAL B 1 180 ? 0.851 -7.766 6.629 1 98.44 180 VAL B CA 1
ATOM 3032 C C . VAL B 1 180 ? 1.676 -6.539 7.008 1 98.44 180 VAL B C 1
ATOM 3034 O O . VAL B 1 180 ? 1.15 -5.582 7.582 1 98.44 180 VAL B O 1
ATOM 3037 N N . SER B 1 181 ? 2.969 -6.551 6.699 1 98 181 SER B N 1
ATOM 3038 C CA . SER B 1 181 ? 3.896 -5.434 6.867 1 98 181 SER B CA 1
ATOM 3039 C C . SER B 1 181 ? 4.508 -5.02 5.535 1 98 181 SER B C 1
ATOM 3041 O O . SER B 1 181 ? 4.422 -5.754 4.551 1 98 181 SER B O 1
ATOM 3043 N N . LEU B 1 182 ? 5.078 -3.836 5.562 1 98.56 182 LEU B N 1
ATOM 3044 C CA . LEU B 1 182 ? 5.664 -3.299 4.34 1 98.56 182 LEU B CA 1
ATOM 3045 C C . LEU B 1 182 ? 7.18 -3.193 4.465 1 98.56 182 LEU B C 1
ATOM 3047 O O . LEU B 1 182 ? 7.699 -2.906 5.543 1 98.56 182 LEU B O 1
ATOM 3051 N N . ARG B 1 183 ? 7.812 -3.445 3.365 1 97.88 183 ARG B N 1
ATOM 3052 C CA . ARG B 1 183 ? 9.25 -3.273 3.193 1 97.88 183 ARG B CA 1
ATOM 3053 C C . ARG B 1 183 ? 9.578 -2.727 1.809 1 97.88 183 ARG B C 1
ATOM 3055 O O . ARG B 1 183 ? 8.734 -2.754 0.91 1 97.88 183 ARG B O 1
ATOM 3062 N N . PRO B 1 184 ? 10.797 -2.188 1.702 1 97.31 184 PRO B N 1
ATOM 3063 C CA . PRO B 1 184 ? 11.227 -1.838 0.346 1 97.31 184 PRO B CA 1
ATOM 3064 C C . PRO B 1 184 ? 11.398 -3.061 -0.553 1 97.31 184 PRO B C 1
ATOM 3066 O O . PRO B 1 184 ? 11.758 -4.141 -0.072 1 97.31 184 PRO B O 1
ATOM 3069 N N . ARG B 1 185 ? 11.148 -2.9 -1.807 1 97.94 185 ARG B N 1
ATOM 3070 C CA . ARG B 1 185 ? 11.336 -3.982 -2.77 1 97.94 185 ARG B CA 1
ATOM 3071 C C . ARG B 1 185 ? 12.805 -4.379 -2.873 1 97.94 185 ARG B C 1
ATOM 3073 O O . ARG B 1 185 ? 13.68 -3.646 -2.412 1 97.94 185 ARG B O 1
ATOM 3080 N N . ILE B 1 186 ? 13.062 -5.52 -3.412 1 96.25 186 ILE B N 1
ATOM 3081 C CA . ILE B 1 186 ? 14.414 -6.07 -3.447 1 96.25 186 ILE B CA 1
ATOM 3082 C C . ILE B 1 186 ? 14.922 -6.102 -4.887 1 96.25 186 ILE B C 1
ATOM 3084 O O . ILE B 1 186 ? 14.172 -6.445 -5.805 1 96.25 186 ILE B O 1
ATOM 3088 N N . GLY B 1 187 ? 16.141 -5.809 -5.086 1 93.25 187 GLY B N 1
ATOM 3089 C CA . GLY B 1 187 ? 16.812 -6.008 -6.363 1 93.25 187 GLY B CA 1
ATOM 3090 C C . GLY B 1 187 ? 16.547 -4.895 -7.355 1 93.25 187 GLY B C 1
ATOM 3091 O O . GLY B 1 187 ? 16.562 -5.121 -8.57 1 93.25 187 GLY B O 1
ATOM 3092 N N . ILE B 1 188 ? 16.188 -3.736 -6.879 1 94.88 188 ILE B N 1
ATOM 3093 C CA . ILE B 1 188 ? 15.836 -2.66 -7.805 1 94.88 188 ILE B CA 1
ATOM 3094 C C . ILE B 1 188 ? 16.734 -1.45 -7.543 1 94.88 188 ILE B C 1
ATOM 3096 O O . ILE B 1 188 ? 16.25 -0.314 -7.504 1 94.88 188 ILE B O 1
ATOM 3100 N N . ASP B 1 189 ? 17.938 -1.619 -7.344 1 91.81 189 ASP B N 1
ATOM 3101 C CA . ASP B 1 189 ? 18.906 -0.58 -7.027 1 91.81 189 ASP B CA 1
ATOM 3102 C C . ASP B 1 189 ? 19 0.454 -8.148 1 91.81 189 ASP B C 1
ATOM 3104 O O . ASP B 1 189 ? 19.391 1.598 -7.914 1 91.81 189 ASP B O 1
ATOM 3108 N N . TYR B 1 190 ? 18.547 0.135 -9.258 1 90.56 190 TYR B N 1
ATOM 3109 C CA . TYR B 1 190 ? 18.625 0.996 -10.43 1 90.56 190 TYR B CA 1
ATOM 3110 C C . TYR B 1 190 ? 17.484 2.016 -10.438 1 90.56 190 TYR B C 1
ATOM 3112 O O . TYR B 1 190 ? 17.5 2.971 -11.219 1 90.56 190 TYR B O 1
ATOM 3120 N N . ALA B 1 191 ? 16.531 1.973 -9.57 1 93.94 191 ALA B N 1
ATOM 3121 C CA . ALA B 1 191 ? 15.25 2.678 -9.703 1 93.94 191 ALA B CA 1
ATOM 3122 C C . ALA B 1 191 ? 15.273 3.988 -8.922 1 93.94 191 ALA B C 1
ATOM 3124 O O . ALA B 1 191 ? 14.227 4.465 -8.469 1 93.94 191 ALA B O 1
ATOM 3125 N N . GLY B 1 192 ? 16.453 4.535 -8.664 1 93.62 192 GLY B N 1
ATOM 3126 C CA . GLY B 1 192 ? 16.531 5.809 -7.961 1 93.62 192 GLY B CA 1
ATOM 3127 C C . GLY B 1 192 ? 15.789 5.812 -6.641 1 93.62 192 GLY B C 1
ATOM 3128 O O . GLY B 1 192 ? 15.961 4.902 -5.828 1 93.62 192 GLY B O 1
ATOM 3129 N N . ASP B 1 193 ? 14.875 6.848 -6.43 1 92.88 193 ASP B N 1
ATOM 3130 C CA . ASP B 1 193 ? 14.156 7.004 -5.172 1 92.88 193 ASP B CA 1
ATOM 3131 C C . ASP B 1 193 ? 13.133 5.887 -4.977 1 92.88 193 ASP B C 1
ATOM 3133 O O . ASP B 1 193 ? 12.781 5.551 -3.848 1 92.88 193 ASP B O 1
ATOM 3137 N N . ALA B 1 194 ? 12.68 5.352 -6.039 1 95.12 194 ALA B N 1
ATOM 3138 C CA . ALA B 1 194 ? 11.648 4.32 -5.973 1 95.12 194 ALA B CA 1
ATOM 3139 C C . ALA B 1 194 ? 12.148 3.086 -5.23 1 95.12 194 ALA B C 1
ATOM 3141 O O . ALA B 1 194 ? 11.359 2.25 -4.797 1 95.12 194 ALA B O 1
ATOM 3142 N N . LYS B 1 195 ? 13.469 2.967 -5.09 1 95.5 195 LYS B N 1
ATOM 3143 C CA . LYS B 1 195 ? 14.039 1.819 -4.387 1 95.5 195 LYS B CA 1
ATOM 3144 C C . LYS B 1 195 ? 13.648 1.833 -2.912 1 95.5 195 LYS B C 1
ATOM 3146 O O . LYS B 1 195 ? 13.648 0.79 -2.256 1 95.5 195 LYS B O 1
ATOM 3151 N N . GLU B 1 196 ? 13.266 3.031 -2.412 1 95.75 196 GLU B N 1
ATOM 3152 C CA . GLU B 1 196 ? 12.945 3.164 -0.994 1 95.75 196 GLU B CA 1
ATOM 3153 C C . GLU B 1 196 ? 11.445 3.035 -0.748 1 95.75 196 GLU B C 1
ATOM 3155 O O . GLU B 1 196 ? 11 3 0.402 1 95.75 196 GLU B O 1
ATOM 3160 N N . TRP B 1 197 ? 10.719 3 -1.847 1 97.5 197 TRP B N 1
ATOM 3161 C CA . TRP B 1 197 ? 9.266 2.928 -1.689 1 97.5 197 TRP B CA 1
ATOM 3162 C C . TRP B 1 197 ? 8.859 1.611 -1.039 1 97.5 197 TRP B C 1
ATOM 3164 O O . TRP B 1 197 ? 9.391 0.552 -1.375 1 97.5 197 TRP B O 1
ATOM 3174 N N . LEU B 1 198 ? 7.926 1.695 -0.083 1 98.25 198 LEU B N 1
ATOM 3175 C CA . LEU B 1 198 ? 7.434 0.512 0.614 1 98.25 198 LEU B CA 1
ATOM 3176 C C . LEU B 1 198 ? 6.352 -0.187 -0.199 1 98.25 198 LEU B C 1
ATOM 3178 O O . LEU B 1 198 ? 5.156 0.019 0.041 1 98.25 198 LEU B O 1
ATOM 3182 N N . LEU B 1 199 ? 6.816 -1.089 -1.09 1 98.62 199 LEU B N 1
ATOM 3183 C CA . LEU B 1 199 ? 5.883 -1.764 -1.983 1 98.62 199 LEU B CA 1
ATOM 3184 C C . LEU B 1 199 ? 6.109 -3.271 -1.973 1 98.62 199 LEU B C 1
ATOM 3186 O O . LEU B 1 199 ? 5.68 -3.977 -2.887 1 98.62 199 LEU B O 1
ATOM 3190 N N . ARG B 1 200 ? 6.879 -3.715 -1 1 98.62 200 ARG B N 1
ATOM 3191 C CA . ARG B 1 200 ? 6.98 -5.141 -0.704 1 98.62 200 ARG B CA 1
ATOM 3192 C C . ARG B 1 200 ? 6.086 -5.52 0.474 1 98.62 200 ARG B C 1
ATOM 3194 O O . ARG B 1 200 ? 6.219 -4.961 1.564 1 98.62 200 ARG B O 1
ATOM 3201 N N . TYR B 1 201 ? 5.188 -6.395 0.199 1 98.75 201 TYR B N 1
ATOM 3202 C CA . TYR B 1 201 ? 4.207 -6.855 1.177 1 98.75 201 TYR B CA 1
ATOM 3203 C C . TYR B 1 201 ? 4.582 -8.227 1.72 1 98.75 201 TYR B C 1
ATOM 3205 O O . TYR B 1 201 ? 4.816 -9.164 0.952 1 98.75 201 TYR B O 1
ATOM 3213 N N . ILE B 1 202 ? 4.629 -8.32 3.059 1 98.56 202 ILE B N 1
ATOM 3214 C CA . ILE B 1 202 ? 5.129 -9.57 3.627 1 98.56 202 ILE B CA 1
ATOM 3215 C C . ILE B 1 202 ? 4.203 -10.039 4.746 1 98.56 202 ILE B C 1
ATOM 3217 O O . ILE B 1 202 ? 3.566 -9.219 5.414 1 98.56 202 ILE B O 1
ATOM 3221 N N . TRP B 1 203 ? 4.082 -11.352 4.801 1 97.88 203 TRP B N 1
ATOM 3222 C CA . TRP B 1 203 ? 3.604 -11.922 6.055 1 97.88 203 TRP B CA 1
ATOM 3223 C C . TRP B 1 203 ? 4.543 -11.578 7.207 1 97.88 203 TRP B C 1
ATOM 3225 O O . TRP B 1 203 ? 5.664 -12.086 7.273 1 97.88 203 TRP B O 1
ATOM 3235 N N . THR B 1 204 ? 4.016 -10.75 8.117 1 96.75 204 THR B N 1
ATOM 3236 C CA . THR B 1 204 ? 4.867 -10.141 9.133 1 96.75 204 THR B CA 1
ATOM 3237 C C . THR B 1 204 ? 5.656 -11.211 9.883 1 96.75 204 THR B C 1
ATOM 3239 O O . THR B 1 204 ? 5.074 -12.102 10.508 1 96.75 204 THR B O 1
ATOM 3242 N N . ASP B 1 205 ? 6.996 -11.148 9.727 1 92.75 205 ASP B N 1
ATOM 3243 C CA . ASP B 1 205 ? 7.996 -11.914 10.469 1 92.75 205 ASP B CA 1
ATOM 3244 C C . ASP B 1 205 ? 7.867 -13.414 10.172 1 92.75 205 ASP B C 1
ATOM 3246 O O . ASP B 1 205 ? 8.227 -14.242 11.008 1 92.75 205 ASP B O 1
ATOM 3250 N N . HIS B 1 206 ? 7.359 -13.766 9.102 1 95.06 206 HIS B N 1
ATOM 3251 C CA . HIS B 1 206 ? 7.258 -15.18 8.766 1 95.06 206 HIS B CA 1
ATOM 3252 C C . HIS B 1 206 ? 8.602 -15.734 8.312 1 95.06 206 HIS B C 1
ATOM 3254 O O . HIS B 1 206 ? 9.344 -15.078 7.582 1 95.06 206 HIS B O 1
ATOM 3260 N N . PRO B 1 207 ? 8.938 -16.906 8.617 1 92.75 207 PRO B N 1
ATOM 3261 C CA . PRO B 1 207 ? 10.258 -17.469 8.328 1 92.75 207 PRO B CA 1
ATOM 3262 C C . PRO B 1 207 ? 10.453 -17.781 6.848 1 92.75 207 PRO B C 1
ATOM 3264 O O . PRO B 1 207 ? 11.578 -18.016 6.402 1 92.75 207 PRO B O 1
ATOM 3267 N N . SER B 1 208 ? 9.453 -17.812 6.035 1 92.81 208 SER B N 1
ATOM 3268 C CA . SER B 1 208 ? 9.531 -18.188 4.629 1 92.81 208 SER B CA 1
ATOM 3269 C C . SER B 1 208 ? 9.977 -17.016 3.76 1 92.81 208 SER B C 1
ATOM 3271 O O . SER B 1 208 ? 10.18 -17.172 2.553 1 92.81 208 SER B O 1
ATOM 3273 N N . LEU B 1 209 ? 10.117 -15.875 4.32 1 94.5 209 LEU B N 1
ATOM 3274 C CA . LEU B 1 209 ? 10.43 -14.68 3.543 1 94.5 209 LEU B CA 1
ATOM 3275 C C . LEU B 1 209 ? 11.805 -14.789 2.896 1 94.5 209 LEU B C 1
ATOM 3277 O O . LEU B 1 209 ? 12.695 -15.461 3.43 1 94.5 209 LEU B O 1
ATOM 3281 N N . SER B 1 210 ? 11.953 -14.234 1.772 1 89.44 210 SER B N 1
ATOM 3282 C CA . SER B 1 210 ? 13.227 -14.25 1.053 1 89.44 210 SER B CA 1
ATOM 3283 C C . SER B 1 210 ? 14.281 -13.43 1.776 1 89.44 210 SER B C 1
ATOM 3285 O O . SER B 1 210 ? 15.469 -13.758 1.733 1 89.44 210 SER B O 1
ATOM 3287 N N . LYS B 1 211 ? 13.922 -12.336 2.238 1 82.38 211 LYS B N 1
ATOM 3288 C CA . LYS B 1 211 ? 14.758 -11.453 3.049 1 82.38 211 LYS B CA 1
ATOM 3289 C C . LYS B 1 211 ? 13.961 -10.852 4.199 1 82.38 211 LYS B C 1
ATOM 3291 O O . LYS B 1 211 ? 12.75 -10.648 4.086 1 82.38 211 LYS B O 1
ATOM 3296 N N . LYS B 1 212 ? 14.648 -10.586 5.289 1 71.25 212 LYS B N 1
ATOM 3297 C CA . LYS B 1 212 ? 13.961 -9.961 6.418 1 71.25 212 LYS B CA 1
ATOM 3298 C C . LYS B 1 212 ? 13.633 -8.5 6.125 1 71.25 212 LYS B C 1
ATOM 3300 O O . LYS B 1 212 ? 14.359 -7.828 5.391 1 71.25 212 LYS B O 1
#

Foldseek 3Di:
DPPPPLDKDFDAQLNQQDQQLVVQQVLQQWWKWFWDQDPVRDIDIWIWHFFKKFKDFAQCFLLHPCHVNDDDPLQPLLQAGWFAWRWDDDPPQFIWTWTRHHGHHGRITMTRFWTATDPPVVVPVPDPVPPDDDPPPRLQCGAGRRSVCVVSVHHCVRHNPGQDCVSSIHIIDSPGNADKDWAFDPDRVVRPPSSRDGRMIGRPPDPRHNPD/DPPPPLDKDFDAQLNQQDQQLVVQQVLQQWWKWFWDQDPVRDIDIWIWHFFKKFKDFAQCFLLHPCHVNDDDPLQVLLQAGWFAWRWDDDPPQFIWTWTRHHGHHGRITMTRFWTATDPPNVVPVPDPVNPDDDDPPRLQCGAGRRSVCVVSVHHCVRHNPGQDCVSSIHIIDSPGNADKDWAFDPDRVVRPPSSGDGRMIGRPPDPNHNPD

Secondary structure (DSSP, 8-state):
--------EEPPGGGGSS-HHHHHHHHTT-EEEEEEE-TTS-EEEEEEEEEEEEEE-GGG-TTSTTGGG---TTTGGGGSPSSBEEEEEETTTEEEEEEEESSTT--EEEEEEEEEE-TTGGGGS-SSTTSSS-SSTTTTTEESHHHHHHHTT--GGGTT-BSBGGGTEEEEE-S----EEEE--SS-TTSGGGGGS--EEEETT-TT-S--/--------EEPPGGGGSS-HHHHHHHHTT-EEEEEEE-TTS-EEEEEEEEEEEEEE-GGG-TTSTTGGG---TTTGGGGSPSSBEEEEEETTTEEEEEEEESSTT--EEEEEEEEEE-TT-GGGG-TTTTSSS-TTTTTTTEESHHHHHHHTT--GGGTT-BSBGGGTEEEEE-S----EEEE--SS-TTSGGGGGS--EEEETT-TT-S--